Protein 6BSX (pdb70)

Foldseek 3Di:
DQEAEAEEEEAFAFPQCLVLLVCCQQVVDRDPDDDLQDWDWGWDWDAAPNHIYTYIYTSHSYDFLPDADALVVCPRHQEYEYEGEQLDPRGVVGSLSVVVRVCVNVPPDQGAYAYEHEPVVPVVRGDHDPVNRVVVCVVVVHHYDYYYSRDSVSSVVRVSVSVVSSVVSD/DQEEEAEEEEAFAFPLCLPLLVCCQQVVDRDPDDDLQDWDWGWDWDAAPNHIYGYIYTSHSYDFLPDAAALVVCPRHQEYEYEAEQLDPRRVVGSLSVVVRVCVNCPPPQGAYAYEHEPVVPVVRGDHDPVNQVVVQVVVVHHYDYYYSRDSVSSVVVVSVSVVSSVVSD/DQEEEAEEEEAFAFPQCLVLLVCCQAPVDRDDDDDLQDWDWGWDWDAAPNHIYTYIYTSDSYDFLPDAAALVVVPRHAAYEQEGEQLDPRGVVGSVSVVVRNCVNVVPHAYAYEHEPVVPVVRGDHDPVNSVVVCVVVVHHYDYYYSRDSVSSVVRVNVSVVRSVVVD/DQEEEAEEEEAFAFPQQLPLLVCCQQPVDGDDDDPLQDWDWGWDWDAAPNHIYTYIYTSHSYDFLPDAAALVVVPRHLEYEYEAEQLDPRGVVGSLSVVVRVCVNPPPDAYAYEHEPPVPVVRGDHDPVNRVVVQVVVVHHYDYYYSNDSVSSVVVVSVRVVVSVVVD

Secondary structure (DSSP, 8-state):
---EEEEEEEEESTTSSHHHHHHHHHHSS--S---TTEEEEEEEEEEETTEEEEEEEEE-----TT----GGGGTT--EEEEEEETT-HHHHHHHHHHHHHHHHHHTT----EEEEEE-TT-GGG--S-HHHHHHHHHHTT--EEE--TT-HHHHHHHHHHHHHHHHHH-/--EEEEEEEEE-STTSSHHHHHHHHHHS---S---TT--EEEEEEEEETTEEEEEEEEE-----TT----GGGGTT--EEEEEEETT-HHHHHHHHHHHHHHHHHHTT----EEEEEE-TT-GGG--S-HHHHHHHHHHTT--EEE--TT-HHHHHHHHHHHHHHHHHH-/--EEEEEEEEEESTTSSHHHHHHHHHHS---S---TT--EEEEEEEEETTEEEEEEEEE-----TT----GGGGTT--EEEEEEETT-HHHHHHHHHHHHHHHHHH----EEEEEE-TT-GGG--S-HHHHHHHHHHTT-EEEE--TT-HHHHHHHHHHHHHHHHHH-/---EEEEEEEEESTTSSHHHHHHHHHHS---S---TT--EEEEEEEEETTEEEEEEEEE-----TT----GGGTTT--EEEEEEETT-HHHHHHHHHHHHHHHHHH----EEEEEE-TT-GGG--S-HHHHHHHHHHTT-EEEE--TT-HHHHHHHHHHHHHHHHHH-

Nearest PDB structures (foldseek):
  6bsx-assembly4_D  TM=1.006E+00  e=2.226E-35  Homo sapiens
  6bsx-assembly3_C  TM=1.003E+00  e=2.116E-34  Homo sapiens
  6if3-assembly1_B  TM=9.088E-01  e=2.060E-15  Homo sapiens
  3nkv-assembly2_B  TM=9.120E-01  e=2.676E-14  Homo sapiens
  3tw8-assembly2_D  TM=8.476E-01  e=2.109E-13  Homo sapiens

Radius of gyration: 29.01 Å; Cα contacts (8 Å, |Δi|>4): 1411; chains: 4; bounding box: 65×72×75 Å

CATH classification: 3.40.50.300

Organism: Homo sapiens (NCBI:txid9606)

Sequence (676 aa):
PQSKSRKIAILGYRSVGKSSLTIQFVEGQFVDSYDPTIENTFTTKLITVNGQEYHLQQLVDTAGQDEYSIFPQTYSIDINGYILVYSVTSIKSFEVIKVIHGKLLDMVGKVQIPIMLVGNKKDLHMERVISYEEGKALAEESWNAAFLESSAKENQTAVDVFRRIILEAEKLEPQSKSRKIAILGYRSVGKSSLTIQFVEGQFVDSYDPTIENTFTTKLITVNGQEEYHLQQLVDTAGQDEYSIFPQTYSIDINGYILVYSVTSIKSFEEVIKVIHGKLLDMVGKVQIPIMLVGNKKDLHMERVISYEEGKALAEESWNAAFLESSAKENQTAVDVFRRIILEAEKLEPQSKSRKIAILGYRSSVGKSSLTIQFVEGQFVDSYDPTIENTFTTKLITVNGQEYHLQQLVDTAGQDEYSIFPQTYSIDINGYILVYSVTSIKSFEVIKVIHGKLLDMVGKIPIMLVGNKKDLHMERVISYEEGKALAESWNAAFLESSAKENQTAVDVFRRIILEAEKLEPQSKSRKIAILGYRSVGKSSLTIQFVEGQFVDSYDPTIENTFTTKLITVNGQEYHLQQLVDTAGQDEYSIFPQTYSIDINGYILVYSVTSIKSFEVIKVIHGKLLDMVGKVPIMLVGNKKDLHMERVISYEEGKALAESWNAAFLESSAKENQTAVDVFRRIILEAEKLE

InterPro domains:
  IPR001806 Small GTPase [PF00071] (8-167)
  IPR001806 Small GTPase [PS51421] (2-184)
  IPR001806 Small GTPase [SM00174] (9-170)
  IPR005225 Small GTP-binding domain [TIGR00231] (5-160)
  IPR020849 Small GTPase, Ras-type [PTHR24070] (8-169)
  IPR027417 P-loop containing nucleoside triphosphate hydrolase [G3DSA:3.40.50.300] (1-176)
  IPR027417 P-loop containing nucleoside triphosphate hydrolase [SSF52540] (1-167)

GO terms:
  GO:0043539 protein serine/threonine kinase activator activity (F, IDA)
  GO:0031669 cellular response to nutrient levels (P, IDA)
  GO:2000074 regulation of type B pancreatic cell development (P, IMP)
  GO:0005765 lysosomal membrane (C, IDA)
  GO:0012505 endomembrane system (C, IDA)
  GO:0003924 GTPase activity (F, IDA)
  GO:0030295 protein kinase activator activity (F, IDA)
  GO:1904263 positive regulation of TORC1 signaling (P, IDA)
  GO:0000139 Golgi membrane (C, EXP)
  GO:0005789 endoplasmic reticulum membrane (C, EXP)
  GO:0032008 positive regulation of TOR signaling (P, IMP)
  GO:0005525 GTP binding (F, TAS)
  GO:0003924 GTPase activity (F, TAS)
  GO:0016020 membrane (C, TAS)
  GO:0007165 signal transduction (P, TAS)
  GO:0005765 lysosomal membrane (C, TAS)
  GO:0016241 regulation of macroautophagy (P, TAS)
  GO:0051726 regulation of cell cycle (P, TAS)
  GO:0005515 protein binding (F, IPI)
  GO:0000287 magnesium ion binding (F, IMP)

B-factor: mean 22.56, std 9.48, range [7.99, 65.0]

Solvent-accessible surface area: 31279 Å² total; per-residue (Å²): 116,95,44,48,68,77,53,1,7,2,10,0,62,54,93,2,13,11,22,23,2,0,4,8,5,27,97,48,86,96,24,108,99,63,72,104,41,20,23,43,41,28,80,75,95,20,78,11,135,73,31,53,2,80,0,49,0,15,0,14,19,31,24,48,54,130,17,77,28,52,68,74,70,24,123,111,23,49,0,7,1,0,0,0,2,0,32,30,102,93,0,2,82,2,0,77,56,0,14,36,67,0,83,127,25,17,46,112,106,65,34,10,25,0,0,0,0,2,57,56,47,60,141,184,99,71,80,5,51,93,119,81,0,77,61,24,0,107,89,44,149,11,14,12,46,29,0,0,6,124,69,66,105,17,0,24,55,0,2,110,72,0,2,58,30,18,65,147,90,114,73,104,1,25,17,22,51,1,6,1,10,0,64,130,82,2,12,8,23,22,1,0,4,7,8,27,113,50,47,93,36,107,102,61,76,68,90,64,102,52,40,28,25,70,62,21,78,11,135,73,33,52,2,41,0,41,0,17,0,13,36,30,25,59,82,82,26,142,31,66,47,67,72,20,96,108,24,44,0,8,0,0,0,0,2,0,32,32,103,92,0,2,81,3,0,77,57,0,13,35,65,0,84,129,14,12,33,66,46,63,34,9,23,1,0,0,0,2,55,57,46,61,141,185,100,73,81,5,49,95,118,83,0,73,63,24,0,109,89,45,148,13,15,9,45,28,0,0,5,128,69,66,104,17,0,26,57,0,1,113,71,0,2,58,30,15,55,141,89,128,118,97,40,47,69,79,52,2,6,1,10,0,63,108,84,2,13,11,22,23,1,0,6,8,7,25,117,50,45,99,40,107,104,64,68,82,86,68,103,73,70,29,86,79,92,19,78,11,134,74,33,51,5,86,0,46,0,15,0,13,26,27,23,56,92,85,30,121,29,53,60,77,138,25,122,107,30,56,0,8,0,0,0,0,2,0,33,32,76,94,0,2,85,3,0,76,62,0,16,32,41,0,74,122,21,49,51,103,76,12,26,0,0,0,0,2,55,57,40,59,129,123,98,18,29,5,2,79,31,31,0,76,53,23,0,58,67,43,77,16,11,10,45,26,0,0,5,120,69,64,105,21,0,24,56,0,2,109,74,0,4,62,31,20,64,142,103,111,118,177,45,46,73,80,45,2,5,1,10,0,64,58,91,2,13,12,22,21,2,0,5,8,6,26,111,52,41,98,45,105,104,65,68,108,106,68,101,76,61,30,85,78,106,20,58,5,66,64,34,25,4,89,0,62,0,16,0,14,42,28,23,53,53,181,27,125,28,56,62,70,126,34,118,103,34,59,0,17,0,0,0,0,2,0,33,32,94,82,0,5,88,2,0,96,56,0,13,32,60,0,81,125,23,41,54,114,132,42,36,0,0,0,0,1,58,57,40,59,142,185,96,75,84,5,49,96,119,84,0,79,59,22,0,108,89,41,150,17,12,10,31,27,0,0,6,121,68,67,95,20,0,26,38,0,2,39,27,0,4,10,33,19,61,42,117,112

Structure (mmCIF, N/CA/C/O backbone):
data_6BSX
#
_entry.id   6BSX
#
_cell.length_a   49.370
_cell.length_b   49.720
_cell.length_c   70.970
_cell.angle_alpha   89.990
_cell.angle_beta   77.700
_cell.angle_gamma   89.870
#
_symmetry.space_group_name_H-M   'P 1'
#
loop_
_entity.id
_entity.type
_entity.pdbx_description
1 polymer 'GTP-binding protein Rheb'
2 non-polymer 'MAGNESIUM ION'
3 non-polymer 'ACETATE ION'
4 non-polymer "GUANOSINE-5'-DIPHOSPHATE"
5 non-polymer (5,6-dimethyl-1H-benzimidazol-2-yl)methanol
6 non-polymer 1,2-ETHANEDIOL
7 water water
#
loop_
_atom_site.group_PDB
_atom_site.id
_atom_site.type_symbol
_atom_site.label_atom_id
_atom_site.label_alt_id
_atom_site.label_comp_id
_atom_site.label_asym_id
_atom_site.label_entity_id
_atom_site.label_seq_id
_atom_site.pdbx_PDB_ins_code
_atom_site.Cartn_x
_atom_site.Cartn_y
_atom_site.Cartn_z
_atom_site.occupancy
_atom_site.B_iso_or_equiv
_atom_site.auth_seq_id
_atom_site.auth_comp_id
_atom_site.auth_asym_id
_atom_site.auth_atom_id
_atom_site.pdbx_PDB_model_num
ATOM 1 N N . PRO A 1 3 ? -22.131 -34.896 -53.715 1.00 29.49 2 PRO A N 1
ATOM 2 C CA . PRO A 1 3 ? -20.933 -34.930 -52.870 1.00 26.61 2 PRO A CA 1
ATOM 3 C C . PRO A 1 3 ? -21.298 -34.957 -51.394 1.00 24.96 2 PRO A C 1
ATOM 4 O O . PRO A 1 3 ? -22.427 -34.543 -51.037 1.00 26.05 2 PRO A O 1
ATOM 8 N N . GLN A 1 4 ? -20.401 -35.407 -50.522 1.00 20.92 3 GLN A N 1
ATOM 9 C CA . GLN A 1 4 ? -20.766 -35.450 -49.118 1.00 21.89 3 GLN A CA 1
ATOM 10 C C . GLN A 1 4 ? -20.873 -34.045 -48.526 1.00 21.87 3 GLN A C 1
ATOM 11 O O . GLN A 1 4 ? -21.705 -33.830 -47.658 1.00 24.72 3 GLN A O 1
ATOM 13 N N . SER A 1 5 ? -20.052 -33.101 -48.972 1.00 18.15 4 SER A N 1
ATOM 14 C CA . SER A 1 5 ? -20.196 -31.721 -48.471 1.00 19.58 4 SER A CA 1
ATOM 15 C C . SER A 1 5 ? -19.843 -30.697 -49.547 1.00 17.79 4 SER A C 1
ATOM 16 O O . SER A 1 5 ? -18.983 -30.941 -50.387 1.00 17.70 4 SER A O 1
ATOM 19 N N . LYS A 1 6 ? -20.510 -29.540 -49.538 1.00 15.18 5 LYS A N 1
ATOM 20 C CA . LYS A 1 6 ? -20.191 -28.424 -50.453 1.00 16.41 5 LYS A CA 1
ATOM 21 C C . LYS A 1 6 ? -19.819 -27.148 -49.657 1.00 15.68 5 LYS A C 1
ATOM 22 O O . LYS A 1 6 ? -20.543 -26.708 -48.763 1.00 18.07 5 LYS A O 1
ATOM 28 N N . SER A 1 7 ? -18.699 -26.519 -49.984 1.00 14.17 6 SER A N 1
ATOM 29 C CA . SER A 1 7 ? -18.373 -25.279 -49.324 1.00 15.13 6 SER A CA 1
ATOM 30 C C . SER A 1 7 ? -18.929 -24.134 -50.142 1.00 14.10 6 SER A C 1
ATOM 31 O O . SER A 1 7 ? -18.639 -24.060 -51.349 1.00 15.77 6 SER A O 1
ATOM 34 N N . ARG A 1 8 ? -19.735 -23.265 -49.519 1.00 14.52 7 ARG A N 1
ATOM 35 C CA . ARG A 1 8 ? -20.287 -22.073 -50.210 1.00 15.49 7 ARG A CA 1
ATOM 36 C C . ARG A 1 8 ? -19.997 -20.802 -49.417 1.00 14.45 7 ARG A C 1
ATOM 37 O O . ARG A 1 8 ? -20.079 -20.800 -48.204 1.00 16.16 7 ARG A O 1
ATOM 45 N N . LYS A 1 9 ? -19.639 -19.728 -50.112 1.00 13.36 8 LYS A N 1
ATOM 46 C CA . LYS A 1 9 ? -19.372 -18.463 -49.427 1.00 13.58 8 LYS A CA 1
ATOM 47 C C . LYS A 1 9 ? -20.430 -17.418 -49.805 1.00 14.09 8 LYS A C 1
ATOM 48 O O . LYS A 1 9 ? -20.688 -17.171 -51.006 1.00 16.10 8 LYS A O 1
ATOM 54 N N . ILE A 1 10 ? -21.032 -16.820 -48.785 1.00 12.94 9 ILE A N 1
ATOM 55 C CA . ILE A 1 10 ? -22.068 -15.799 -48.990 1.00 12.18 9 ILE A CA 1
ATOM 56 C C . ILE A 1 10 ? -21.600 -14.505 -48.380 1.00 12.57 9 ILE A C 1
ATOM 57 O O . ILE A 1 10 ? -21.192 -14.502 -47.219 1.00 14.70 9 ILE A O 1
ATOM 62 N N . ALA A 1 11 ? -21.706 -13.400 -49.134 1.00 12.04 10 ALA A N 1
ATOM 63 C CA . ALA A 1 11 ? -21.348 -12.084 -48.595 1.00 14.49 10 ALA A CA 1
ATOM 64 C C . ALA A 1 11 ? -22.607 -11.399 -48.063 1.00 14.39 10 ALA A C 1
ATOM 65 O O . ALA A 1 11 ? -23.623 -11.464 -48.699 1.00 14.79 10 ALA A O 1
ATOM 67 N N . ILE A 1 12 ? -22.497 -10.780 -46.895 1.00 12.65 11 ILE A N 1
ATOM 68 C CA . ILE A 1 12 ? -23.605 -10.097 -46.245 1.00 12.74 11 ILE A CA 1
ATOM 69 C C . ILE A 1 12 ? -23.310 -8.608 -46.352 1.00 12.50 11 ILE A C 1
ATOM 70 O O . ILE A 1 12 ? -22.308 -8.126 -45.814 1.00 12.71 11 ILE A O 1
ATOM 75 N N . LEU A 1 13 ? -24.192 -7.882 -47.046 1.00 11.67 12 LEU A N 1
ATOM 76 C CA . LEU A 1 13 ? -23.906 -6.484 -47.375 1.00 11.69 12 LEU A CA 1
ATOM 77 C C . LEU A 1 13 ? -24.990 -5.625 -46.762 1.00 11.58 12 LEU A C 1
ATOM 78 O O . LEU A 1 13 ? -26.042 -6.136 -46.358 1.00 13.22 12 LEU A O 1
ATOM 83 N N . GLY A 1 14 ? -24.686 -4.344 -46.592 1.00 11.58 13 GLY A N 1
ATOM 84 C CA . GLY A 1 14 ? -25.705 -3.396 -46.183 1.00 11.48 13 GLY A CA 1
ATOM 85 C C . GLY A 1 14 ? -25.058 -2.225 -45.477 1.00 14.12 13 GLY A C 1
ATOM 86 O O . GLY A 1 14 ? -23.906 -2.203 -45.109 1.00 13.06 13 GLY A O 1
ATOM 87 N N . TYR A 1 15 ? -25.887 -1.227 -45.250 1.00 11.74 14 TYR A N 1
ATOM 88 C CA . TYR A 1 15 ? -25.479 -0.030 -44.533 1.00 14.55 14 TYR A CA 1
ATOM 89 C C . TYR A 1 15 ? -25.088 -0.331 -43.081 1.00 15.84 14 TYR A C 1
ATOM 90 O O . TYR A 1 15 ? -25.502 -1.337 -42.482 1.00 13.78 14 TYR A O 1
ATOM 99 N N . ARG A 1 16 ? -24.291 0.578 -42.512 1.00 20.03 15 ARG A N 1
ATOM 100 C CA . ARG A 1 16 ? -23.926 0.499 -41.100 1.00 22.87 15 ARG A CA 1
ATOM 101 C C . ARG A 1 16 ? -25.134 0.333 -40.199 1.00 21.13 15 ARG A C 1
ATOM 102 O O . ARG A 1 16 ? -26.177 0.992 -40.376 1.00 21.84 15 ARG A O 1
ATOM 104 N N . SER A 1 17 ? -24.975 -0.569 -39.239 1.00 17.82 16 SER A N 1
ATOM 105 C CA . SER A 1 17 ? -25.875 -0.709 -38.087 1.00 15.92 16 SER A CA 1
ATOM 106 C C . SER A 1 17 ? -27.175 -1.437 -38.386 1.00 16.61 16 SER A C 1
ATOM 107 O O . SER A 1 17 ? -28.069 -1.487 -37.522 1.00 20.36 16 SER A O 1
ATOM 110 N N . VAL A 1 18 ? -27.314 -2.019 -39.575 1.00 13.02 17 VAL A N 1
ATOM 111 C CA . VAL A 1 18 ? -28.605 -2.699 -39.900 1.00 9.51 17 VAL A CA 1
ATOM 112 C C . VAL A 1 18 ? -28.741 -4.054 -39.217 1.00 13.80 17 VAL A C 1
ATOM 113 O O . VAL A 1 18 ? -29.820 -4.642 -39.161 1.00 11.77 17 VAL A O 1
ATOM 117 N N . GLY A 1 19 ? -27.620 -4.594 -38.758 1.00 13.09 18 GLY A N 1
ATOM 118 C CA . GLY A 1 19 ? -27.615 -5.818 -37.972 1.00 13.36 18 GLY A CA 1
ATOM 119 C C . GLY A 1 19 ? -26.934 -6.951 -38.697 1.00 13.06 18 GLY A C 1
ATOM 120 O O . GLY A 1 19 ? -27.195 -8.114 -38.404 1.00 12.08 18 GLY A O 1
ATOM 121 N N . LYS A 1 20 ? -26.060 -6.620 -39.652 1.00 14.01 19 LYS A N 1
ATOM 122 C CA . LYS A 1 20 ? -25.347 -7.705 -40.388 1.00 15.82 19 LYS A CA 1
ATOM 123 C C . LYS A 1 20 ? -24.558 -8.634 -39.409 1.00 13.44 19 LYS A C 1
ATOM 124 O O . LYS A 1 20 ? -24.712 -9.902 -39.461 1.00 11.22 19 LYS A O 1
ATOM 130 N N . SER A 1 21 ? -23.712 -8.057 -38.512 1.00 9.95 20 SER A N 1
ATOM 131 C CA . SER A 1 21 ? -23.013 -8.898 -37.529 1.00 16.23 20 SER A CA 1
ATOM 132 C C . SER A 1 21 ? -23.923 -9.640 -36.615 1.00 14.49 20 SER A C 1
ATOM 133 O O . SER A 1 21 ? -23.712 -10.812 -36.370 1.00 14.47 20 SER A O 1
ATOM 136 N N . SER A 1 22 ? -24.985 -8.985 -36.168 1.00 14.06 21 SER A N 1
ATOM 137 C CA . SER A 1 22 ? -25.853 -9.612 -35.176 1.00 16.35 21 SER A CA 1
ATOM 138 C C . SER A 1 22 ? -26.638 -10.769 -35.776 1.00 14.91 21 SER A C 1
ATOM 139 O O . SER A 1 22 ? -26.848 -11.790 -35.120 1.00 14.71 21 SER A O 1
ATOM 142 N N . LEU A 1 23 ? -27.029 -10.618 -37.033 1.00 14.69 22 LEU A N 1
ATOM 143 C CA . LEU A 1 23 ? -27.791 -11.662 -37.702 1.00 15.74 22 LEU A CA 1
ATOM 144 C C . LEU A 1 23 ? -26.876 -12.851 -37.906 1.00 14.73 22 LEU A C 1
ATOM 145 O O . LEU A 1 23 ? -27.244 -14.001 -37.645 1.00 16.85 22 LEU A O 1
ATOM 150 N N . THR A 1 24 ? -25.656 -12.548 -38.337 1.00 11.90 23 THR A N 1
ATOM 151 C CA . THR A 1 24 ? -24.705 -13.623 -38.664 1.00 14.40 23 THR A CA 1
ATOM 152 C C . THR A 1 24 ? -24.319 -14.390 -37.414 1.00 14.51 23 THR A C 1
ATOM 153 O O . THR A 1 24 ? -24.281 -15.616 -37.393 1.00 14.26 23 THR A O 1
ATOM 157 N N . ILE A 1 25 ? -24.010 -13.662 -36.360 1.00 13.35 24 ILE A N 1
ATOM 158 C CA . ILE A 1 25 ? -23.711 -14.275 -35.075 1.00 16.03 24 ILE A CA 1
ATOM 159 C C . ILE A 1 25 ? -24.892 -15.025 -34.454 1.00 17.66 24 ILE A C 1
ATOM 160 O O . ILE A 1 25 ? -24.709 -16.093 -33.881 1.00 18.81 24 ILE A O 1
ATOM 165 N N . GLN A 1 26 ? -26.111 -14.488 -34.564 1.00 13.49 25 GLN A N 1
ATOM 166 C CA . GLN A 1 26 ? -27.265 -15.284 -34.123 1.00 14.14 25 GLN A CA 1
ATOM 167 C C . GLN A 1 26 ? -27.248 -16.664 -34.824 1.00 14.44 25 GLN A C 1
ATOM 168 O O . GLN A 1 26 ? -27.411 -17.685 -34.197 1.00 14.86 25 GLN A O 1
ATOM 174 N N . PHE A 1 27 ? -27.070 -16.684 -36.137 1.00 15.14 26 PHE A N 1
ATOM 175 C CA . PHE A 1 27 ? -27.099 -17.938 -36.855 1.00 14.34 26 PHE A CA 1
ATOM 176 C C . PHE A 1 27 ? -25.918 -18.852 -36.464 1.00 14.31 26 PHE A C 1
ATOM 177 O O . PHE A 1 27 ? -26.071 -20.048 -36.166 1.00 16.38 26 PHE A O 1
ATOM 185 N N . VAL A 1 28 ? -24.737 -18.261 -36.414 1.00 13.35 27 VAL A N 1
ATOM 186 C CA . VAL A 1 28 ? -23.554 -19.097 -36.261 1.00 18.56 27 VAL A CA 1
ATOM 187 C C . VAL A 1 28 ? -23.361 -19.577 -34.825 1.00 20.89 27 VAL A C 1
ATOM 188 O O . VAL A 1 28 ? -23.025 -20.750 -34.615 1.00 21.82 27 VAL A O 1
ATOM 192 N N . GLU A 1 29 ? -23.580 -18.695 -33.854 1.00 20.86 28 GLU A N 1
ATOM 193 C CA . GLU A 1 29 ? -23.362 -18.998 -32.448 1.00 24.29 28 GLU A CA 1
ATOM 194 C C . GLU A 1 29 ? -24.652 -19.132 -31.632 1.00 25.09 28 GLU A C 1
ATOM 195 O O . GLU A 1 29 ? -24.623 -19.495 -30.458 1.00 25.86 28 GLU A O 1
ATOM 201 N N . GLY A 1 30 ? -25.793 -18.821 -32.233 1.00 24.07 29 GLY A N 1
ATOM 202 C CA . GLY A 1 30 ? -27.051 -18.951 -31.513 1.00 24.80 29 GLY A CA 1
ATOM 203 C C . GLY A 1 30 ? -27.218 -17.975 -30.359 1.00 24.05 29 GLY A C 1
ATOM 204 O O . GLY A 1 30 ? -27.950 -18.258 -29.420 1.00 25.33 29 GLY A O 1
ATOM 205 N N . GLN A 1 31 ? -26.552 -16.825 -30.435 1.00 22.03 30 GLN A N 1
ATOM 206 C CA . GLN A 1 31 ? -26.631 -15.804 -29.402 1.00 25.32 30 GLN A CA 1
ATOM 207 C C . GLN A 1 31 ? -26.784 -14.437 -30.059 1.00 24.23 30 GLN A C 1
ATOM 208 O O . GLN A 1 31 ? -26.336 -14.264 -31.187 1.00 21.41 30 GLN A O 1
ATOM 214 N N . PHE A 1 32 ? -27.463 -13.511 -29.378 1.00 24.83 31 PHE A N 1
ATOM 215 C CA . PHE A 1 32 ? -27.590 -12.104 -29.787 1.00 24.37 31 PHE A CA 1
ATOM 216 C C . PHE A 1 32 ? -26.500 -11.321 -29.057 1.00 25.34 31 PHE A C 1
ATOM 217 O O . PHE A 1 32 ? -26.548 -11.156 -27.837 1.00 25.42 31 PHE A O 1
ATOM 225 N N . VAL A 1 33 ? -25.493 -10.864 -29.784 1.00 24.71 32 VAL A N 1
ATOM 226 C CA . VAL A 1 33 ? -24.350 -10.276 -29.086 1.00 30.75 32 VAL A CA 1
ATOM 227 C C . VAL A 1 33 ? -24.689 -8.867 -28.632 1.00 36.38 32 VAL A C 1
ATOM 228 O O . VAL A 1 33 ? -25.354 -8.122 -29.349 1.00 37.34 32 VAL A O 1
ATOM 232 N N . ASP A 1 34 ? -24.225 -8.526 -27.429 1.00 40.87 33 ASP A N 1
ATOM 233 C CA . ASP A 1 34 ? -24.392 -7.190 -26.877 1.00 44.06 33 ASP A CA 1
ATOM 234 C C . ASP A 1 34 ? -23.910 -6.167 -27.893 1.00 45.69 33 ASP A C 1
ATOM 235 O O . ASP A 1 34 ? -24.679 -5.314 -28.347 1.00 47.96 33 ASP A O 1
ATOM 237 N N . SER A 1 35 ? -22.639 -6.298 -28.269 1.00 43.12 34 SER A N 1
ATOM 238 C CA . SER A 1 35 ? -22.002 -5.415 -29.231 1.00 41.48 34 SER A CA 1
ATOM 239 C C . SER A 1 35 ? -20.909 -6.146 -29.985 1.00 38.80 34 SER A C 1
ATOM 240 O O . SER A 1 35 ? -20.228 -7.026 -29.439 1.00 42.40 34 SER A O 1
ATOM 243 N N . TYR A 1 36 ? -20.737 -5.787 -31.246 1.00 31.66 35 TYR A N 1
ATOM 244 C CA . TYR A 1 36 ? -19.670 -6.363 -32.039 1.00 26.93 35 TYR A CA 1
ATOM 245 C C . TYR A 1 36 ? -19.077 -5.245 -32.895 1.00 22.02 35 TYR A C 1
ATOM 246 O O . TYR A 1 36 ? -19.819 -4.466 -33.502 1.00 23.14 35 TYR A O 1
ATOM 255 N N . ASP A 1 37 ? -17.746 -5.138 -32.873 1.00 20.10 36 ASP A N 1
ATOM 256 C CA . ASP A 1 37 ? -17.010 -4.057 -33.558 1.00 19.13 36 ASP A CA 1
ATOM 257 C C . ASP A 1 37 ? -17.561 -3.740 -34.953 1.00 17.03 36 ASP A C 1
ATOM 258 O O . ASP A 1 37 ? -17.469 -4.551 -35.850 1.00 16.12 36 ASP A O 1
ATOM 263 N N . PRO A 1 38 ? -18.088 -2.521 -35.164 1.00 16.48 37 PRO A N 1
ATOM 264 C CA . PRO A 1 38 ? -18.718 -2.222 -36.464 1.00 18.20 37 PRO A CA 1
ATOM 265 C C . PRO A 1 38 ? -17.755 -2.081 -37.610 1.00 14.22 37 PRO A C 1
ATOM 266 O O . PRO A 1 38 ? -18.185 -2.040 -38.767 1.00 14.60 37 PRO A O 1
ATOM 270 N N . THR A 1 39 ? -16.442 -2.023 -37.311 1.00 14.96 38 THR A N 1
ATOM 271 C CA . THR A 1 39 ? -15.452 -1.704 -38.331 1.00 17.12 38 THR A CA 1
ATOM 272 C C . THR A 1 39 ? -14.764 -2.982 -38.846 1.00 15.50 38 THR A C 1
ATOM 273 O O . THR A 1 39 ? -13.987 -2.944 -39.796 1.00 20.21 38 THR A O 1
ATOM 277 N N . ILE A 1 40 ? -15.152 -4.113 -38.270 1.00 15.17 39 ILE A N 1
ATOM 278 C CA . ILE A 1 40 ? -14.541 -5.381 -38.603 1.00 18.45 39 ILE A CA 1
ATOM 279 C C . ILE A 1 40 ? -15.333 -6.258 -39.582 1.00 16.78 39 ILE A C 1
ATOM 280 O O . ILE A 1 40 ? -16.546 -6.460 -39.456 1.00 15.67 39 ILE A O 1
ATOM 285 N N . GLU A 1 41 ? -14.579 -6.850 -40.507 1.00 15.33 40 GLU A N 1
ATOM 286 C CA . GLU A 1 41 ? -15.050 -7.830 -41.444 1.00 14.10 40 GLU A CA 1
ATOM 287 C C . GLU A 1 41 ? -14.408 -9.169 -41.076 1.00 18.32 40 GLU A C 1
ATOM 288 O O . GLU A 1 41 ? -13.190 -9.300 -41.037 1.00 20.71 40 GLU A O 1
ATOM 294 N N . ASN A 1 42 ? -15.238 -10.136 -40.727 1.00 18.76 41 ASN A N 1
ATOM 295 C CA . ASN A 1 42 ? -14.787 -11.500 -40.504 1.00 17.93 41 ASN A CA 1
ATOM 296 C C . ASN A 1 42 ? -15.604 -12.497 -41.307 1.00 18.36 41 ASN A C 1
ATOM 297 O O . ASN A 1 42 ? -16.750 -12.226 -41.655 1.00 15.05 41 ASN A O 1
ATOM 302 N N . THR A 1 43 ? -15.019 -13.668 -41.555 1.00 18.08 42 THR A N 1
ATOM 303 C CA . THR A 1 43 ? -15.731 -14.777 -42.180 1.00 21.39 42 THR A CA 1
ATOM 304 C C . THR A 1 43 ? -16.083 -15.805 -41.100 1.00 20.85 42 THR A C 1
ATOM 305 O O . THR A 1 43 ? -15.237 -16.320 -40.390 1.00 22.63 42 THR A O 1
ATOM 309 N N . PHE A 1 44 ? -17.365 -16.073 -40.955 1.00 17.63 43 PHE A N 1
ATOM 310 C CA . PHE A 1 44 ? -17.859 -17.022 -39.984 1.00 20.21 43 PHE A CA 1
ATOM 311 C C . PHE A 1 44 ? -18.173 -18.297 -40.765 1.00 21.98 43 PHE A C 1
ATOM 312 O O . PHE A 1 44 ? -18.300 -18.228 -41.979 1.00 25.17 43 PHE A O 1
ATOM 320 N N . THR A 1 45 ? -18.264 -19.447 -40.110 1.00 21.18 44 THR A N 1
ATOM 321 C CA A THR A 1 45 ? -18.623 -20.680 -40.803 0.39 22.91 44 THR A CA 1
ATOM 322 C CA B THR A 1 45 ? -18.624 -20.658 -40.814 0.61 23.06 44 THR A CA 1
ATOM 323 C C . THR A 1 45 ? -19.610 -21.489 -40.004 1.00 22.04 44 THR A C 1
ATOM 324 O O . THR A 1 45 ? -19.599 -21.477 -38.765 1.00 23.97 44 THR A O 1
ATOM 331 N N . LYS A 1 46 ? -20.472 -22.206 -40.698 1.00 20.70 45 LYS A N 1
ATOM 332 C CA . LYS A 1 46 ? -21.374 -23.081 -39.988 1.00 19.11 45 LYS A CA 1
ATOM 333 C C . LYS A 1 46 ? -21.704 -24.251 -40.889 1.00 18.82 45 LYS A C 1
ATOM 334 O O . LYS A 1 46 ? -21.874 -24.049 -42.081 1.00 19.52 45 LYS A O 1
ATOM 340 N N . LEU A 1 47 ? -21.771 -25.473 -40.345 1.00 17.54 46 LEU A N 1
ATOM 341 C CA . LEU A 1 47 ? -22.280 -26.621 -41.103 1.00 18.41 46 LEU A CA 1
ATOM 342 C C . LEU A 1 47 ? -23.802 -26.641 -41.103 1.00 18.92 46 LEU A C 1
ATOM 343 O O . LEU A 1 47 ? -24.389 -26.672 -40.035 1.00 19.23 46 LEU A O 1
ATOM 348 N N . ILE A 1 48 ? -24.435 -26.635 -42.267 1.00 15.25 47 ILE A N 1
ATOM 349 C CA . ILE A 1 48 ? -25.911 -26.709 -42.305 1.00 14.75 47 ILE A CA 1
ATOM 350 C C . ILE A 1 48 ? -26.329 -27.732 -43.366 1.00 19.50 47 ILE A C 1
ATOM 351 O O . ILE A 1 48 ? -25.606 -27.986 -44.319 1.00 18.61 47 ILE A O 1
ATOM 356 N N . THR A 1 49 ? -27.493 -28.356 -43.192 1.00 14.71 48 THR A N 1
ATOM 357 C CA . THR A 1 49 ? -27.954 -29.318 -44.194 1.00 15.53 48 THR A CA 1
ATOM 358 C C . THR A 1 49 ? -29.216 -28.794 -44.819 1.00 16.51 48 THR A C 1
ATOM 359 O O . THR A 1 49 ? -30.119 -28.445 -44.095 1.00 17.67 48 THR A O 1
ATOM 363 N N . VAL A 1 50 ? -29.223 -28.655 -46.141 1.00 15.34 49 VAL A N 1
ATOM 364 C CA . VAL A 1 50 ? -30.400 -28.209 -46.882 1.00 15.20 49 VAL A CA 1
ATOM 365 C C . VAL A 1 50 ? -30.857 -29.172 -47.980 1.00 15.81 49 VAL A C 1
ATOM 366 O O . VAL A 1 50 ? -30.128 -29.482 -48.891 1.00 17.07 49 VAL A O 1
ATOM 370 N N . ASN A 1 51 ? -32.137 -29.575 -47.922 1.00 16.98 50 ASN A N 1
ATOM 371 C CA . ASN A 1 51 ? -32.621 -30.691 -48.710 1.00 19.09 50 ASN A CA 1
ATOM 372 C C . ASN A 1 51 ? -31.660 -31.908 -48.790 1.00 17.99 50 ASN A C 1
ATOM 373 O O . ASN A 1 51 ? -31.409 -32.449 -49.863 1.00 18.87 50 ASN A O 1
ATOM 378 N N . GLY A 1 52 ? -31.168 -32.320 -47.636 1.00 17.17 51 GLY A N 1
ATOM 379 C CA . GLY A 1 52 ? -30.355 -33.502 -47.504 1.00 15.97 51 GLY A CA 1
ATOM 380 C C . GLY A 1 52 ? -28.900 -33.277 -47.869 1.00 18.42 51 GLY A C 1
ATOM 381 O O . GLY A 1 52 ? -28.075 -34.159 -47.649 1.00 21.91 51 GLY A O 1
ATOM 382 N N . GLN A 1 53 ? -28.582 -32.106 -48.422 1.00 15.29 52 GLN A N 1
ATOM 383 C CA . GLN A 1 53 ? -27.194 -31.826 -48.802 1.00 16.06 52 GLN A CA 1
ATOM 384 C C . GLN A 1 53 ? -26.462 -31.076 -47.726 1.00 16.34 52 GLN A C 1
ATOM 385 O O . GLN A 1 53 ? -26.938 -30.063 -47.265 1.00 17.74 52 GLN A O 1
ATOM 391 N N . GLU A 1 54 ? -25.257 -31.549 -47.363 1.00 18.00 53 GLU A N 1
ATOM 392 C CA . GLU A 1 54 ? -24.480 -30.850 -46.354 1.00 19.87 53 GLU A CA 1
ATOM 393 C C . GLU A 1 54 ? -23.620 -29.719 -46.962 1.00 19.87 53 GLU A C 1
ATOM 394 O O . GLU A 1 54 ? -22.978 -29.907 -48.029 1.00 17.87 53 GLU A O 1
ATOM 400 N N . TYR A 1 55 ? -23.604 -28.562 -46.274 1.00 14.97 54 TYR A N 1
ATOM 401 C CA . TYR A 1 55 ? -22.820 -27.391 -46.680 1.00 15.54 54 TYR A CA 1
ATOM 402 C C . TYR A 1 55 ? -21.936 -26.948 -45.575 1.00 16.01 54 TYR A C 1
ATOM 403 O O . TYR A 1 55 ? -22.376 -26.968 -44.416 1.00 17.15 54 TYR A O 1
ATOM 412 N N . HIS A 1 56 ? -20.680 -26.566 -45.877 1.00 14.56 55 HIS A N 1
ATOM 413 C CA . HIS A 1 56 ? -19.930 -25.702 -45.017 1.00 16.36 55 HIS A CA 1
ATOM 414 C C . HIS A 1 56 ? -20.161 -24.283 -45.509 1.00 17.83 55 HIS A C 1
ATOM 415 O O . HIS A 1 56 ? -19.619 -23.878 -46.548 1.00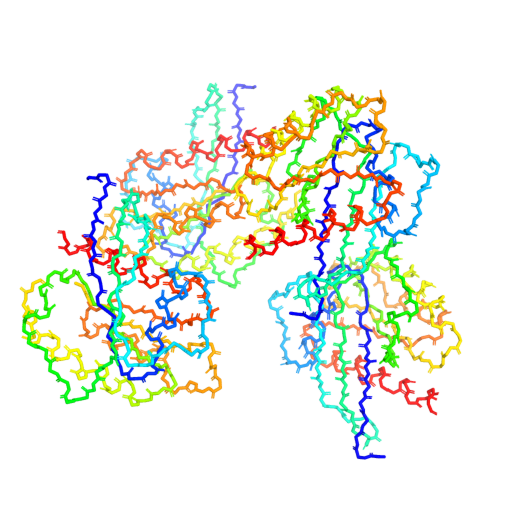 17.64 55 HIS A O 1
ATOM 422 N N . LEU A 1 57 ? -21.064 -23.588 -44.825 1.00 17.26 56 LEU A N 1
ATOM 423 C CA . LEU A 1 57 ? -21.415 -22.255 -45.257 1.00 21.53 56 LEU A CA 1
ATOM 424 C C . LEU A 1 57 ? -20.474 -21.247 -44.631 1.00 23.14 56 LEU A C 1
ATOM 425 O O . LEU A 1 57 ? -20.420 -21.137 -43.408 1.00 26.18 56 LEU A O 1
ATOM 430 N N . GLN A 1 58 ? -19.805 -20.470 -45.478 1.00 19.28 57 GLN A N 1
ATOM 431 C CA A GLN A 1 58 ? -18.925 -19.412 -45.036 0.50 18.99 57 GLN A CA 1
ATOM 432 C CA B GLN A 1 58 ? -18.917 -19.416 -45.035 0.50 19.00 57 GLN A CA 1
ATOM 433 C C . GLN A 1 58 ? -19.635 -18.077 -45.209 1.00 16.19 57 GLN A C 1
ATOM 434 O O . GLN A 1 58 ? -20.088 -17.780 -46.281 1.00 16.89 57 GLN A O 1
ATOM 445 N N . LEU A 1 59 ? -19.748 -17.313 -44.140 1.00 15.12 58 LEU A N 1
ATOM 446 C CA . LEU A 1 59 ? -20.497 -16.052 -44.199 1.00 14.96 58 LEU A CA 1
ATOM 447 C C . LEU A 1 59 ? -19.537 -14.867 -44.014 1.00 13.65 58 LEU A C 1
ATOM 448 O O . LEU A 1 59 ? -18.948 -14.707 -42.937 1.00 15.67 58 LEU A O 1
ATOM 453 N N . VAL A 1 60 ? -19.415 -14.026 -45.040 1.00 13.62 59 VAL A N 1
ATOM 454 C CA . VAL A 1 60 ? -18.530 -12.874 -44.979 1.00 15.45 59 VAL A CA 1
ATOM 455 C C . VAL A 1 60 ? -19.378 -11.665 -44.472 1.00 13.66 59 VAL A C 1
ATOM 456 O O . VAL A 1 60 ? -20.157 -11.073 -45.208 1.00 14.85 59 VAL A O 1
ATOM 460 N N . ASP A 1 61 ? -19.235 -11.416 -43.168 1.00 12.86 60 ASP A N 1
ATOM 461 C CA . ASP A 1 61 ? -19.897 -10.321 -42.453 1.00 12.93 60 ASP A CA 1
ATOM 462 C C . ASP A 1 61 ? -19.138 -9.043 -42.733 1.00 16.48 60 ASP A C 1
ATOM 463 O O . ASP A 1 61 ? -18.225 -8.680 -41.980 1.00 17.51 60 ASP A O 1
ATOM 468 N N . THR A 1 62 ? -19.509 -8.354 -43.814 1.00 16.52 61 THR A N 1
ATOM 469 C CA . THR A 1 62 ? -18.800 -7.140 -44.234 1.00 16.82 61 THR A CA 1
ATOM 470 C C . THR A 1 62 ? -19.034 -5.969 -43.282 1.00 19.27 61 THR A C 1
ATOM 471 O O . THR A 1 62 ? -20.043 -5.950 -42.549 1.00 20.74 61 THR A O 1
ATOM 475 N N . ALA A 1 63 ? -18.052 -5.045 -43.253 1.00 22.25 62 ALA A N 1
ATOM 476 C CA . ALA A 1 63 ? -18.135 -3.883 -42.343 1.00 24.55 62 ALA A CA 1
ATOM 477 C C . ALA A 1 63 ? -19.259 -2.930 -42.669 1.00 26.87 62 ALA A C 1
ATOM 478 O O . ALA A 1 63 ? -19.777 -2.295 -41.775 1.00 35.98 62 ALA A O 1
ATOM 480 N N . GLY A 1 64 ? -19.615 -2.810 -43.938 1.00 21.09 63 GLY A N 1
ATOM 481 C CA . GLY A 1 64 ? -20.714 -1.958 -44.327 1.00 21.64 63 GLY A CA 1
ATOM 482 C C . GLY A 1 64 ? -20.433 -1.159 -45.585 1.00 22.56 63 GLY A C 1
ATOM 483 O O . GLY A 1 64 ? -19.261 -0.951 -45.950 1.00 25.34 63 GLY A O 1
ATOM 484 N N . GLN A 1 65 ? -21.488 -0.719 -46.261 1.00 17.11 64 GLN A N 1
ATOM 485 C CA . GLN A 1 65 ? -21.328 0.007 -47.509 1.00 18.76 64 GLN A CA 1
ATOM 486 C C . GLN A 1 65 ? -22.258 1.204 -47.443 1.00 21.46 64 GLN A C 1
ATOM 487 O O . GLN A 1 65 ? -23.185 1.241 -46.619 1.00 23.00 64 GLN A O 1
ATOM 493 N N . ASP A 1 66 ? -22.000 2.164 -48.306 1.00 21.97 65 ASP A N 1
ATOM 494 C CA . ASP A 1 66 ? -22.939 3.248 -48.459 1.00 23.99 65 ASP A CA 1
ATOM 495 C C . ASP A 1 66 ? -22.977 3.645 -49.922 1.00 27.38 65 ASP A C 1
ATOM 496 O O . ASP A 1 66 ? -22.492 2.920 -50.775 1.00 27.38 65 ASP A O 1
ATOM 501 N N . GLU A 1 67 ? -23.571 4.786 -50.230 1.00 31.93 66 GLU A N 1
ATOM 502 C CA . GLU A 1 67 ? -23.812 5.082 -51.630 1.00 35.51 66 GLU A CA 1
ATOM 503 C C . GLU A 1 67 ? -22.505 5.457 -52.356 1.00 35.27 66 GLU A C 1
ATOM 504 O O . GLU A 1 67 ? -22.490 5.577 -53.576 1.00 38.47 66 GLU A O 1
ATOM 510 N N . TYR A 1 68 ? -21.412 5.601 -51.610 1.00 33.02 67 TYR A N 1
ATOM 511 C CA . TYR A 1 68 ? -20.098 5.855 -52.200 1.00 33.36 67 TYR A CA 1
ATOM 512 C C . TYR A 1 68 ? -19.119 4.662 -52.154 1.00 33.35 67 TYR A C 1
ATOM 513 O O . TYR A 1 68 ? -17.969 4.749 -52.599 1.00 34.10 67 TYR A O 1
ATOM 522 N N . SER A 1 69 ? -19.585 3.535 -51.635 1.00 28.78 68 SER A N 1
ATOM 523 C CA . SER A 1 69 ? -18.826 2.288 -51.698 1.00 27.71 68 SER A CA 1
ATOM 524 C C . SER A 1 69 ? -18.586 1.801 -53.126 1.00 28.43 68 SER A C 1
ATOM 525 O O . SER A 1 69 ? -19.381 2.112 -54.003 1.00 30.44 68 SER A O 1
ATOM 528 N N . ILE A 1 70 ? -17.538 0.987 -53.342 1.00 28.37 69 ILE A N 1
ATOM 529 C CA . ILE A 1 70 ? -17.239 0.483 -54.680 1.00 28.73 69 ILE A CA 1
ATOM 530 C C . ILE A 1 70 ? -17.295 -1.023 -54.718 1.00 27.41 69 ILE A C 1
ATOM 531 O O . ILE A 1 70 ? -17.173 -1.672 -53.681 1.00 26.05 69 ILE A O 1
ATOM 536 N N . PHE A 1 71 ? -17.501 -1.571 -55.911 1.00 25.76 70 PHE A N 1
ATOM 537 C CA . PHE A 1 71 ? -17.692 -3.007 -56.084 1.00 26.77 70 PHE A CA 1
ATOM 538 C C . PHE A 1 71 ? -16.913 -3.521 -57.287 1.00 28.36 70 PHE A C 1
ATOM 539 O O . PHE A 1 71 ? -17.495 -3.926 -58.294 1.00 28.05 70 PHE A O 1
ATOM 547 N N . PRO A 1 72 ? -15.579 -3.517 -57.176 1.00 31.43 71 PRO A N 1
ATOM 548 C CA . PRO A 1 72 ? -14.716 -4.108 -58.204 1.00 31.80 71 PRO A CA 1
ATOM 549 C C . PRO A 1 72 ? -14.948 -5.599 -58.337 1.00 32.02 71 PRO A C 1
ATOM 550 O O . PRO A 1 72 ? -15.190 -6.237 -57.315 1.00 29.55 71 PRO A O 1
ATOM 554 N N . GLN A 1 73 ? -14.830 -6.137 -59.552 1.00 36.43 72 GLN A N 1
ATOM 555 C CA . GLN A 1 73 ? -15.038 -7.572 -59.811 1.00 37.83 72 GLN A CA 1
ATOM 556 C C . GLN A 1 73 ? -14.143 -8.463 -58.940 1.00 39.56 72 GLN A C 1
ATOM 557 O O . GLN A 1 73 ? -14.503 -9.592 -58.608 1.00 39.27 72 GLN A O 1
ATOM 559 N N . THR A 1 74 ? -12.968 -7.939 -58.599 1.00 40.95 73 THR A N 1
ATOM 560 C CA . THR A 1 74 ? -12.060 -8.544 -57.627 1.00 41.62 73 THR A CA 1
ATOM 561 C C . THR A 1 74 ? -12.760 -8.985 -56.325 1.00 42.04 73 THR A C 1
ATOM 562 O O . THR A 1 74 ? -12.472 -10.061 -55.785 1.00 40.61 73 THR A O 1
ATOM 564 N N . TYR A 1 75 ? -13.660 -8.143 -55.816 1.00 42.88 74 TYR A N 1
ATOM 565 C CA . TYR A 1 75 ? -14.391 -8.439 -54.574 1.00 44.05 74 TYR A CA 1
ATOM 566 C C . TYR A 1 75 ? -15.296 -9.677 -54.696 1.00 44.60 74 TYR A C 1
ATOM 567 O O . TYR A 1 75 ? -15.673 -10.280 -53.693 1.00 46.56 74 TYR A O 1
ATOM 576 N N . SER A 1 76 ? -15.675 -10.033 -55.918 1.00 42.81 75 SER A N 1
ATOM 577 C CA . SER A 1 76 ? -16.618 -11.124 -56.136 1.00 39.97 75 SER A CA 1
ATOM 578 C C . SER A 1 76 ? -15.953 -12.491 -56.196 1.00 37.47 75 SER A C 1
ATOM 579 O O . SER A 1 76 ? -16.622 -13.492 -56.426 1.00 36.06 75 SER A O 1
ATOM 581 N N . ILE A 1 77 ? -14.637 -12.547 -56.023 1.00 36.40 76 ILE A N 1
ATOM 582 C CA . ILE A 1 77 ? -13.945 -13.821 -56.220 1.00 35.06 76 ILE A CA 1
ATOM 583 C C . ILE A 1 77 ? -14.270 -14.810 -55.113 1.00 32.10 76 ILE A C 1
ATOM 584 O O . ILE A 1 77 ? -14.129 -14.509 -53.926 1.00 33.12 76 ILE A O 1
ATOM 589 N N . ASP A 1 78 ? -14.731 -15.980 -55.543 1.00 28.79 77 ASP A N 1
ATOM 590 C CA . ASP A 1 78 ? -15.139 -17.087 -54.686 1.00 29.16 77 ASP A CA 1
ATOM 591 C C . ASP A 1 78 ? -16.438 -16.825 -53.924 1.00 26.54 77 ASP A C 1
ATOM 592 O O . ASP A 1 78 ? -16.747 -17.571 -53.013 1.00 27.09 77 ASP A O 1
ATOM 597 N N . ILE A 1 79 ? -17.192 -15.789 -54.282 1.00 25.71 78 ILE A N 1
ATOM 598 C CA . ILE A 1 79 ? -18.498 -15.567 -53.646 1.00 22.36 78 ILE A CA 1
ATOM 599 C C . ILE A 1 79 ? -19.621 -16.258 -54.403 1.00 23.21 78 ILE A C 1
ATOM 600 O O . ILE A 1 79 ? -19.795 -16.053 -55.611 1.00 26.53 78 ILE A O 1
ATOM 605 N N . ASN A 1 80 ? -20.389 -17.068 -53.685 1.00 19.27 79 ASN A N 1
ATOM 606 C CA . ASN A 1 80 ? -21.457 -17.846 -54.286 1.00 20.27 79 ASN A CA 1
ATOM 607 C C . ASN A 1 80 ? -22.859 -17.271 -54.122 1.00 20.33 79 ASN A C 1
ATOM 608 O O . ASN A 1 80 ? -23.826 -17.918 -54.525 1.00 21.39 79 ASN A O 1
ATOM 613 N N . GLY A 1 81 ? -23.004 -16.097 -53.484 1.00 17.70 80 GLY A N 1
ATOM 614 C CA . GLY A 1 81 ? -24.325 -15.539 -53.231 1.00 16.22 80 GLY A CA 1
ATOM 615 C C . GLY A 1 81 ? -24.181 -14.340 -52.317 1.00 16.15 80 GLY A C 1
ATOM 616 O O . GLY A 1 81 ? -23.143 -14.172 -51.653 1.00 16.77 80 GLY A O 1
ATOM 617 N N . TYR A 1 82 ? -25.194 -13.478 -52.359 1.00 12.87 81 TYR A N 1
ATOM 618 C CA . TYR A 1 82 ? -25.243 -12.212 -51.639 1.00 13.85 81 TYR A CA 1
ATOM 619 C C . TYR A 1 82 ? -26.529 -12.049 -50.827 1.00 13.29 81 TYR A C 1
ATOM 620 O O . TYR A 1 82 ? -27.622 -12.347 -51.311 1.00 14.11 81 TYR A O 1
ATOM 629 N N . ILE A 1 83 ? -26.391 -11.627 -49.580 1.00 11.67 82 ILE A N 1
ATOM 630 C CA . ILE A 1 83 ? -27.543 -11.280 -48.770 1.00 13.11 82 ILE A CA 1
ATOM 631 C C . ILE A 1 83 ? -27.442 -9.784 -48.510 1.00 14.49 82 ILE A C 1
ATOM 632 O O . ILE A 1 83 ? -26.414 -9.333 -47.980 1.00 12.91 82 ILE A O 1
ATOM 637 N N . LEU A 1 84 ? -28.457 -9.052 -48.960 1.00 9.56 83 LEU A N 1
ATOM 638 C CA . LEU A 1 84 ? -28.488 -7.590 -48.847 1.00 14.05 83 LEU A CA 1
ATOM 639 C C . LEU A 1 84 ? -29.440 -7.243 -47.730 1.00 13.51 83 LEU A C 1
ATOM 640 O O . LEU A 1 84 ? -30.659 -7.545 -47.816 1.00 12.72 83 LEU A O 1
ATOM 645 N N . VAL A 1 85 ? -28.912 -6.609 -46.683 1.00 12.89 84 VAL A N 1
ATOM 646 C CA . VAL A 1 85 ? -29.646 -6.389 -45.469 1.00 10.93 84 VAL A CA 1
ATOM 647 C C . VAL A 1 85 ? -29.932 -4.880 -45.297 1.00 10.13 84 VAL A C 1
ATOM 648 O O . VAL A 1 85 ? -29.015 -4.042 -45.390 1.00 11.95 84 VAL A O 1
ATOM 652 N N . TYR A 1 86 ? -31.160 -4.571 -44.990 1.00 10.54 85 TYR A N 1
ATOM 653 C CA . TYR A 1 86 ? -31.493 -3.235 -44.461 1.00 14.03 85 TYR A CA 1
ATOM 654 C C . TYR A 1 86 ? -32.215 -3.364 -43.105 1.00 14.27 85 TYR A C 1
ATOM 655 O O . TYR A 1 86 ? -32.590 -4.480 -42.709 1.00 14.46 85 TYR A O 1
ATOM 664 N N . SER A 1 87 ? -32.446 -2.234 -42.421 1.00 12.49 86 SER A N 1
ATOM 665 C CA . SER A 1 87 ? -33.198 -2.293 -41.199 1.00 13.69 86 SER A CA 1
ATOM 666 C C . SER A 1 87 ? -34.580 -1.726 -41.477 1.00 12.47 86 SER A C 1
ATOM 667 O O . SER A 1 87 ? -34.665 -0.622 -42.057 1.00 12.14 86 SER A O 1
ATOM 670 N N . VAL A 1 88 ? -35.663 -2.413 -41.074 1.00 11.28 87 VAL A N 1
ATOM 671 C CA . VAL A 1 88 ? -36.982 -1.813 -41.242 1.00 11.60 87 VAL A CA 1
ATOM 672 C C . VAL A 1 88 ? -37.209 -0.523 -40.434 1.00 11.62 87 VAL A C 1
ATOM 673 O O . VAL A 1 88 ? -38.287 0.124 -40.591 1.00 12.43 87 VAL A O 1
ATOM 677 N N . THR A 1 89 ? -36.274 -0.179 -39.558 1.00 11.51 88 THR A N 1
ATOM 678 C CA . THR A 1 89 ? -36.346 1.059 -38.796 1.00 13.25 88 THR A CA 1
ATOM 679 C C . THR A 1 89 ? -35.564 2.209 -39.435 1.00 15.28 88 THR A C 1
ATOM 680 O O . THR A 1 89 ? -35.580 3.326 -38.898 1.00 17.64 88 THR A O 1
ATOM 684 N N . SER A 1 90 ? -34.852 1.947 -40.537 1.00 17.04 89 SER A N 1
ATOM 685 C CA . SER A 1 90 ? -34.017 2.969 -41.152 1.00 13.42 89 SER A CA 1
ATOM 686 C C . SER A 1 90 ? -34.317 3.205 -42.633 1.00 11.96 89 SER A C 1
ATOM 687 O O . SER A 1 90 ? -33.973 2.426 -43.496 1.00 15.08 89 SER A O 1
ATOM 690 N N . ILE A 1 91 ? -34.969 4.315 -42.938 1.00 14.48 90 ILE A N 1
ATOM 691 C CA . ILE A 1 91 ? -35.156 4.653 -44.336 1.00 15.27 90 ILE A CA 1
ATOM 692 C C . ILE A 1 91 ? -33.848 4.782 -45.084 1.00 16.05 90 ILE A C 1
ATOM 693 O O . ILE A 1 91 ? -33.754 4.353 -46.240 1.00 14.00 90 ILE A O 1
ATOM 698 N N . LYS A 1 92 ? -32.875 5.401 -44.427 1.00 15.95 91 LYS A N 1
ATOM 699 C CA . LYS A 1 92 ? -31.563 5.596 -45.011 1.00 18.49 91 LYS A CA 1
ATOM 700 C C . LYS A 1 92 ? -31.057 4.251 -45.455 1.00 14.23 91 LYS A C 1
ATOM 701 O O . LYS A 1 92 ? -30.569 4.125 -46.565 1.00 14.76 91 LYS A O 1
ATOM 707 N N . SER A 1 93 ? -31.232 3.252 -44.609 1.00 13.14 92 SER A N 1
ATOM 708 C CA . SER A 1 93 ? -30.595 1.926 -44.895 1.00 13.03 92 SER A CA 1
ATOM 709 C C . SER A 1 93 ? -31.254 1.270 -46.115 1.00 14.13 92 SER A C 1
ATOM 710 O O . SER A 1 93 ? -30.630 0.494 -46.862 1.00 14.20 92 SER A O 1
ATOM 713 N N . PHE A 1 94 ? -32.557 1.563 -46.288 1.00 11.12 93 PHE A N 1
ATOM 714 C CA . PHE A 1 94 ? -33.271 1.014 -47.408 1.00 12.71 93 PHE A CA 1
ATOM 715 C C . PHE A 1 94 ? -32.904 1.722 -48.688 1.00 13.78 93 PHE A C 1
ATOM 716 O O . PHE A 1 94 ? -32.773 1.118 -49.744 1.00 14.51 93 PHE A O 1
ATOM 724 N N . GLU A 1 95 ? -32.785 3.052 -48.640 1.00 14.79 94 GLU A N 1
ATOM 725 C CA . GLU A 1 95 ? -32.314 3.741 -49.822 1.00 15.00 94 GLU A CA 1
ATOM 726 C C . GLU A 1 95 ? -30.904 3.269 -50.190 1.00 15.76 94 GLU A C 1
ATOM 727 O O . GLU A 1 95 ? -30.615 3.127 -51.351 1.00 16.18 94 GLU A O 1
ATOM 733 N N . VAL A 1 96 ? -30.089 2.983 -49.196 1.00 17.34 95 VAL A N 1
ATOM 734 C CA . VAL A 1 96 ? -28.705 2.583 -49.460 1.00 14.54 95 VAL A CA 1
ATOM 735 C C . VAL A 1 96 ? -28.686 1.184 -50.119 1.00 16.33 95 VAL A C 1
ATOM 736 O O . VAL A 1 96 ? -27.897 0.943 -51.017 1.00 18.16 95 VAL A O 1
ATOM 740 N N . ILE A 1 97 ? -29.616 0.310 -49.753 1.00 13.69 96 ILE A N 1
ATOM 741 C CA . ILE A 1 97 ? -29.516 -1.085 -50.226 1.00 11.84 96 ILE A CA 1
ATOM 742 C C . ILE A 1 97 ? -29.892 -1.066 -51.697 1.00 13.28 96 ILE A C 1
ATOM 743 O O . ILE A 1 97 ? -29.463 -1.891 -52.467 1.00 14.20 96 ILE A O 1
ATOM 748 N N . LYS A 1 98 ? -30.727 -0.110 -52.098 1.00 13.06 97 LYS A N 1
ATOM 749 C CA . LYS A 1 98 ? -31.064 0.016 -53.509 1.00 14.79 97 LYS A CA 1
ATOM 750 C C . LYS A 1 98 ? -29.814 0.372 -54.314 1.00 17.37 97 LYS A C 1
ATOM 751 O O . LYS A 1 98 ? -29.601 -0.171 -55.388 1.00 17.61 97 LYS A O 1
ATOM 757 N N . VAL A 1 99 ? -29.010 1.309 -53.804 1.00 16.83 98 VAL A N 1
ATOM 758 C CA . VAL A 1 99 ? -27.785 1.745 -54.478 1.00 17.84 98 VAL A CA 1
ATOM 759 C C . VAL A 1 99 ? -26.803 0.585 -54.533 1.00 18.54 98 VAL A C 1
ATOM 760 O O . VAL A 1 99 ? -26.238 0.302 -55.585 1.00 19.48 98 VAL A O 1
ATOM 764 N N . ILE A 1 100 ? -26.654 -0.105 -53.408 1.00 14.88 99 ILE A N 1
ATOM 765 C CA . ILE A 1 100 ? -25.726 -1.275 -53.318 1.00 14.14 99 ILE A CA 1
ATOM 766 C C . ILE A 1 100 ? -26.128 -2.329 -54.359 1.00 16.07 99 ILE A C 1
ATOM 767 O O . ILE A 1 100 ? -25.302 -2.858 -55.080 1.00 17.63 99 ILE A O 1
ATOM 772 N N . HIS A 1 101 ? -27.427 -2.635 -54.460 1.00 15.70 100 HIS A N 1
ATOM 773 C CA . HIS A 1 101 ? -27.828 -3.622 -55.444 1.00 14.67 100 HIS A CA 1
ATOM 774 C C . HIS A 1 101 ? -27.469 -3.271 -56.879 1.00 15.87 100 HIS A C 1
ATOM 775 O O . HIS A 1 101 ? -27.022 -4.121 -57.663 1.00 15.92 100 HIS A O 1
ATOM 782 N N . GLY A 1 102 ? -27.641 -2.006 -57.249 1.00 14.40 101 GLY A N 1
ATOM 783 C CA . GLY A 1 102 ? -27.326 -1.639 -58.608 1.00 16.05 101 GLY A CA 1
ATOM 784 C C . GLY A 1 102 ? -25.837 -1.782 -58.865 1.00 18.29 101 GLY A C 1
ATOM 785 O O . GLY A 1 102 ? -25.436 -2.215 -59.934 1.00 20.40 101 GLY A O 1
ATOM 786 N N . LYS A 1 103 ? -25.029 -1.428 -57.882 1.00 18.18 102 LYS A N 1
ATOM 787 C CA . LYS A 1 103 ? -23.584 -1.535 -58.051 1.00 18.46 102 LYS A CA 1
ATOM 788 C C . LYS A 1 103 ? -23.166 -2.977 -58.075 1.00 18.79 102 LYS A C 1
ATOM 789 O O . LYS A 1 103 ? -22.222 -3.351 -58.765 1.00 20.71 102 LYS A O 1
ATOM 795 N N . LEU A 1 104 ? -23.840 -3.762 -57.260 1.00 14.53 103 LEU A N 1
ATOM 796 C CA . LEU A 1 104 ? -23.595 -5.216 -57.219 1.00 15.22 103 LEU A CA 1
ATOM 797 C C . LEU A 1 104 ? -23.843 -5.862 -58.582 1.00 17.28 103 LEU A C 1
ATOM 798 O O . LEU A 1 104 ? -23.028 -6.660 -59.056 1.00 19.99 103 LEU A O 1
ATOM 803 N N . LEU A 1 105 ? -24.970 -5.545 -59.197 1.00 19.69 104 LEU A N 1
ATOM 804 C CA . LEU A 1 105 ? -25.316 -6.074 -60.521 1.00 23.54 104 LEU A CA 1
ATOM 805 C C . LEU A 1 105 ? -24.261 -5.723 -61.551 1.00 24.74 104 LEU A C 1
ATOM 806 O O . LEU A 1 105 ? -23.908 -6.551 -62.408 1.00 26.36 104 LEU A O 1
ATOM 811 N N . ASP A 1 106 ? -23.742 -4.497 -61.462 1.00 21.35 105 ASP A N 1
ATOM 812 C CA . ASP A 1 106 ? -22.694 -4.092 -62.378 1.00 24.24 105 ASP A CA 1
ATOM 813 C C . ASP A 1 106 ? -21.468 -4.954 -62.185 1.00 24.20 105 ASP A C 1
ATOM 814 O O . ASP A 1 106 ? -20.777 -5.277 -63.155 1.00 28.59 105 ASP A O 1
ATOM 819 N N . MET A 1 107 ? -21.210 -5.363 -60.947 1.00 21.23 106 MET A N 1
ATOM 820 C CA . MET A 1 107 ? -20.051 -6.172 -60.666 1.00 23.09 106 MET A CA 1
ATOM 821 C C . MET A 1 107 ? -20.247 -7.591 -61.184 1.00 25.50 106 MET A C 1
ATOM 822 O O . MET A 1 107 ? -19.378 -8.113 -61.884 1.00 27.16 106 MET A O 1
ATOM 827 N N . VAL A 1 108 ? -21.372 -8.218 -60.862 1.00 24.05 107 VAL A N 1
ATOM 828 C CA . VAL A 1 108 ? -21.488 -9.651 -61.147 1.00 28.42 107 VAL A CA 1
ATOM 829 C C . VAL A 1 108 ? -21.991 -9.932 -62.544 1.00 31.08 107 VAL A C 1
ATOM 830 O O . VAL A 1 108 ? -21.937 -11.090 -62.990 1.00 30.10 107 VAL A O 1
ATOM 834 N N . GLY A 1 109 ? -22.464 -8.893 -63.240 1.00 29.91 108 GLY A N 1
ATOM 835 C CA . GLY A 1 109 ? -22.962 -9.071 -64.592 1.00 31.07 108 GLY A CA 1
ATOM 836 C C . GLY A 1 109 ? -24.083 -10.096 -64.629 1.00 33.37 108 GLY A C 1
ATOM 837 O O . GLY A 1 109 ? -24.974 -10.061 -63.794 1.00 35.60 108 GLY A O 1
ATOM 838 N N . LYS A 1 110 ? -24.034 -11.027 -65.575 1.00 32.66 109 LYS A N 1
ATOM 839 C CA . LYS A 1 110 ? -25.129 -11.973 -65.731 1.00 32.22 109 LYS A CA 1
ATOM 840 C C . LYS A 1 110 ? -24.760 -13.393 -65.268 1.00 30.63 109 LYS A C 1
ATOM 841 O O . LYS A 1 110 ? -25.330 -14.374 -65.739 1.00 30.73 109 LYS A O 1
ATOM 843 N N . VAL A 1 111 ? -23.829 -13.490 -64.321 1.00 28.31 110 VAL A N 1
ATOM 844 C CA . VAL A 1 111 ? -23.494 -14.773 -63.702 1.00 28.39 110 VAL A CA 1
ATOM 845 C C . VAL A 1 111 ? -24.680 -15.269 -62.825 1.00 31.38 110 VAL A C 1
ATOM 846 O O . VAL A 1 111 ? -25.416 -14.470 -62.215 1.00 30.31 110 VAL A O 1
ATOM 850 N N . GLN A 1 112 ? -24.894 -16.583 -62.800 1.00 33.75 111 GLN A N 1
ATOM 851 C CA . GLN A 1 112 ? -26.049 -17.136 -62.085 1.00 34.05 111 GLN A CA 1
ATOM 852 C C . GLN A 1 112 ? -25.695 -17.325 -60.622 1.00 31.58 111 GLN A C 1
ATOM 853 O O . GLN A 1 112 ? -25.341 -18.423 -60.187 1.00 33.04 111 GLN A O 1
ATOM 855 N N . ILE A 1 113 ? -25.761 -16.229 -59.875 1.00 29.93 112 ILE A N 1
ATOM 856 C CA . ILE A 1 113 ? -25.568 -16.280 -58.429 1.00 29.52 112 ILE A CA 1
ATOM 857 C C . ILE A 1 113 ? -26.725 -15.577 -57.709 1.00 24.82 112 ILE A C 1
ATOM 858 O O . ILE A 1 113 ? -27.237 -14.550 -58.180 1.00 25.01 112 ILE A O 1
ATOM 863 N N . PRO A 1 114 ? -27.166 -16.150 -56.582 1.00 20.99 113 PRO A N 1
ATOM 864 C CA . PRO A 1 114 ? -28.359 -15.596 -55.937 1.00 19.75 113 PRO A CA 1
ATOM 865 C C . PRO A 1 114 ? 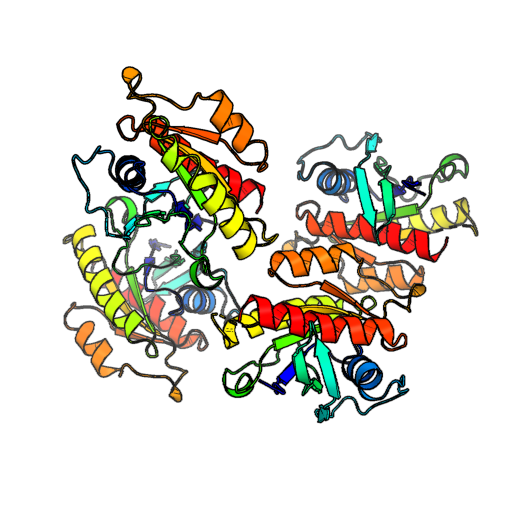-28.090 -14.362 -55.114 1.00 16.85 113 PRO A C 1
ATOM 866 O O . PRO A 1 114 ? -27.066 -14.191 -54.461 1.00 17.17 113 PRO A O 1
ATOM 870 N N . ILE A 1 115 ? -29.083 -13.489 -55.150 1.00 18.26 114 ILE A N 1
ATOM 871 C CA . ILE A 1 115 ? -29.046 -12.240 -54.431 1.00 20.87 114 ILE A CA 1
ATOM 872 C C . ILE A 1 115 ? -30.352 -12.193 -53.681 1.00 18.74 114 ILE A C 1
ATOM 873 O O . ILE A 1 115 ? -31.420 -12.228 -54.322 1.00 21.99 114 ILE A O 1
ATOM 878 N N . MET A 1 116 ? -30.322 -12.182 -52.351 1.00 16.23 115 MET A N 1
ATOM 879 C CA . MET A 1 116 ? -31.607 -12.027 -51.634 1.00 15.90 115 MET A CA 1
ATOM 880 C C . MET A 1 116 ? -31.622 -10.750 -50.770 1.00 16.39 115 MET A C 1
ATOM 881 O O . MET A 1 116 ? -30.579 -10.182 -50.464 1.00 14.84 115 MET A O 1
ATOM 886 N N . LEU A 1 117 ? -32.825 -10.280 -50.460 1.00 15.32 116 LEU A N 1
ATOM 887 C CA . LEU A 1 117 ? -33.047 -9.055 -49.678 1.00 14.59 116 LEU A CA 1
ATOM 888 C C . LEU A 1 117 ? -33.616 -9.404 -48.298 1.00 12.65 116 LEU A C 1
ATOM 889 O O . LEU A 1 117 ? -34.545 -10.180 -48.183 1.00 12.96 116 LEU A O 1
ATOM 894 N N . VAL A 1 118 ? -33.081 -8.807 -47.265 1.00 12.34 117 VAL A N 1
ATOM 895 C CA . VAL A 1 118 ? -33.488 -9.090 -45.917 1.00 12.33 117 VAL A CA 1
ATOM 896 C C . VAL A 1 118 ? -33.753 -7.781 -45.168 1.00 16.41 117 VAL A C 1
ATOM 897 O O . VAL A 1 118 ? -32.893 -6.908 -45.093 1.00 11.86 117 VAL A O 1
ATOM 901 N N . GLY A 1 119 ? -34.982 -7.651 -44.632 1.00 14.05 118 GLY A N 1
ATOM 902 C CA . GLY A 1 119 ? -35.303 -6.509 -43.807 1.00 15.17 118 GLY A CA 1
ATOM 903 C C . GLY A 1 119 ? -35.208 -6.894 -42.347 1.00 14.18 118 GLY A C 1
ATOM 904 O O . GLY A 1 119 ? -35.999 -7.685 -41.847 1.00 14.03 118 GLY A O 1
ATOM 905 N N . ASN A 1 120 ? -34.178 -6.389 -41.682 1.00 13.70 119 ASN A N 1
ATOM 906 C CA . ASN A 1 120 ? -33.897 -6.800 -40.314 1.00 11.63 119 ASN A CA 1
ATOM 907 C C . ASN A 1 120 ? -34.443 -5.863 -39.228 1.00 11.57 119 ASN A C 1
ATOM 908 O O . ASN A 1 120 ? -34.972 -4.789 -39.562 1.00 13.74 119 ASN A O 1
ATOM 913 N N . LYS A 1 121 ? -34.383 -6.304 -37.955 1.00 10.29 120 LYS A N 1
ATOM 914 C CA . LYS A 1 121 ? -34.881 -5.607 -36.777 1.00 12.19 120 LYS A CA 1
ATOM 915 C C . LYS A 1 121 ? -36.415 -5.585 -36.748 1.00 15.10 120 LYS A C 1
ATOM 916 O O . LYS A 1 121 ? -36.982 -4.642 -36.225 1.00 14.51 120 LYS A O 1
ATOM 922 N N . LYS A 1 122 ? -37.044 -6.644 -37.247 1.00 14.42 121 LYS A N 1
ATOM 923 C CA . LYS A 1 122 ? -38.527 -6.656 -37.308 1.00 13.87 121 LYS A CA 1
ATOM 924 C C . LYS A 1 122 ? -39.156 -6.673 -35.908 1.00 14.02 121 LYS A C 1
ATOM 925 O O . LYS A 1 122 ? -40.384 -6.406 -35.770 1.00 13.79 121 LYS A O 1
ATOM 931 N N . ASP A 1 123 ? -38.350 -6.921 -34.874 1.00 16.54 122 ASP A N 1
ATOM 932 C CA . ASP A 1 123 ? -38.818 -6.947 -33.481 1.00 18.88 122 ASP A CA 1
ATOM 933 C C . ASP A 1 123 ? -39.088 -5.536 -32.937 1.00 18.86 122 ASP A C 1
ATOM 934 O O . ASP A 1 123 ? -39.784 -5.409 -31.940 1.00 19.40 122 ASP A O 1
ATOM 939 N N . LEU A 1 124 ? -38.557 -4.500 -33.598 1.00 14.57 123 LEU A N 1
ATOM 940 C CA . LEU A 1 124 ? -38.691 -3.143 -33.111 1.00 17.72 123 LEU A CA 1
ATOM 941 C C . LEU A 1 124 ? -39.985 -2.503 -33.672 1.00 17.69 123 LEU A C 1
ATOM 942 O O . LEU A 1 124 ? -39.913 -1.599 -34.509 1.00 16.74 123 LEU A O 1
ATOM 947 N N . HIS A 1 125 ? -41.163 -2.978 -33.238 1.00 17.59 124 HIS A N 1
ATOM 948 C CA . HIS A 1 125 ? -42.409 -2.578 -33.878 1.00 18.28 124 HIS A CA 1
ATOM 949 C C . HIS A 1 125 ? -42.660 -1.086 -33.800 1.00 19.20 124 HIS A C 1
ATOM 950 O O . HIS A 1 125 ? -43.175 -0.480 -34.755 1.00 21.18 124 HIS A O 1
ATOM 957 N N . MET A 1 126 ? -42.280 -0.485 -32.683 1.00 17.67 125 MET A N 1
ATOM 958 C CA . MET A 1 126 ? -42.562 0.944 -32.527 1.00 20.70 125 MET A CA 1
ATOM 959 C C . MET A 1 126 ? -41.637 1.787 -33.382 1.00 19.77 125 MET A C 1
ATOM 960 O O . MET A 1 126 ? -41.910 2.953 -33.616 1.00 20.07 125 MET A O 1
ATOM 965 N N . GLU A 1 127 ? -40.507 1.218 -33.822 1.00 18.96 126 GLU A N 1
ATOM 966 C CA . GLU A 1 127 ? -39.562 1.998 -34.623 1.00 18.72 126 GLU A CA 1
ATOM 967 C C . GLU A 1 127 ? -39.653 1.716 -36.140 1.00 18.79 126 GLU A C 1
ATOM 968 O O . GLU A 1 127 ? -38.949 2.333 -36.935 1.00 19.50 126 GLU A O 1
ATOM 974 N N . ARG A 1 128 ? -40.485 0.760 -36.538 1.00 15.46 127 ARG A N 1
ATOM 975 C CA . ARG A 1 128 ? -40.567 0.391 -37.945 1.00 15.27 127 ARG A CA 1
ATOM 976 C C . ARG A 1 128 ? -41.044 1.523 -38.848 1.00 17.07 127 ARG A C 1
ATOM 977 O O . ARG A 1 128 ? -42.057 2.147 -38.555 1.00 18.94 127 ARG A O 1
ATOM 985 N N . VAL A 1 129 ? -40.353 1.748 -39.963 1.00 16.57 128 VAL A N 1
ATOM 986 C CA . VAL A 1 129 ? -40.749 2.801 -40.906 1.00 17.83 128 VAL A CA 1
ATOM 987 C C . VAL A 1 129 ? -40.888 2.251 -42.325 1.00 16.29 128 VAL A C 1
ATOM 988 O O . VAL A 1 129 ? -41.473 2.887 -43.212 1.00 16.16 128 VAL A O 1
ATOM 992 N N . ILE A 1 130 ? -40.416 1.024 -42.517 1.00 12.18 129 ILE A N 1
ATOM 993 C CA . ILE A 1 130 ? -40.589 0.322 -43.797 1.00 12.44 129 ILE A CA 1
ATOM 994 C C . ILE A 1 130 ? -41.545 -0.884 -43.580 1.00 12.98 129 ILE A C 1
ATOM 995 O O . ILE A 1 130 ? -41.267 -1.732 -42.719 1.00 15.14 129 ILE A O 1
ATOM 1000 N N . SER A 1 131 ? -42.670 -0.924 -44.304 1.00 12.02 130 SER A N 1
ATOM 1001 C CA . SER A 1 131 ? -43.559 -2.074 -44.280 1.00 13.97 130 SER A CA 1
ATOM 1002 C C . SER A 1 131 ? -42.947 -3.307 -44.939 1.00 12.83 130 SER A C 1
ATOM 1003 O O . SER A 1 131 ? -41.998 -3.234 -45.731 1.00 12.60 130 SER A O 1
ATOM 1006 N N . TYR A 1 132 ? -43.483 -4.453 -44.562 1.00 15.04 131 TYR A N 1
ATOM 1007 C CA . TYR A 1 132 ? -43.170 -5.701 -45.215 1.00 13.95 131 TYR A CA 1
ATOM 1008 C C . TYR A 1 132 ? -43.329 -5.575 -46.742 1.00 13.69 131 TYR A C 1
ATOM 1009 O O . TYR A 1 132 ? -42.494 -5.941 -47.527 1.00 15.24 131 TYR A O 1
ATOM 1018 N N . GLU A 1 133 ? -44.478 -5.034 -47.162 1.00 11.83 132 GLU A N 1
ATOM 1019 C CA . GLU A 1 133 ? -44.815 -4.963 -48.570 1.00 11.96 132 GLU A CA 1
ATOM 1020 C C . GLU A 1 133 ? -43.858 -4.097 -49.414 1.00 14.92 132 GLU A C 1
ATOM 1021 O O . GLU A 1 133 ? -43.693 -4.326 -50.621 1.00 15.86 132 GLU A O 1
ATOM 1027 N N . GLU A 1 134 ? -43.304 -3.065 -48.809 1.00 12.98 133 GLU A N 1
ATOM 1028 C CA . GLU A 1 134 ? -42.338 -2.212 -49.547 1.00 14.69 133 GLU A CA 1
ATOM 1029 C C . GLU A 1 134 ? -41.027 -2.966 -49.822 1.00 14.91 133 GLU A C 1
ATOM 1030 O O . GLU A 1 134 ? -40.488 -2.899 -50.931 1.00 14.88 133 GLU A O 1
ATOM 1036 N N . GLY A 1 135 ? -40.597 -3.766 -48.847 1.00 14.44 134 GLY A N 1
ATOM 1037 C CA . GLY A 1 135 ? -39.402 -4.592 -49.025 1.00 11.91 134 GLY A CA 1
ATOM 1038 C C . GLY A 1 135 ? -39.691 -5.726 -50.003 1.00 14.98 134 GLY A C 1
ATOM 1039 O O . GLY A 1 135 ? -38.898 -6.034 -50.915 1.00 15.74 134 GLY A O 1
ATOM 1040 N N . LYS A 1 136 ? -40.872 -6.334 -49.866 1.00 15.81 135 LYS A N 1
ATOM 1041 C CA . LYS A 1 136 ? -41.214 -7.431 -50.776 1.00 15.89 135 LYS A CA 1
ATOM 1042 C C . LYS A 1 136 ? -41.274 -6.884 -52.221 1.00 18.30 135 LYS A C 1
ATOM 1043 O O . LYS A 1 136 ? -40.836 -7.525 -53.149 1.00 16.63 135 LYS A O 1
ATOM 1049 N N . ALA A 1 137 ? -41.826 -5.685 -52.428 1.00 16.15 136 ALA A N 1
ATOM 1050 C CA . ALA A 1 137 ? -41.972 -5.207 -53.813 1.00 18.96 136 ALA A CA 1
ATOM 1051 C C . ALA A 1 137 ? -40.621 -4.908 -54.444 1.00 19.02 136 ALA A C 1
ATOM 1052 O O . ALA A 1 137 ? -40.406 -5.104 -55.656 1.00 20.45 136 ALA A O 1
ATOM 1054 N N . LEU A 1 138 ? -39.716 -4.404 -53.621 1.00 16.77 137 LEU A N 1
ATOM 1055 C CA . LEU A 1 138 ? -38.356 -4.159 -54.084 1.00 15.86 137 LEU A CA 1
ATOM 1056 C C . LEU A 1 138 ? -37.708 -5.477 -54.524 1.00 15.75 137 LEU A C 1
ATOM 1057 O O . LEU A 1 138 ? -37.207 -5.628 -55.644 1.00 14.95 137 LEU A O 1
ATOM 1062 N N . ALA A 1 139 ? -37.762 -6.448 -53.636 1.00 16.45 138 ALA A N 1
ATOM 1063 C CA . ALA A 1 139 ? -37.222 -7.754 -53.956 1.00 15.40 138 ALA A CA 1
ATOM 1064 C C . ALA A 1 139 ? -37.836 -8.338 -55.252 1.00 17.68 138 ALA A C 1
ATOM 1065 O O . ALA A 1 139 ? -37.132 -8.898 -56.078 1.00 16.78 138 ALA A O 1
ATOM 1067 N N . GLU A 1 140 ? -39.140 -8.201 -55.449 1.00 18.75 139 GLU A N 1
ATOM 1068 C CA A GLU A 1 140 ? -39.776 -8.724 -56.658 0.47 21.14 139 GLU A CA 1
ATOM 1069 C CA B GLU A 1 140 ? -39.779 -8.726 -56.654 0.53 21.13 139 GLU A CA 1
ATOM 1070 C C . GLU A 1 140 ? -39.227 -8.041 -57.900 1.00 22.15 139 GLU A C 1
ATOM 1071 O O . GLU A 1 140 ? -39.037 -8.683 -58.944 1.00 23.84 139 GLU A O 1
ATOM 1082 N N . SER A 1 141 ? -38.954 -6.743 -57.786 1.00 20.22 140 SER A N 1
ATOM 1083 C CA . SER A 1 141 ? -38.447 -5.989 -58.917 1.00 21.10 140 SER A CA 1
ATOM 1084 C C . SER A 1 141 ? -37.037 -6.470 -59.269 1.00 21.92 140 SER A C 1
ATOM 1085 O O . SER A 1 141 ? -36.574 -6.286 -60.392 1.00 25.80 140 SER A O 1
ATOM 1088 N N . TRP A 1 142 ? -36.372 -7.105 -58.310 1.00 19.34 141 TRP A N 1
ATOM 1089 C CA . TRP A 1 142 ? -35.031 -7.645 -58.510 1.00 20.20 141 TRP A CA 1
ATOM 1090 C C . TRP A 1 142 ? -35.044 -9.113 -58.894 1.00 21.20 141 TRP A C 1
ATOM 1091 O O . TRP A 1 142 ? -33.965 -9.692 -59.060 1.00 23.34 141 TRP A O 1
ATOM 1102 N N . ASN A 1 143 ? -36.226 -9.721 -58.939 1.00 19.74 142 ASN A N 1
ATOM 1103 C CA . ASN A 1 143 ? -36.348 -11.179 -59.040 1.00 23.72 142 ASN A CA 1
ATOM 1104 C C . ASN A 1 143 ? -35.597 -11.885 -57.894 1.00 23.58 142 ASN A C 1
ATOM 1105 O O . ASN A 1 143 ? -34.952 -12.925 -58.089 1.00 24.89 142 ASN A O 1
ATOM 1110 N N . ALA A 1 144 ? -35.705 -11.314 -56.688 1.00 21.64 143 ALA A N 1
ATOM 1111 C CA . ALA A 1 144 ? -34.950 -11.755 -55.517 1.00 19.45 143 ALA A CA 1
ATOM 1112 C C . ALA A 1 144 ? -35.863 -12.312 -54.451 1.00 19.90 143 ALA A C 1
ATOM 1113 O O . ALA A 1 144 ? -37.000 -11.855 -54.339 1.00 18.31 143 ALA A O 1
ATOM 1115 N N . ALA A 1 145 ? -35.384 -13.319 -53.700 1.00 17.00 144 ALA A N 1
ATOM 1116 C CA . ALA A 1 145 ? -36.081 -13.754 -52.491 1.00 16.26 144 ALA A CA 1
ATOM 1117 C C . ALA A 1 145 ? -36.107 -12.622 -51.434 1.00 15.21 144 ALA A C 1
ATOM 1118 O O . ALA A 1 145 ? -35.183 -11.823 -51.373 1.00 15.11 144 ALA A O 1
ATOM 1120 N N . PHE A 1 146 ? -37.166 -12.599 -50.620 1.00 15.74 145 PHE A N 1
ATOM 1121 C CA . PHE A 1 146 ? -37.332 -11.639 -49.538 1.00 14.58 145 PHE A CA 1
ATOM 1122 C C . PHE A 1 146 ? -37.736 -12.294 -48.223 1.00 13.74 145 PHE A C 1
ATOM 1123 O O . PHE A 1 146 ? -38.696 -13.088 -48.182 1.00 13.53 145 PHE A O 1
ATOM 1131 N N . LEU A 1 147 ? -37.105 -11.885 -47.139 1.00 13.19 146 LEU A N 1
ATOM 1132 C CA . LEU A 1 147 ? -37.483 -12.296 -45.777 1.00 12.66 146 LEU A CA 1
ATOM 1133 C C . LEU A 1 147 ? -37.223 -11.150 -44.848 1.00 15.50 146 LEU A C 1
ATOM 1134 O O . LEU A 1 147 ? -36.267 -10.387 -45.055 1.00 14.42 146 LEU A O 1
ATOM 1139 N N . GLU A 1 148 ? -38.083 -10.991 -43.844 1.00 14.48 147 GLU A N 1
ATOM 1140 C CA . GLU A 1 148 ? -37.748 -10.138 -42.716 1.00 14.30 147 GLU A CA 1
ATOM 1141 C C . GLU A 1 148 ? -37.119 -10.980 -41.593 1.00 14.20 147 GLU A C 1
ATOM 1142 O O . GLU A 1 148 ? -37.338 -12.203 -41.523 1.00 16.87 147 GLU A O 1
ATOM 1148 N N . SER A 1 149 ? -36.298 -10.358 -40.752 1.00 11.78 148 SER A N 1
ATOM 1149 C CA . SER A 1 149 ? -35.657 -11.056 -39.652 1.00 13.48 148 SER A CA 1
ATOM 1150 C C . SER A 1 149 ? -35.562 -10.198 -38.416 1.00 12.84 148 SER A C 1
ATOM 1151 O O . SER A 1 149 ? -35.709 -8.991 -38.476 1.00 10.78 148 SER A O 1
ATOM 1154 N N . SER A 1 150 ? -35.250 -10.847 -37.303 1.00 15.71 149 SER A N 1
ATOM 1155 C CA . SER A 1 150 ? -34.763 -10.198 -36.084 1.00 15.66 149 SER A CA 1
ATOM 1156 C C . SER A 1 150 ? -33.522 -10.948 -35.637 1.00 15.30 149 SER A C 1
ATOM 1157 O O . SER A 1 150 ? -33.616 -12.158 -35.427 1.00 15.63 149 SER A O 1
ATOM 1160 N N . ALA A 1 151 ? -32.384 -10.269 -35.453 1.00 12.95 150 ALA A N 1
ATOM 1161 C CA . ALA A 1 151 ? -31.213 -10.942 -34.908 1.00 13.64 150 ALA A CA 1
ATOM 1162 C C . ALA A 1 151 ? -31.418 -11.439 -33.459 1.00 17.90 150 ALA A C 1
ATOM 1163 O O . ALA A 1 151 ? -30.588 -12.202 -32.943 1.00 17.69 150 ALA A O 1
ATOM 1165 N N . LYS A 1 152 ? -32.538 -11.044 -32.833 1.00 16.98 151 LYS A N 1
ATOM 1166 C CA . LYS A 1 152 ? -32.878 -11.568 -31.505 1.00 19.25 151 LYS A CA 1
ATOM 1167 C C . LYS A 1 152 ? -33.644 -12.886 -31.591 1.00 20.10 151 LYS A C 1
ATOM 1168 O O . LYS A 1 152 ? -33.905 -13.495 -30.565 1.00 24.98 151 LYS A O 1
ATOM 1174 N N . GLU A 1 153 ? -34.033 -13.301 -32.794 1.00 19.68 152 GLU A N 1
ATOM 1175 C CA . GLU A 1 153 ? -34.867 -14.496 -32.980 1.00 21.65 152 GLU A CA 1
ATOM 1176 C C . GLU A 1 153 ? -34.138 -15.530 -33.815 1.00 20.82 152 GLU A C 1
ATOM 1177 O O . GLU A 1 153 ? -34.050 -15.402 -35.039 1.00 21.61 152 GLU A O 1
ATOM 1183 N N . ASN A 1 154 ? -33.648 -16.566 -33.170 1.00 17.47 153 ASN A N 1
ATOM 1184 C CA . ASN A 1 154 ? -32.804 -17.512 -33.873 1.00 17.67 153 ASN A CA 1
ATOM 1185 C C . ASN A 1 154 ? -33.464 -18.111 -35.113 1.00 16.56 153 ASN A C 1
ATOM 1186 O O . ASN A 1 154 ? -32.853 -18.161 -36.166 1.00 16.74 153 ASN A O 1
ATOM 1191 N N . GLN A 1 155 ? -34.750 -18.464 -35.042 1.00 17.61 154 GLN A N 1
ATOM 1192 C CA . GLN A 1 155 ? -35.335 -19.100 -36.217 1.00 18.20 154 GLN A CA 1
ATOM 1193 C C . GLN A 1 155 ? -35.340 -18.203 -37.443 1.00 16.16 154 GLN A C 1
ATOM 1194 O O . GLN A 1 155 ? -35.275 -18.703 -38.568 1.00 18.79 154 GLN A O 1
ATOM 1200 N N . THR A 1 156 ? -35.419 -16.885 -37.247 1.00 14.76 155 THR A N 1
ATOM 1201 C CA . THR A 1 156 ? -35.458 -15.987 -38.403 1.00 14.23 155 THR A CA 1
ATOM 1202 C C . THR A 1 156 ? -34.090 -15.849 -39.019 1.00 13.10 155 THR A C 1
ATOM 1203 O O . THR A 1 156 ? -33.997 -15.659 -40.238 1.00 14.23 155 THR A O 1
ATOM 1207 N N . ALA A 1 157 ? -33.055 -15.976 -38.201 1.00 15.42 156 ALA A N 1
ATOM 1208 C CA . ALA A 1 157 ? -31.657 -16.019 -38.721 1.00 17.63 156 ALA A CA 1
ATOM 1209 C C . ALA A 1 157 ? -31.398 -17.271 -39.530 1.00 16.87 156 ALA A C 1
ATOM 1210 O O . ALA A 1 157 ? -30.901 -17.205 -40.661 1.00 14.95 156 ALA A O 1
ATOM 1212 N N . VAL A 1 158 ? -31.819 -18.410 -38.971 1.00 19.35 157 VAL A N 1
ATOM 1213 C CA . VAL A 1 158 ? -31.740 -19.705 -39.649 1.00 18.92 157 VAL A CA 1
ATOM 1214 C C . VAL A 1 158 ? -32.503 -19.696 -40.963 1.00 16.39 157 VAL A C 1
ATOM 1215 O O . VAL A 1 158 ? -31.992 -20.144 -41.991 1.00 17.71 157 VAL A O 1
ATOM 1219 N N . ASP A 1 159 ? -33.684 -19.068 -40.971 1.00 13.71 158 ASP A N 1
ATOM 1220 C CA . ASP A 1 159 ? -34.468 -19.080 -42.201 1.00 14.98 158 ASP A CA 1
ATOM 1221 C C . ASP A 1 159 ? -33.767 -18.356 -43.328 1.00 14.16 158 ASP A C 1
ATOM 1222 O O . ASP A 1 159 ? -33.926 -18.736 -44.509 1.00 15.33 158 ASP A O 1
ATOM 1227 N N . VAL A 1 160 ? -33.091 -17.249 -42.977 1.00 12.27 159 VAL A N 1
ATOM 1228 C CA . VAL A 1 160 ? -32.348 -16.432 -43.934 1.00 12.51 159 VAL A CA 1
ATOM 1229 C C . VAL A 1 160 ? -31.219 -17.227 -44.625 1.00 12.71 159 VAL A C 1
ATOM 1230 O O . VAL A 1 160 ? -31.130 -17.289 -45.874 1.00 12.89 159 VAL A O 1
ATOM 1234 N N . PHE A 1 161 ? -30.461 -17.945 -43.837 1.00 17.25 160 PHE A N 1
ATOM 1235 C CA . PHE A 1 161 ? -29.315 -18.634 -44.443 1.00 17.51 160 PHE A CA 1
ATOM 1236 C C . PHE A 1 161 ? -29.718 -19.955 -45.122 1.00 20.15 160 PHE A C 1
ATOM 1237 O O . PHE A 1 161 ? -29.103 -20.333 -46.139 1.00 21.60 160 PHE A O 1
ATOM 1245 N N . ARG A 1 162 ? -30.788 -20.605 -44.634 1.00 19.29 161 ARG A N 1
ATOM 1246 C CA . ARG A 1 162 ? -31.342 -21.745 -45.337 1.00 20.07 161 ARG A CA 1
ATOM 1247 C C . ARG A 1 162 ? -31.832 -21.274 -46.693 1.00 18.31 161 ARG A C 1
ATOM 1248 O O . ARG A 1 162 ? -31.628 -21.952 -47.710 1.00 15.92 161 ARG A O 1
ATOM 1256 N N . ARG A 1 163 ? -32.420 -20.074 -46.738 1.00 15.39 162 ARG A N 1
ATOM 1257 C CA . ARG A 1 163 ? -33.059 -19.700 -47.983 1.00 16.09 162 ARG A CA 1
ATOM 1258 C C . ARG A 1 163 ? -32.028 -19.335 -49.052 1.00 15.76 162 ARG A C 1
ATOM 1259 O O . ARG A 1 163 ? -32.230 -19.657 -50.228 1.00 16.44 162 ARG A O 1
ATOM 1267 N N . ILE A 1 164 ? -30.895 -18.751 -48.652 1.00 14.45 163 ILE A N 1
ATOM 1268 C CA . ILE A 1 164 ? -29.933 -18.313 -49.667 1.00 13.21 163 ILE A CA 1
ATOM 1269 C C . ILE A 1 164 ? -29.302 -19.574 -50.287 1.00 11.95 163 ILE A C 1
ATOM 1270 O O . ILE A 1 164 ? -29.080 -19.602 -51.498 1.00 14.91 163 ILE A O 1
ATOM 1275 N N . ILE A 1 165 ? -29.165 -20.632 -49.492 1.00 12.80 164 ILE A N 1
ATOM 1276 C CA . ILE A 1 165 ? -28.688 -21.905 -50.036 1.00 17.59 164 ILE A CA 1
ATOM 1277 C C . ILE A 1 165 ? -29.738 -22.537 -50.944 1.00 16.49 164 ILE A C 1
ATOM 1278 O O . ILE A 1 165 ? -29.393 -23.029 -52.005 1.00 16.30 164 ILE A O 1
ATOM 1283 N N . LEU A 1 166 ? -31.014 -22.443 -50.602 1.00 16.08 165 LEU A N 1
ATOM 1284 C CA . LEU A 1 166 ? -32.015 -22.980 -51.541 1.00 14.47 165 LEU A CA 1
ATOM 1285 C C . LEU A 1 166 ? -31.968 -22.232 -52.840 1.00 14.21 165 LEU A C 1
ATOM 1286 O O . LEU A 1 166 ? -32.041 -22.829 -53.907 1.00 16.29 165 LEU A O 1
ATOM 1291 N N . GLU A 1 167 ? -31.868 -20.893 -52.774 1.00 11.69 166 GLU A N 1
ATOM 1292 C CA . GLU A 1 167 ? -31.763 -20.156 -54.018 1.00 14.81 166 GLU A CA 1
ATOM 1293 C C . GLU A 1 167 ? -30.518 -20.463 -54.845 1.00 17.75 166 GLU A C 1
ATOM 1294 O O . GLU A 1 167 ? -30.580 -20.512 -56.078 1.00 19.41 166 GLU A O 1
ATOM 1300 N N . ALA A 1 168 ? -29.393 -20.672 -54.179 1.00 17.08 167 ALA A N 1
ATOM 1301 C CA . ALA A 1 168 ? -28.123 -20.995 -54.873 1.00 18.82 167 ALA A CA 1
ATOM 1302 C C . ALA A 1 168 ? -28.268 -22.317 -55.641 1.00 20.28 167 ALA A C 1
ATOM 1303 O O . ALA A 1 168 ? -27.844 -22.428 -56.816 1.00 21.72 167 ALA A O 1
ATOM 1305 N N . GLU A 1 169 ? -28.859 -23.310 -54.983 1.00 19.61 168 GLU A N 1
ATOM 1306 C CA . GLU A 1 169 ? -29.140 -24.576 -55.652 1.00 23.69 168 GLU A CA 1
ATOM 1307 C C . GLU A 1 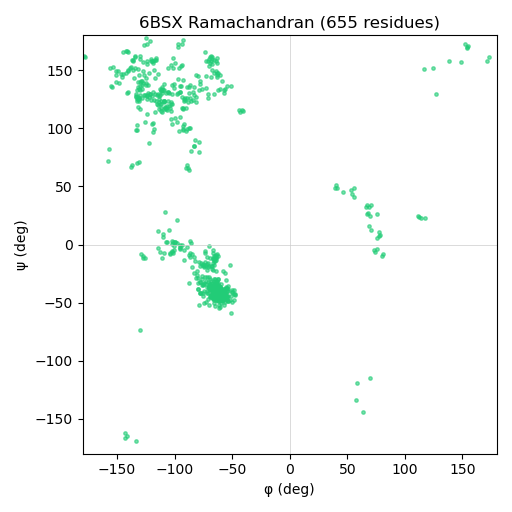169 ? -30.070 -24.460 -56.861 1.00 25.00 168 GLU A C 1
ATOM 1308 O O . GLU A 1 169 ? -29.824 -25.100 -57.868 1.00 28.18 168 GLU A O 1
ATOM 1314 N N . LYS A 1 170 ? -31.146 -23.684 -56.783 1.00 20.96 169 LYS A N 1
ATOM 1315 C CA . LYS A 1 170 ? -31.968 -23.510 -57.976 1.00 23.97 169 LYS A CA 1
ATOM 1316 C C . LYS A 1 170 ? -31.183 -22.992 -59.205 1.00 28.78 169 LYS A C 1
ATOM 1317 O O . LYS A 1 170 ? -31.415 -23.418 -60.340 1.00 29.21 169 LYS A O 1
ATOM 1323 N N . LEU A 1 171 ? -30.232 -22.101 -58.971 1.00 29.83 170 LEU A N 1
ATOM 1324 C CA . LEU A 1 171 ? -29.453 -21.547 -60.071 1.00 34.13 170 LEU A CA 1
ATOM 1325 C C . LEU A 1 171 ? -28.301 -22.462 -60.508 1.00 39.32 170 LEU A C 1
ATOM 1326 O O . LEU A 1 171 ? -27.706 -22.254 -61.571 1.00 41.14 170 LEU A O 1
ATOM 1331 N N . GLU A 1 172 ? -27.964 -23.460 -59.697 1.00 42.29 171 GLU A N 1
ATOM 1332 C CA . GLU A 1 172 ? -26.882 -24.375 -60.076 1.00 45.96 171 GLU A CA 1
ATOM 1333 C C . GLU A 1 172 ? -27.437 -25.680 -60.627 1.00 49.30 171 GLU A C 1
ATOM 1334 O O . GLU A 1 172 ? -27.103 -26.078 -61.742 1.00 51.91 171 GLU A O 1
ATOM 1336 N N . PRO B 1 3 ? -8.561 -9.920 -37.647 1.00 28.36 2 PRO B N 1
ATOM 1337 C CA . PRO B 1 3 ? -9.771 -9.948 -38.473 1.00 28.07 2 PRO B CA 1
ATOM 1338 C C . PRO B 1 3 ? -9.464 -9.988 -39.963 1.00 28.75 2 PRO B C 1
ATOM 1339 O O . PRO B 1 3 ? -8.401 -9.512 -40.388 1.00 26.91 2 PRO B O 1
ATOM 1343 N N . GLN B 1 4 ? -10.404 -10.483 -40.763 1.00 27.30 3 GLN B N 1
ATOM 1344 C CA . GLN B 1 4 ? -10.214 -10.563 -42.209 1.00 27.23 3 GLN B CA 1
ATOM 1345 C C . GLN B 1 4 ? -9.986 -9.199 -42.861 1.00 22.64 3 GLN B C 1
ATOM 1346 O O . GLN B 1 4 ? -9.099 -9.040 -43.721 1.00 21.70 3 GLN B O 1
ATOM 1352 N N . SER B 1 5 ? -10.773 -8.209 -42.447 1.00 20.67 4 SER B N 1
ATOM 1353 C CA . SER B 1 5 ? -10.586 -6.836 -42.955 1.00 19.28 4 SER B CA 1
ATOM 1354 C C . SER B 1 5 ? -10.993 -5.810 -41.892 1.00 18.05 4 SER B C 1
ATOM 1355 O O . SER B 1 5 ? -11.854 -6.069 -41.068 1.00 17.67 4 SER B O 1
ATOM 1358 N N . LYS B 1 6 ? -10.339 -4.660 -41.904 1.00 14.77 5 LYS B N 1
ATOM 1359 C CA . LYS B 1 6 ? -10.626 -3.563 -40.958 1.00 17.41 5 LYS B CA 1
ATOM 1360 C C . LYS B 1 6 ? -10.957 -2.327 -41.782 1.00 15.74 5 LYS B C 1
ATOM 1361 O O . LYS B 1 6 ? -10.208 -1.976 -42.702 1.00 17.33 5 LYS B O 1
ATOM 1367 N N . SER B 1 7 ? -12.070 -1.662 -41.462 1.00 14.70 6 SER B N 1
ATOM 1368 C CA . SER B 1 7 ? -12.430 -0.398 -42.077 1.00 15.72 6 SER B CA 1
ATOM 1369 C C . SER B 1 7 ? -11.896 0.744 -41.256 1.00 15.53 6 SER B C 1
ATOM 1370 O O . SER B 1 7 ? -12.170 0.783 -40.053 1.00 15.90 6 SER B O 1
ATOM 1373 N N . ARG B 1 8 ? -11.083 1.623 -41.885 1.00 15.40 7 ARG B N 1
ATOM 1374 C CA . ARG B 1 8 ? -10.488 2.752 -41.174 1.00 14.13 7 ARG B CA 1
ATOM 1375 C C . ARG B 1 8 ? -10.743 4.031 -41.973 1.00 15.00 7 ARG B C 1
ATOM 1376 O O . ARG B 1 8 ? -10.646 4.033 -43.185 1.00 16.94 7 ARG B O 1
ATOM 1384 N N . LYS B 1 9 ? -11.047 5.119 -41.293 1.00 14.64 8 LYS B N 1
ATOM 1385 C CA . LYS B 1 9 ? -11.354 6.353 -42.017 1.00 13.73 8 LYS B CA 1
ATOM 1386 C C . LYS B 1 9 ? -10.307 7.376 -41.657 1.00 13.90 8 LYS B C 1
ATOM 1387 O O . LYS B 1 9 ? -10.015 7.597 -40.465 1.00 16.98 8 LYS B O 1
ATOM 1393 N N . ILE B 1 10 ? -9.730 7.988 -42.676 1.00 12.78 9 ILE B N 1
ATOM 1394 C CA . ILE B 1 10 ? -8.696 9.007 -42.482 1.00 12.10 9 ILE B CA 1
ATOM 1395 C C . ILE B 1 10 ? -9.150 10.353 -43.078 1.00 11.76 9 ILE B C 1
ATOM 1396 O O . ILE B 1 10 ? -9.472 10.417 -44.252 1.00 13.06 9 ILE B O 1
ATOM 1401 N N . ALA B 1 11 ? -9.088 11.418 -42.287 1.00 12.38 10 ALA B N 1
ATOM 1402 C CA . ALA B 1 11 ? -9.390 12.761 -42.812 1.00 14.98 10 ALA B CA 1
ATOM 1403 C C . ALA B 1 11 ? -8.126 13.402 -43.368 1.00 15.46 10 ALA B C 1
ATOM 1404 O O . ALA B 1 11 ? -7.102 13.389 -42.713 1.00 16.70 10 ALA B O 1
ATOM 1406 N N . ILE B 1 12 ? -8.240 14.020 -44.538 1.00 13.27 11 ILE B N 1
ATOM 1407 C CA . ILE B 1 12 ? -7.131 14.761 -45.145 1.00 10.61 11 ILE B CA 1
ATOM 1408 C C . ILE B 1 12 ? -7.435 16.261 -45.056 1.00 12.90 11 ILE B C 1
ATOM 1409 O O . ILE B 1 12 ? -8.419 16.731 -45.621 1.00 12.76 11 ILE B O 1
ATOM 1414 N N . LEU B 1 13 ? -6.559 16.963 -44.341 1.00 10.37 12 LEU B N 1
ATOM 1415 C CA . LEU B 1 13 ? -6.802 18.376 -43.982 1.00 10.39 12 LEU B CA 1
ATOM 1416 C C . LEU B 1 13 ? -5.735 19.236 -44.625 1.00 12.76 12 LEU B C 1
ATOM 1417 O O . LEU B 1 13 ? -4.661 18.738 -44.970 1.00 15.78 12 LEU B O 1
ATOM 1422 N N . GLY B 1 14 ? -6.014 20.539 -44.791 1.00 11.12 13 GLY B N 1
ATOM 1423 C CA . GLY B 1 14 ? -4.957 21.457 -45.170 1.00 13.76 13 GLY B CA 1
ATOM 1424 C C . GLY B 1 14 ? -5.570 22.644 -45.898 1.00 14.74 13 GLY B C 1
ATOM 1425 O O . GLY B 1 14 ? -6.732 22.640 -46.277 1.00 14.30 13 GLY B O 1
ATOM 1426 N N . TYR B 1 15 ? -4.755 23.660 -46.120 1.00 13.89 14 TYR B N 1
ATOM 1427 C CA . TYR B 1 15 ? -5.189 24.878 -46.832 1.00 12.50 14 TYR B CA 1
ATOM 1428 C C . TYR B 1 15 ? -5.596 24.578 -48.282 1.00 13.95 14 TYR B C 1
ATOM 1429 O O . TYR B 1 15 ? -5.233 23.533 -48.848 1.00 14.49 14 TYR B O 1
ATOM 1438 N N . ARG B 1 16 ? -6.368 25.469 -48.920 1.00 18.94 15 ARG B N 1
ATOM 1439 C CA . ARG B 1 16 ? -6.798 25.118 -50.258 1.00 22.77 15 ARG B CA 1
ATOM 1440 C C . ARG B 1 16 ? -5.601 25.105 -51.199 1.00 21.03 15 ARG B C 1
ATOM 1441 O O . ARG B 1 16 ? -4.560 25.796 -50.980 1.00 21.14 15 ARG B O 1
ATOM 1449 N N . SER B 1 17 ? -5.737 24.246 -52.203 1.00 17.71 16 SER B N 1
ATOM 1450 C CA . SER B 1 17 ? -4.822 24.163 -53.330 1.00 17.80 16 SER B CA 1
ATOM 1451 C C . SER B 1 17 ? -3.515 23.446 -53.017 1.00 16.33 16 SER B C 1
ATOM 1452 O O . SER B 1 17 ? -2.621 23.400 -53.872 1.00 18.72 16 SER B O 1
ATOM 1455 N N . VAL B 1 18 ? -3.401 22.847 -51.825 1.00 12.11 17 VAL B N 1
ATOM 1456 C CA . VAL B 1 18 ? -2.108 22.154 -51.478 1.00 10.91 17 VAL B CA 1
ATOM 1457 C C . VAL B 1 18 ? -1.987 20.792 -52.135 1.00 13.73 17 VAL B C 1
ATOM 1458 O O . VAL B 1 18 ? -0.900 20.227 -52.169 1.00 12.78 17 VAL B O 1
ATOM 1462 N N . GLY B 1 19 ? -3.100 20.272 -52.633 1.00 14.84 18 GLY B N 1
ATOM 1463 C CA . GLY B 1 19 ? -3.124 19.039 -53.411 1.00 15.24 18 GLY B CA 1
ATOM 1464 C C . GLY B 1 19 ? -3.798 17.892 -52.681 1.00 15.49 18 GLY B C 1
ATOM 1465 O O . GLY B 1 19 ? -3.515 16.696 -52.948 1.00 13.06 18 GLY B O 1
ATOM 1466 N N . LYS B 1 20 ? -4.680 18.222 -51.741 1.00 15.67 19 LYS B N 1
ATOM 1467 C CA . LYS B 1 20 ? -5.356 17.123 -51.011 1.00 17.33 19 LYS B CA 1
ATOM 1468 C C . LYS B 1 20 ? -6.129 16.204 -51.998 1.00 15.29 19 LYS B C 1
ATOM 1469 O O . LYS B 1 20 ? -6.021 14.948 -51.931 1.00 12.64 19 LYS B O 1
ATOM 1475 N N . SER B 1 21 ? -6.932 16.785 -52.908 1.00 12.85 20 SER B N 1
ATOM 1476 C CA . SER B 1 21 ? -7.642 15.960 -53.865 1.00 14.34 20 SER B CA 1
ATOM 1477 C C . SER B 1 21 ? -6.731 15.189 -54.778 1.00 14.35 20 SER B C 1
ATOM 1478 O O . SER B 1 21 ? -6.953 14.008 -55.035 1.00 14.58 20 SER B O 1
ATOM 1481 N N . SER B 1 22 ? -5.720 15.872 -55.278 1.00 15.56 21 SER B N 1
ATOM 1482 C CA . SER B 1 22 ? -4.826 15.284 -56.266 1.00 16.19 21 SER B CA 1
ATOM 1483 C C . SER B 1 22 ? -4.039 14.122 -55.651 1.00 15.10 21 SER B C 1
ATOM 1484 O O . SER B 1 22 ? -3.857 13.083 -56.265 1.00 16.71 21 SER B O 1
ATOM 1487 N N . LEU B 1 23 ? -3.610 14.296 -54.415 1.00 16.49 22 LEU B N 1
ATOM 1488 C CA . LEU B 1 23 ? -2.890 13.220 -53.750 1.00 17.62 22 LEU B CA 1
ATOM 1489 C C . LEU B 1 23 ? -3.825 12.026 -53.488 1.00 16.36 22 LEU B C 1
ATOM 1490 O O . LEU B 1 23 ? -3.441 10.865 -53.684 1.00 18.26 22 LEU B O 1
ATOM 1495 N N . THR B 1 24 ? -5.075 12.309 -53.120 1.00 14.27 23 THR B N 1
ATOM 1496 C CA . THR B 1 24 ? -5.995 11.249 -52.739 1.00 16.65 23 THR B CA 1
ATOM 1497 C C . THR B 1 24 ? -6.385 10.469 -53.991 1.00 16.02 23 THR B C 1
ATOM 1498 O O . THR B 1 24 ? -6.419 9.231 -53.994 1.00 15.25 23 THR B O 1
ATOM 1502 N N . ILE B 1 25 ? -6.637 11.196 -55.073 1.00 16.10 24 ILE B N 1
ATOM 1503 C CA . ILE B 1 25 ? -7.017 10.580 -56.336 1.00 17.71 24 ILE B CA 1
ATOM 1504 C C . ILE B 1 25 ? -5.850 9.821 -56.971 1.00 18.22 24 ILE B C 1
ATOM 1505 O O . ILE B 1 25 ? -6.047 8.754 -57.541 1.00 17.80 24 ILE B O 1
ATOM 1510 N N . GLN B 1 26 ? -4.637 10.345 -56.840 1.00 14.31 25 GLN B N 1
ATOM 1511 C CA . GLN B 1 26 ? -3.472 9.557 -57.289 1.00 14.84 25 GLN B CA 1
ATOM 1512 C C . GLN B 1 26 ? -3.394 8.182 -56.588 1.00 15.80 25 GLN B C 1
ATOM 1513 O O . GLN B 1 26 ? -3.222 7.143 -57.233 1.00 14.77 25 GLN B O 1
ATOM 1519 N N . PHE B 1 27 ? -3.548 8.171 -55.269 1.00 15.35 26 PHE B N 1
ATOM 1520 C CA . PHE B 1 27 ? -3.580 6.910 -54.545 1.00 16.01 26 PHE B CA 1
ATOM 1521 C C . PHE B 1 27 ? -4.753 5.985 -54.960 1.00 16.60 26 PHE B C 1
ATOM 1522 O O . PHE B 1 27 ? -4.597 4.781 -55.253 1.00 17.27 26 PHE B O 1
ATOM 1530 N N . VAL B 1 28 ? -5.935 6.562 -55.009 1.00 16.23 27 VAL B N 1
ATOM 1531 C CA . VAL B 1 28 ? -7.129 5.723 -55.142 1.00 20.47 27 VAL B CA 1
ATOM 1532 C C . VAL B 1 28 ? -7.336 5.241 -56.566 1.00 23.28 27 VAL B C 1
ATOM 1533 O O . VAL B 1 28 ? -7.636 4.053 -56.772 1.00 26.27 27 VAL B O 1
ATOM 1537 N N . GLU B 1 29 ? -7.121 6.124 -57.539 1.00 23.56 28 GLU B N 1
ATOM 1538 C CA . GLU B 1 29 ? -7.381 5.816 -58.939 1.00 26.17 28 GLU B CA 1
ATOM 1539 C C . GLU B 1 29 ? -6.123 5.745 -59.809 1.00 26.66 28 GLU B C 1
ATOM 1540 O O . GLU B 1 29 ? -6.204 5.429 -60.994 1.00 26.77 28 GLU B O 1
ATOM 1546 N N . GLY B 1 30 ? -4.965 6.085 -59.247 1.00 24.33 29 GLY B N 1
ATOM 1547 C CA . GLY B 1 30 ? -3.717 5.980 -59.990 1.00 26.13 29 GLY B CA 1
ATOM 1548 C C . GLY B 1 30 ? -3.543 6.985 -61.118 1.00 25.71 29 GLY B C 1
ATOM 1549 O O . GLY B 1 30 ? -2.773 6.742 -62.044 1.00 28.86 29 GLY B O 1
ATOM 1550 N N . GLN B 1 31 ? -4.217 8.124 -61.025 1.00 23.83 30 GLN B N 1
ATOM 1551 C CA . GLN B 1 31 ? -4.139 9.162 -62.050 1.00 24.73 30 GLN B CA 1
ATOM 1552 C C . GLN B 1 31 ? -3.903 10.507 -61.385 1.00 25.75 30 GLN B C 1
ATOM 1553 O O . GLN B 1 31 ? -4.309 10.688 -60.247 1.00 24.36 30 GLN B O 1
ATOM 1555 N N . PHE B 1 32 ? -3.233 11.419 -62.089 1.00 25.58 31 PHE B N 1
ATOM 1556 C CA . PHE B 1 32 ? -3.060 12.804 -61.652 1.00 25.39 31 PHE B CA 1
ATOM 1557 C C . PHE B 1 32 ? -4.126 13.620 -62.371 1.00 27.57 31 PHE B C 1
ATOM 1558 O O . PHE B 1 32 ? -4.049 13.835 -63.579 1.00 27.11 31 PHE B O 1
ATOM 1566 N N . VAL B 1 33 ? -5.164 14.033 -61.658 1.00 29.27 32 VAL B N 1
ATOM 1567 C CA . VAL B 1 33 ?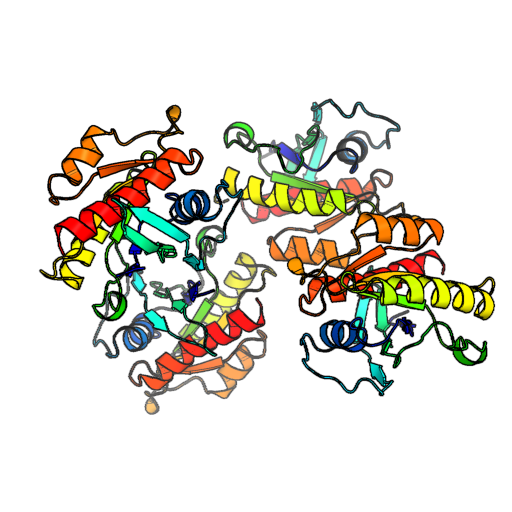 -6.232 14.764 -62.348 1.00 34.79 32 VAL B CA 1
ATOM 1568 C C . VAL B 1 33 ? -5.794 16.204 -62.585 1.00 39.99 32 VAL B C 1
ATOM 1569 O O . VAL B 1 33 ? -5.176 16.825 -61.724 1.00 39.96 32 VAL B O 1
ATOM 1573 N N . ASP B 1 34 ? -6.098 16.721 -63.773 1.00 47.84 33 ASP B N 1
ATOM 1574 C CA . ASP B 1 34 ? -5.743 18.093 -64.126 1.00 53.03 33 ASP B CA 1
ATOM 1575 C C . ASP B 1 34 ? -6.403 19.052 -63.153 1.00 52.02 33 ASP B C 1
ATOM 1576 O O . ASP B 1 34 ? -5.759 19.960 -62.618 1.00 53.02 33 ASP B O 1
ATOM 1578 N N . SER B 1 35 ? -7.695 18.834 -62.917 1.00 48.33 34 SER B N 1
ATOM 1579 C CA . SER B 1 35 ? -8.415 19.616 -61.932 1.00 44.33 34 SER B CA 1
ATOM 1580 C C . SER B 1 35 ? -9.559 18.822 -61.329 1.00 39.43 34 SER B C 1
ATOM 1581 O O . SER B 1 35 ? -10.153 17.945 -61.966 1.00 42.04 34 SER B O 1
ATOM 1584 N N . TYR B 1 36 ? -9.842 19.136 -60.077 1.00 29.76 35 TYR B N 1
ATOM 1585 C CA . TYR B 1 36 ? -10.906 18.514 -59.320 1.00 24.36 35 TYR B CA 1
ATOM 1586 C C . TYR B 1 36 ? -11.566 19.594 -58.474 1.00 21.10 35 TYR B C 1
ATOM 1587 O O . TYR B 1 36 ? -10.869 20.324 -57.795 1.00 19.32 35 TYR B O 1
ATOM 1596 N N . ASP B 1 37 ? -12.902 19.689 -58.514 1.00 19.19 36 ASP B N 1
ATOM 1597 C CA . ASP B 1 37 ? -13.636 20.781 -57.852 1.00 20.98 36 ASP B CA 1
ATOM 1598 C C . ASP B 1 37 ? -13.110 21.098 -56.440 1.00 18.38 36 ASP B C 1
ATOM 1599 O O . ASP B 1 37 ? -13.231 20.276 -55.539 1.00 13.80 36 ASP B O 1
ATOM 1604 N N . PRO B 1 38 ? -12.532 22.309 -56.247 1.00 17.12 37 PRO B N 1
ATOM 1605 C CA . PRO B 1 38 ? -11.965 22.698 -54.946 1.00 17.27 37 PRO B CA 1
ATOM 1606 C C . PRO B 1 38 ? -12.936 22.810 -53.775 1.00 16.48 37 PRO B C 1
ATOM 1607 O O . PRO B 1 38 ? -12.501 22.939 -52.619 1.00 14.23 37 PRO B O 1
ATOM 1611 N N . THR B 1 39 ? -14.256 22.780 -54.042 1.00 17.23 38 THR B N 1
ATOM 1612 C CA . THR B 1 39 ? -15.241 23.149 -53.019 1.00 19.44 38 THR B CA 1
ATOM 1613 C C . THR B 1 39 ? -15.964 21.908 -52.494 1.00 18.60 38 THR B C 1
ATOM 1614 O O . THR B 1 39 ? -16.845 21.952 -51.625 1.00 19.95 38 THR B O 1
ATOM 1618 N N . ILE B 1 40 ? -15.512 20.791 -53.038 1.00 15.51 39 ILE B N 1
ATOM 1619 C CA . ILE B 1 40 ? -16.092 19.499 -52.844 1.00 18.49 39 ILE B CA 1
ATOM 1620 C C . ILE B 1 40 ? -15.318 18.614 -51.845 1.00 17.41 39 ILE B C 1
ATOM 1621 O O . ILE B 1 40 ? -14.088 18.428 -51.945 1.00 16.65 39 ILE B O 1
ATOM 1626 N N . GLU B 1 41 ? -16.076 18.064 -50.894 1.00 16.74 40 GLU B N 1
ATOM 1627 C CA . GLU B 1 41 ? -15.594 17.073 -49.959 1.00 16.93 40 GLU B CA 1
ATOM 1628 C C . GLU B 1 41 ? -16.218 15.715 -50.294 1.00 19.43 40 GLU B C 1
ATOM 1629 O O . GLU B 1 41 ? -17.418 15.561 -50.349 1.00 21.83 40 GLU B O 1
ATOM 1635 N N . ASN B 1 42 ? -15.384 14.708 -50.533 1.00 16.86 41 ASN B N 1
ATOM 1636 C CA . ASN B 1 42 ? -15.905 13.385 -50.815 1.00 15.94 41 ASN B CA 1
ATOM 1637 C C . ASN B 1 42 ? -15.098 12.363 -50.059 1.00 16.57 41 ASN B C 1
ATOM 1638 O O . ASN B 1 42 ? -13.960 12.652 -49.725 1.00 13.36 41 ASN B O 1
ATOM 1643 N N . THR B 1 43 ? -15.680 11.187 -49.846 1.00 17.90 42 THR B N 1
ATOM 1644 C CA . THR B 1 43 ? -14.961 10.056 -49.257 1.00 20.00 42 THR B CA 1
ATOM 1645 C C . THR B 1 43 ? -14.606 9.054 -50.356 1.00 20.87 42 THR B C 1
ATOM 1646 O O . THR B 1 43 ? -15.470 8.571 -51.081 1.00 19.99 42 THR B O 1
ATOM 1650 N N . PHE B 1 44 ? -13.306 8.780 -50.487 1.00 18.71 43 PHE B N 1
ATOM 1651 C CA . PHE B 1 44 ? -12.796 7.843 -51.450 1.00 19.86 43 PHE B CA 1
ATOM 1652 C C . PHE B 1 44 ? -12.452 6.570 -50.674 1.00 20.27 43 PHE B C 1
ATOM 1653 O O . PHE B 1 44 ? -12.225 6.631 -49.468 1.00 23.37 43 PHE B O 1
ATOM 1661 N N . THR B 1 45 ? -12.466 5.427 -51.331 1.00 18.91 44 THR B N 1
ATOM 1662 C CA A THR B 1 45 ? -12.195 4.161 -50.656 0.37 20.54 44 THR B CA 1
ATOM 1663 C CA B THR B 1 45 ? -12.141 4.208 -50.623 0.63 20.66 44 THR B CA 1
ATOM 1664 C C . THR B 1 45 ? -11.206 3.326 -51.439 1.00 19.99 44 THR B C 1
ATOM 1665 O O . THR B 1 45 ? -11.239 3.292 -52.675 1.00 21.11 44 THR B O 1
ATOM 1672 N N . LYS B 1 46 ? -10.332 2.654 -50.731 1.00 18.91 45 LYS B N 1
ATOM 1673 C CA . LYS B 1 46 ? -9.375 1.807 -51.411 1.00 17.96 45 LYS B CA 1
ATOM 1674 C C . LYS B 1 46 ? -9.041 0.618 -50.539 1.00 15.94 45 LYS B C 1
ATOM 1675 O O . LYS B 1 46 ? -8.898 0.767 -49.335 1.00 18.08 45 LYS B O 1
ATOM 1681 N N . LEU B 1 47 ? -8.925 -0.575 -51.131 1.00 15.07 46 LEU B N 1
ATOM 1682 C CA . LEU B 1 47 ? -8.483 -1.760 -50.394 1.00 16.70 46 LEU B CA 1
ATOM 1683 C C . LEU B 1 47 ? -6.958 -1.774 -50.363 1.00 18.15 46 LEU B C 1
ATOM 1684 O O . LEU B 1 47 ? -6.344 -1.665 -51.415 1.00 20.75 46 LEU B O 1
ATOM 1689 N N . ILE B 1 48 ? -6.367 -1.842 -49.182 1.00 14.48 47 ILE B N 1
ATOM 1690 C CA . ILE B 1 48 ? -4.893 -1.926 -49.078 1.00 15.29 47 ILE B CA 1
ATOM 1691 C C . ILE B 1 48 ? -4.485 -2.924 -47.994 1.00 15.97 47 ILE B C 1
ATOM 1692 O O . ILE B 1 48 ? -5.204 -3.141 -47.016 1.00 16.01 47 ILE B O 1
ATOM 1697 N N . THR B 1 49 ? -3.301 -3.535 -48.145 1.00 14.55 48 THR B N 1
ATOM 1698 C CA . THR B 1 49 ? -2.875 -4.502 -47.153 1.00 16.18 48 THR B CA 1
ATOM 1699 C C . THR B 1 49 ? -1.607 -3.967 -46.531 1.00 14.06 48 THR B C 1
ATOM 1700 O O . THR B 1 49 ? -0.696 -3.603 -47.259 1.00 17.63 48 THR B O 1
ATOM 1704 N N . VAL B 1 50 ? -1.582 -3.823 -45.217 1.00 12.34 49 VAL B N 1
ATOM 1705 C CA . VAL B 1 50 ? -0.375 -3.339 -44.536 1.00 14.21 49 VAL B CA 1
ATOM 1706 C C . VAL B 1 50 ? 0.099 -4.319 -43.442 1.00 16.61 49 VAL B C 1
ATOM 1707 O O . VAL B 1 50 ? -0.632 -4.658 -42.521 1.00 16.78 49 VAL B O 1
ATOM 1711 N N . ASN B 1 51 ? 1.383 -4.690 -43.489 1.00 16.48 50 ASN B N 1
ATOM 1712 C CA . ASN B 1 51 ? 1.826 -5.840 -42.720 1.00 16.15 50 ASN B CA 1
ATOM 1713 C C . ASN B 1 51 ? 0.868 -7.050 -42.670 1.00 16.86 50 ASN B C 1
ATOM 1714 O O . ASN B 1 51 ? 0.599 -7.609 -41.594 1.00 18.65 50 ASN B O 1
ATOM 1719 N N . GLY B 1 52 ? 0.383 -7.449 -43.834 1.00 15.19 51 GLY B N 1
ATOM 1720 C CA . GLY B 1 52 ? -0.473 -8.605 -43.949 1.00 15.36 51 GLY B CA 1
ATOM 1721 C C . GLY B 1 52 ? -1.882 -8.402 -43.499 1.00 18.58 51 GLY B C 1
ATOM 1722 O O . GLY B 1 52 ? -2.689 -9.306 -43.647 1.00 19.41 51 GLY B O 1
ATOM 1723 N N . GLN B 1 53 ? -2.183 -7.208 -42.972 1.00 16.31 52 GLN B N 1
ATOM 1724 C CA . GLN B 1 53 ? -3.593 -6.930 -42.626 1.00 16.14 52 GLN B CA 1
ATOM 1725 C C . GLN B 1 53 ? -4.328 -6.201 -43.717 1.00 13.95 52 GLN B C 1
ATOM 1726 O O . GLN B 1 53 ? -3.854 -5.195 -44.200 1.00 14.77 52 GLN B O 1
ATOM 1732 N N . GLU B 1 54 ? -5.530 -6.691 -44.073 1.00 17.94 53 GLU B N 1
ATOM 1733 C CA A GLU B 1 54 ? -6.366 -5.998 -45.066 0.51 17.20 53 GLU B CA 1
ATOM 1734 C CA B GLU B 1 54 ? -6.369 -6.008 -45.057 0.49 17.22 53 GLU B CA 1
ATOM 1735 C C . GLU B 1 54 ? -7.162 -4.841 -44.441 1.00 15.27 53 GLU B C 1
ATOM 1736 O O . GLU B 1 54 ? -7.725 -4.973 -43.317 1.00 14.99 53 GLU B O 1
ATOM 1747 N N . TYR B 1 55 ? -7.180 -3.713 -45.166 1.00 13.14 54 TYR B N 1
ATOM 1748 C CA . TYR B 1 55 ? -7.974 -2.534 -44.793 1.00 16.11 54 TYR B CA 1
ATOM 1749 C C . TYR B 1 55 ? -8.814 -2.069 -45.919 1.00 15.88 54 TYR B C 1
ATOM 1750 O O . TYR B 1 55 ? -8.348 -2.053 -47.053 1.00 15.71 54 TYR B O 1
ATOM 1759 N N . HIS B 1 56 ? -10.089 -1.712 -45.627 1.00 11.88 55 HIS B N 1
ATOM 1760 C CA . HIS B 1 56 ? -10.890 -0.834 -46.437 1.00 16.22 55 HIS B CA 1
ATOM 1761 C C . HIS B 1 56 ? -10.615 0.582 -45.921 1.00 16.50 55 HIS B C 1
ATOM 1762 O O . HIS B 1 56 ? -11.012 0.938 -44.819 1.00 15.40 55 HIS B O 1
ATOM 1769 N N . LEU B 1 57 ? -9.741 1.287 -46.633 1.00 19.11 56 LEU B N 1
ATOM 1770 C CA . LEU B 1 57 ? -9.312 2.592 -46.183 1.00 21.33 56 LEU B CA 1
ATOM 1771 C C . LEU B 1 57 ? -10.213 3.648 -46.818 1.00 23.40 56 LEU B C 1
ATOM 1772 O O . LEU B 1 57 ? -10.221 3.793 -48.050 1.00 24.19 56 LEU B O 1
ATOM 1777 N N . GLN B 1 58 ? -10.933 4.378 -45.966 1.00 21.64 57 GLN B N 1
ATOM 1778 C CA A GLN B 1 58 ? -11.785 5.471 -46.402 0.58 21.41 57 GLN B CA 1
ATOM 1779 C CA B GLN B 1 58 ? -11.803 5.471 -46.373 0.42 21.53 57 GLN B CA 1
ATOM 1780 C C . GLN B 1 58 ? -11.067 6.783 -46.168 1.00 19.26 57 GLN B C 1
ATOM 1781 O O . GLN B 1 58 ? -10.584 7.036 -45.059 1.00 17.54 57 GLN B O 1
ATOM 1792 N N . LEU B 1 59 ? -10.990 7.602 -47.218 1.00 16.02 58 LEU B N 1
ATOM 1793 C CA . LEU B 1 59 ? -10.225 8.835 -47.173 1.00 12.88 58 LEU B CA 1
ATOM 1794 C C . LEU B 1 59 ? -11.216 9.996 -47.363 1.00 10.83 58 LEU B C 1
ATOM 1795 O O . LEU B 1 59 ? -11.749 10.152 -48.446 1.00 13.30 58 LEU B O 1
ATOM 1800 N N . VAL B 1 60 ? -11.373 10.803 -46.335 1.00 11.55 59 VAL B N 1
ATOM 1801 C CA . VAL B 1 60 ? -12.206 12.007 -46.415 1.00 14.44 59 VAL B CA 1
ATOM 1802 C C . VAL B 1 60 ? -11.370 13.193 -46.931 1.00 13.33 59 VAL B C 1
ATOM 1803 O O . VAL B 1 60 ? -10.570 13.776 -46.201 1.00 14.63 59 VAL B O 1
ATOM 1807 N N . ASP B 1 61 ? -11.534 13.473 -48.220 1.00 11.69 60 ASP B N 1
ATOM 1808 C CA . ASP B 1 61 ? -10.829 14.539 -48.928 1.00 11.03 60 ASP B CA 1
ATOM 1809 C C . ASP B 1 61 ? -11.548 15.861 -48.671 1.00 13.34 60 ASP B C 1
ATOM 1810 O O . ASP B 1 61 ? -12.494 16.183 -49.401 1.00 15.40 60 ASP B O 1
ATOM 1815 N N . THR B 1 62 ? -11.140 16.568 -47.612 1.00 12.89 61 THR B N 1
ATOM 1816 C CA . THR B 1 62 ? -11.879 17.772 -47.179 1.00 15.89 61 THR B CA 1
ATOM 1817 C C . THR B 1 62 ? -11.636 18.890 -48.142 1.00 17.49 61 THR B C 1
ATOM 1818 O O . THR B 1 62 ? -10.648 18.854 -48.897 1.00 19.47 61 THR B O 1
ATOM 1822 N N . ALA B 1 63 ? -12.569 19.871 -48.160 1.00 19.74 62 ALA B N 1
ATOM 1823 C CA . ALA B 1 63 ? -12.399 20.965 -49.114 1.00 21.58 62 ALA B CA 1
ATOM 1824 C C . ALA B 1 63 ? -11.165 21.790 -48.765 1.00 23.82 62 ALA B C 1
ATOM 1825 O O . ALA B 1 63 ? -10.294 22.100 -49.632 1.00 27.64 62 ALA B O 1
ATOM 1827 N N . GLY B 1 64 ? -11.041 22.083 -47.481 1.00 20.18 63 GLY B N 1
ATOM 1828 C CA . GLY B 1 64 ? -9.923 22.863 -47.026 1.00 21.80 63 GLY B CA 1
ATOM 1829 C C . GLY B 1 64 ? -10.271 23.703 -45.825 1.00 19.30 63 GLY B C 1
ATOM 1830 O O . GLY B 1 64 ? -11.446 24.011 -45.562 1.00 20.24 63 GLY B O 1
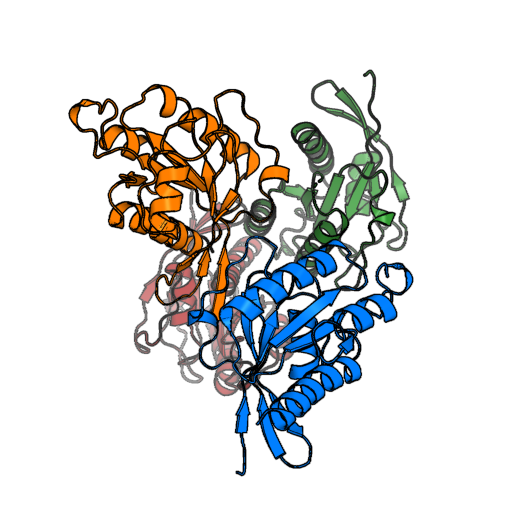ATOM 1831 N N . GLN B 1 65 ? -9.245 24.058 -45.083 1.00 17.24 64 GLN B N 1
ATOM 1832 C CA . GLN B 1 65 ? -9.404 24.838 -43.880 1.00 18.53 64 GLN B CA 1
ATOM 1833 C C . GLN B 1 65 ? -8.438 25.996 -43.961 1.00 20.68 64 GLN B C 1
ATOM 1834 O O . GLN B 1 65 ? -7.473 25.974 -44.757 1.00 21.30 64 GLN B O 1
ATOM 1840 N N . ASP B 1 66 ? -8.698 27.001 -43.140 1.00 21.70 65 ASP B N 1
ATOM 1841 C CA . ASP B 1 66 ? -7.738 28.073 -42.968 1.00 24.31 65 ASP B CA 1
ATOM 1842 C C . ASP B 1 66 ? -7.706 28.488 -41.514 1.00 26.43 65 ASP B C 1
ATOM 1843 O O . ASP B 1 66 ? -8.207 27.791 -40.646 1.00 25.08 65 ASP B O 1
ATOM 1848 N N . GLU B 1 67 ? -7.128 29.644 -41.229 1.00 30.62 66 GLU B N 1
ATOM 1849 C CA . GLU B 1 67 ? -6.871 29.970 -39.843 1.00 33.24 66 GLU B CA 1
ATOM 1850 C C . GLU B 1 67 ? -8.157 30.349 -39.092 1.00 33.15 66 GLU B C 1
ATOM 1851 O O . GLU B 1 67 ? -8.117 30.508 -37.873 1.00 36.11 66 GLU B O 1
ATOM 1857 N N . TYR B 1 68 ? -9.288 30.449 -39.801 1.00 30.20 67 TYR B N 1
ATOM 1858 C CA . TYR B 1 68 ? -10.587 30.694 -39.178 1.00 30.93 67 TYR B CA 1
ATOM 1859 C C . TYR B 1 68 ? -11.557 29.503 -39.223 1.00 29.65 67 TYR B C 1
ATOM 1860 O O . TYR B 1 68 ? -12.718 29.622 -38.850 1.00 33.09 67 TYR B O 1
ATOM 1862 N N . SER B 1 69 ? -11.068 28.360 -39.699 1.00 25.59 68 SER B N 1
ATOM 1863 C CA . SER B 1 69 ? -11.842 27.124 -39.652 1.00 25.33 68 SER B CA 1
ATOM 1864 C C . SER B 1 69 ? -12.066 26.621 -38.239 1.00 26.36 68 SER B C 1
ATOM 1865 O O . SER B 1 69 ? -11.283 26.936 -37.360 1.00 28.23 68 SER B O 1
ATOM 1868 N N . ILE B 1 70 ? -13.076 25.766 -38.053 1.00 24.52 69 ILE B N 1
ATOM 1869 C CA . ILE B 1 70 ? -13.447 25.284 -36.720 1.00 25.77 69 ILE B CA 1
ATOM 1870 C C . ILE B 1 70 ? -13.413 23.773 -36.680 1.00 25.04 69 ILE B C 1
ATOM 1871 O O . ILE B 1 70 ? -13.515 23.102 -37.715 1.00 24.53 69 ILE B O 1
ATOM 1876 N N . PHE B 1 71 ? -13.229 23.242 -35.478 1.00 22.24 70 PHE B N 1
ATOM 1877 C CA . PHE B 1 71 ? -13.025 21.813 -35.300 1.00 21.45 70 PHE B CA 1
ATOM 1878 C C . PHE B 1 71 ? -13.813 21.343 -34.110 1.00 24.74 70 PHE B C 1
ATOM 1879 O O . PHE B 1 71 ? -13.259 20.967 -33.078 1.00 25.25 70 PHE B O 1
ATOM 1887 N N . PRO B 1 72 ? -15.143 21.394 -34.244 1.00 27.38 71 PRO B N 1
ATOM 1888 C CA . PRO B 1 72 ? -15.979 20.814 -33.196 1.00 28.87 71 PRO B CA 1
ATOM 1889 C C . PRO B 1 72 ? -15.798 19.314 -33.134 1.00 27.61 71 PRO B C 1
ATOM 1890 O O . PRO B 1 72 ? -15.588 18.664 -34.169 1.00 23.84 71 PRO B O 1
ATOM 1894 N N . GLN B 1 73 ? -15.913 18.780 -31.920 1.00 31.26 72 GLN B N 1
ATOM 1895 C CA . GLN B 1 73 ? -15.757 17.348 -31.667 1.00 33.73 72 GLN B CA 1
ATOM 1896 C C . GLN B 1 73 ? -16.665 16.492 -32.560 1.00 36.36 72 GLN B C 1
ATOM 1897 O O . GLN B 1 73 ? -16.280 15.409 -32.985 1.00 35.38 72 GLN B O 1
ATOM 1899 N N . THR B 1 74 ? -17.870 16.987 -32.840 1.00 38.87 73 THR B N 1
ATOM 1900 C CA . THR B 1 74 ? -18.786 16.330 -33.768 1.00 40.72 73 THR B CA 1
ATOM 1901 C C . THR B 1 74 ? -18.121 15.985 -35.103 1.00 42.94 73 THR B C 1
ATOM 1902 O O . THR B 1 74 ? -18.347 14.909 -35.660 1.00 42.28 73 THR B O 1
ATOM 1904 N N . TYR B 1 75 ? -17.274 16.891 -35.597 1.00 44.33 74 TYR B N 1
ATOM 1905 C CA . TYR B 1 75 ? -16.687 16.756 -36.931 1.00 45.74 74 TYR B CA 1
ATOM 1906 C C . TYR B 1 75 ? -15.729 15.566 -37.026 1.00 45.57 74 TYR B C 1
ATOM 1907 O O . TYR B 1 75 ? -15.325 15.164 -38.119 1.00 46.98 74 TYR B O 1
ATOM 1909 N N . SER B 1 76 ? -15.379 15.004 -35.874 1.00 44.01 75 SER B N 1
ATOM 1910 C CA . SER B 1 76 ? -14.390 13.945 -35.789 1.00 41.73 75 SER B CA 1
ATOM 1911 C C . SER B 1 76 ? -14.960 12.562 -35.551 1.00 38.78 75 SER B C 1
ATOM 1912 O O . SER B 1 76 ? -14.221 11.654 -35.204 1.00 35.84 75 SER B O 1
ATOM 1914 N N . ILE B 1 77 ? -16.272 12.397 -35.687 1.00 37.31 76 ILE B N 1
ATOM 1915 C CA . ILE B 1 77 ? -16.851 11.108 -35.346 1.00 36.16 76 ILE B CA 1
ATOM 1916 C C . ILE B 1 77 ? -16.485 10.089 -36.409 1.00 33.19 76 ILE B C 1
ATOM 1917 O O . ILE B 1 77 ? -16.537 10.391 -37.599 1.00 33.05 76 ILE B O 1
ATOM 1922 N N . ASP B 1 78 ? -16.073 8.908 -35.947 1.00 30.94 77 ASP B N 1
ATOM 1923 C CA . ASP B 1 78 ? -15.643 7.786 -36.782 1.00 29.38 77 ASP B CA 1
ATOM 1924 C C . ASP B 1 78 ? -14.322 8.028 -37.526 1.00 24.82 77 ASP B C 1
ATOM 1925 O O . ASP B 1 78 ? -14.020 7.279 -38.439 1.00 24.55 77 ASP B O 1
ATOM 1930 N N . ILE B 1 79 ? -13.542 9.035 -37.133 1.00 22.51 78 ILE B N 1
ATOM 1931 C CA . ILE B 1 79 ? -12.235 9.264 -37.766 1.00 21.60 78 ILE B CA 1
ATOM 1932 C C . ILE B 1 79 ? -11.118 8.572 -37.009 1.00 23.04 78 ILE B C 1
ATOM 1933 O O . ILE B 1 79 ? -10.971 8.769 -35.793 1.00 25.26 78 ILE B O 1
ATOM 1938 N N . ASN B 1 80 ? -10.323 7.771 -37.718 1.00 19.45 79 ASN B N 1
ATOM 1939 C CA . ASN B 1 80 ? -9.254 7.003 -37.120 1.00 20.57 79 ASN B CA 1
ATOM 1940 C C . ASN B 1 80 ? -7.859 7.569 -37.294 1.00 18.81 79 ASN B C 1
ATOM 1941 O O . ASN B 1 80 ? -6.897 6.958 -36.873 1.00 19.03 79 ASN B O 1
ATOM 1946 N N . GLY B 1 81 ? -7.725 8.728 -37.935 1.00 17.50 80 GLY B N 1
ATOM 1947 C CA . GLY B 1 81 ? -6.404 9.289 -38.200 1.00 13.92 80 GLY B CA 1
ATOM 1948 C C . GLY B 1 81 ? -6.551 10.514 -39.093 1.00 14.95 80 GLY B C 1
ATOM 1949 O O . GLY B 1 81 ? -7.570 10.696 -39.756 1.00 16.34 80 GLY B O 1
ATOM 1950 N N . TYR B 1 82 ? -5.511 11.334 -39.096 1.00 12.11 81 TYR B N 1
ATOM 1951 C CA . TYR B 1 82 ? -5.497 12.634 -39.776 1.00 13.59 81 TYR B CA 1
ATOM 1952 C C . TYR B 1 82 ? -4.219 12.804 -40.569 1.00 12.41 81 TYR B C 1
ATOM 1953 O O . TYR B 1 82 ? -3.110 12.564 -40.048 1.00 13.77 81 TYR B O 1
ATOM 1962 N N . ILE B 1 83 ? -4.345 13.181 -41.840 1.00 9.80 82 ILE B N 1
ATOM 1963 C CA . ILE B 1 83 ? -3.177 13.571 -42.613 1.00 11.23 82 ILE B CA 1
ATOM 1964 C C . ILE B 1 83 ? -3.247 15.078 -42.836 1.00 13.32 82 ILE B C 1
ATOM 1965 O O . ILE B 1 83 ? -4.236 15.564 -43.338 1.00 11.98 82 ILE B O 1
ATOM 1970 N N . LEU B 1 84 ? -2.218 15.799 -42.400 1.00 10.08 83 LEU B N 1
ATOM 1971 C CA . LEU B 1 84 ? -2.214 17.261 -42.537 1.00 12.43 83 LEU B CA 1
ATOM 1972 C C . LEU B 1 84 ? -1.245 17.594 -43.637 1.00 12.42 83 LEU B C 1
ATOM 1973 O O . LEU B 1 84 ? -0.026 17.287 -43.538 1.00 10.71 83 LEU B O 1
ATOM 1978 N N . VAL B 1 85 ? -1.755 18.221 -44.681 1.00 12.75 84 VAL B N 1
ATOM 1979 C CA . VAL B 1 85 ? -1.007 18.477 -45.893 1.00 9.72 84 VAL B CA 1
ATOM 1980 C C . VAL B 1 85 ? -0.696 19.966 -46.084 1.00 10.67 84 VAL B C 1
ATOM 1981 O O . VAL B 1 85 ? -1.624 20.796 -46.014 1.00 10.41 84 VAL B O 1
ATOM 1985 N N . TYR B 1 86 ? 0.554 20.323 -46.366 1.00 9.88 85 TYR B N 1
ATOM 1986 C CA . TYR B 1 86 ? 0.819 21.678 -46.906 1.00 13.38 85 TYR B CA 1
ATOM 1987 C C . TYR B 1 86 ? 1.515 21.530 -48.260 1.00 13.62 85 TYR B C 1
ATOM 1988 O O . TYR B 1 86 ? 1.862 20.411 -48.658 1.00 14.74 85 TYR B O 1
ATOM 1997 N N . SER B 1 87 ? 1.744 22.649 -48.938 1.00 13.39 86 SER B N 1
ATOM 1998 C CA . SER B 1 87 ? 2.505 22.618 -50.149 1.00 14.07 86 SER B CA 1
ATOM 1999 C C . SER B 1 87 ? 3.912 23.174 -49.875 1.00 14.59 86 SER B C 1
ATOM 2000 O O . SER B 1 87 ? 4.056 24.261 -49.299 1.00 13.00 86 SER B O 1
ATOM 2003 N N . VAL B 1 88 ? 4.946 22.469 -50.296 1.00 11.48 87 VAL B N 1
ATOM 2004 C CA . VAL B 1 88 ? 6.288 23.039 -50.109 1.00 10.27 87 VAL B CA 1
ATOM 2005 C C . VAL B 1 88 ? 6.549 24.301 -50.953 1.00 10.91 87 VAL B C 1
ATOM 2006 O O . VAL B 1 88 ? 7.622 24.951 -50.817 1.00 13.18 87 VAL B O 1
ATOM 2010 N N . THR B 1 89 ? 5.588 24.667 -51.806 1.00 11.62 88 THR B N 1
ATOM 2011 C CA . THR B 1 89 ? 5.662 25.900 -52.596 1.00 14.80 88 THR B CA 1
ATOM 2012 C C . THR B 1 89 ? 4.854 27.036 -51.993 1.00 14.20 88 THR B C 1
ATOM 2013 O O . THR B 1 89 ? 4.850 28.132 -52.554 1.00 17.41 88 THR B O 1
ATOM 2017 N N . SER B 1 90 ? 4.238 26.814 -50.835 1.00 13.74 89 SER B N 1
ATOM 2018 C CA . SER B 1 90 ? 3.377 27.845 -50.242 1.00 13.16 89 SER B CA 1
ATOM 2019 C C . SER B 1 90 ? 3.647 28.078 -48.750 1.00 12.06 89 SER B C 1
ATOM 2020 O O . SER B 1 90 ? 3.204 27.323 -47.899 1.00 13.36 89 SER B O 1
ATOM 2023 N N . ILE B 1 91 ? 4.418 29.118 -48.425 1.00 14.09 90 ILE B N 1
ATOM 2024 C CA . ILE B 1 91 ? 4.563 29.503 -47.015 1.00 14.30 90 ILE B CA 1
ATOM 2025 C C . ILE B 1 91 ? 3.217 29.642 -46.273 1.00 16.54 90 ILE B C 1
ATOM 2026 O O . ILE B 1 91 ? 3.113 29.231 -45.113 1.00 14.49 90 ILE B O 1
ATOM 2031 N N . LYS B 1 92 ? 2.211 30.227 -46.944 1.00 15.56 91 LYS B N 1
ATOM 2032 C CA . LYS B 1 92 ? 0.914 30.439 -46.349 1.00 17.94 91 LYS B CA 1
ATOM 2033 C C . LYS B 1 92 ? 0.370 29.095 -45.915 1.00 16.71 91 LYS B C 1
ATOM 2034 O O . LYS B 1 92 ? -0.149 28.964 -44.803 1.00 14.43 91 LYS B O 1
ATOM 2040 N N . SER B 1 93 ? 0.529 28.096 -46.775 1.00 13.11 92 SER B N 1
ATOM 2041 C CA . SER B 1 93 ? -0.088 26.780 -46.522 1.00 13.58 92 SER B CA 1
ATOM 2042 C C . SER B 1 93 ? 0.587 26.130 -45.311 1.00 13.97 92 SER B C 1
ATOM 2043 O O . SER B 1 93 ? -0.020 25.411 -44.535 1.00 11.94 92 SER B O 1
ATOM 2046 N N . PHE B 1 94 ? 1.882 26.409 -45.147 1.00 11.59 93 PHE B N 1
ATOM 2047 C CA . PHE B 1 94 ? 2.630 25.887 -44.015 1.00 12.85 93 PHE B CA 1
ATOM 2048 C C . PHE B 1 94 ? 2.268 26.620 -42.737 1.00 14.55 93 PHE B C 1
ATOM 2049 O O . PHE B 1 94 ? 2.140 26.028 -41.678 1.00 15.26 93 PHE B O 1
ATOM 2057 N N . GLU B 1 95 ? 2.085 27.939 -42.796 1.00 14.84 94 GLU B N 1
ATOM 2058 C CA A GLU B 1 95 ? 1.656 28.578 -41.570 0.52 16.36 94 GLU B CA 1
ATOM 2059 C CA B GLU B 1 95 ? 1.556 28.730 -41.673 0.48 16.41 94 GLU B CA 1
ATOM 2060 C C . GLU B 1 95 ? 0.222 28.167 -41.212 1.00 15.72 94 GLU B C 1
ATOM 2061 O O . GLU B 1 95 ? -0.056 28.047 -40.047 1.00 16.03 94 GLU B O 1
ATOM 2072 N N . VAL B 1 96 ? -0.614 27.870 -42.197 1.00 14.85 95 VAL B N 1
ATOM 2073 C CA . VAL B 1 96 ? -1.976 27.458 -41.913 1.00 12.98 95 VAL B CA 1
ATOM 2074 C C . VAL B 1 96 ? -2.004 26.069 -41.259 1.00 14.69 95 VAL B C 1
ATOM 2075 O O . VAL B 1 96 ? -2.798 25.821 -40.373 1.00 15.27 95 VAL B O 1
ATOM 2079 N N . ILE B 1 97 ? -1.104 25.182 -41.652 1.00 12.31 96 ILE B N 1
ATOM 2080 C CA . ILE B 1 97 ? -1.183 23.813 -41.155 1.00 11.66 96 ILE B CA 1
ATOM 2081 C C . ILE B 1 97 ? -0.769 23.820 -39.676 1.00 12.89 96 ILE B C 1
ATOM 2082 O O . ILE B 1 97 ? -1.160 22.941 -38.899 1.00 14.44 96 ILE B O 1
ATOM 2087 N N . LYS B 1 98 ? 0.076 24.774 -39.280 1.00 14.04 97 LYS B N 1
ATOM 2088 C CA . LYS B 1 98 ? 0.397 24.920 -37.868 1.00 15.99 97 LYS B CA 1
ATOM 2089 C C . LYS B 1 98 ? -0.853 25.256 -37.043 1.00 17.81 97 LYS B C 1
ATOM 2090 O O . LYS B 1 98 ? -1.062 24.669 -35.987 1.00 17.75 97 LYS B O 1
ATOM 2096 N N . VAL B 1 99 ? -1.664 26.206 -37.519 1.00 17.41 98 VAL B N 1
ATOM 2097 C CA . VAL B 1 99 ? -2.930 26.570 -36.886 1.00 18.40 98 VAL B CA 1
ATOM 2098 C C . VAL B 1 99 ? -3.925 25.433 -36.854 1.00 17.18 98 VAL B C 1
ATOM 2099 O O . VAL B 1 99 ? -4.531 25.170 -35.808 1.00 17.04 98 VAL B O 1
ATOM 2103 N N . ILE B 1 100 ? -4.056 24.736 -37.982 1.00 15.49 99 ILE B N 1
ATOM 2104 C CA . ILE B 1 100 ? -4.995 23.611 -38.095 1.00 13.29 99 ILE B CA 1
ATOM 2105 C C . ILE B 1 100 ? -4.596 22.576 -37.035 1.00 14.32 99 ILE B C 1
ATOM 2106 O O . ILE B 1 100 ? -5.415 22.113 -36.260 1.00 12.40 99 ILE B O 1
ATOM 2111 N N . HIS B 1 101 ? -3.292 22.245 -36.944 1.00 14.41 100 HIS B N 1
ATOM 2112 C CA . HIS B 1 101 ? -2.894 21.248 -35.962 1.00 14.97 100 HIS B CA 1
ATOM 2113 C C . HIS B 1 101 ? -3.227 21.586 -34.514 1.00 15.01 100 HIS B C 1
ATOM 2114 O O . HIS B 1 101 ? -3.704 20.726 -33.747 1.00 14.77 100 HIS B O 1
ATOM 2121 N N . GLY B 1 102 ? -3.086 22.858 -34.144 1.00 14.14 101 GLY B N 1
ATOM 2122 C CA . GLY B 1 102 ? -3.381 23.219 -32.774 1.00 15.10 101 GLY B CA 1
ATOM 2123 C C . GLY B 1 102 ? -4.874 23.061 -32.498 1.00 15.71 101 GLY B C 1
ATOM 2124 O O . GLY B 1 102 ? -5.285 22.601 -31.445 1.00 18.10 101 GLY B O 1
ATOM 2125 N N . LYS B 1 103 ? -5.674 23.460 -33.466 1.00 17.04 102 LYS B N 1
ATOM 2126 C CA . LYS B 1 103 ? -7.116 23.294 -33.329 1.00 16.01 102 LYS B CA 1
ATOM 2127 C C . LYS B 1 103 ? -7.506 21.840 -33.313 1.00 17.42 102 LYS B C 1
ATOM 2128 O O . LYS B 1 103 ? -8.442 21.435 -32.620 1.00 16.32 102 LYS B O 1
ATOM 2134 N N . LEU B 1 104 ? -6.776 21.049 -34.081 1.00 16.53 103 LEU B N 1
ATOM 2135 C CA . LEU B 1 104 ? -7.082 19.628 -34.156 1.00 16.83 103 LEU B CA 1
ATOM 2136 C C . LEU B 1 104 ? -6.808 18.984 -32.813 1.00 16.60 103 LEU B C 1
ATOM 2137 O O . LEU B 1 104 ? -7.596 18.152 -32.356 1.00 18.05 103 LEU B O 1
ATOM 2142 N N . LEU B 1 105 ? -5.708 19.367 -32.167 1.00 18.06 104 LEU B N 1
ATOM 2143 C CA . LEU B 1 105 ? -5.355 18.796 -30.861 1.00 22.75 104 LEU B CA 1
ATOM 2144 C C . LEU B 1 105 ? -6.398 19.138 -29.810 1.00 23.71 104 LEU B C 1
ATOM 2145 O O . LEU B 1 105 ? -6.756 18.305 -28.964 1.00 23.00 104 LEU B O 1
ATOM 2150 N N . ASP B 1 106 ? -6.920 20.359 -29.877 1.00 21.65 105 ASP B N 1
ATOM 2151 C CA . ASP B 1 106 ? -7.995 20.716 -28.956 1.00 22.92 105 ASP B CA 1
ATOM 2152 C C . ASP B 1 106 ? -9.218 19.849 -29.175 1.00 21.82 105 ASP B C 1
ATOM 2153 O O . ASP B 1 106 ? -9.935 19.528 -28.213 1.00 25.16 105 ASP B O 1
ATOM 2158 N N . MET B 1 107 ? -9.460 19.446 -30.424 1.00 18.06 106 MET B N 1
ATOM 2159 C CA . MET B 1 107 ? -10.645 18.674 -30.733 1.00 21.20 106 MET B CA 1
ATOM 2160 C C . MET B 1 107 ? -10.461 17.235 -30.232 1.00 22.71 106 MET B C 1
ATOM 2161 O O . MET B 1 107 ? -11.320 16.702 -29.525 1.00 25.33 106 MET B O 1
ATOM 2166 N N . VAL B 1 108 ? -9.339 16.621 -30.574 1.00 21.23 107 VAL B N 1
ATOM 2167 C CA . VAL B 1 108 ? -9.124 15.186 -30.256 1.00 24.95 107 VAL B CA 1
ATOM 2168 C C . VAL B 1 108 ? -8.578 14.868 -28.865 1.00 26.94 107 VAL B C 1
ATOM 2169 O O . VAL B 1 108 ? -8.725 13.731 -28.416 1.00 26.63 107 VAL B O 1
ATOM 2173 N N . GLY B 1 109 ? -7.975 15.840 -28.178 1.00 25.92 108 GLY B N 1
ATOM 2174 C CA . GLY B 1 109 ? -7.510 15.602 -26.818 1.00 26.79 108 GLY B CA 1
ATOM 2175 C C . GLY B 1 109 ? -6.426 14.540 -26.788 1.00 28.29 108 GLY B C 1
ATOM 2176 O O . GLY B 1 109 ? -5.643 14.455 -27.717 1.00 29.67 108 GLY B O 1
ATOM 2177 N N . LYS B 1 110 ? -6.391 13.711 -25.749 1.00 27.80 109 LYS B N 1
ATOM 2178 C CA . LYS B 1 110 ? -5.344 12.703 -25.657 1.00 27.94 109 LYS B CA 1
ATOM 2179 C C . LYS B 1 110 ? -5.788 11.321 -26.152 1.00 26.52 109 LYS B C 1
ATOM 2180 O O . LYS B 1 110 ? -5.167 10.308 -25.809 1.00 26.79 109 LYS B O 1
ATOM 2182 N N . VAL B 1 111 ? -6.838 11.271 -26.975 1.00 23.69 110 VAL B N 1
ATOM 2183 C CA . VAL B 1 111 ? -7.202 10.029 -27.649 1.00 24.30 110 VAL B CA 1
ATOM 2184 C C . VAL B 1 111 ? -6.038 9.561 -28.560 1.00 27.07 110 VAL B C 1
ATOM 2185 O O . VAL B 1 111 ? -5.444 10.359 -29.284 1.00 27.86 110 VAL B O 1
ATOM 2189 N N . GLN B 1 112 ? -5.705 8.273 -28.497 1.00 28.06 111 GLN B N 1
ATOM 2190 C CA . GLN B 1 112 ? -4.590 7.724 -29.287 1.00 28.28 111 GLN B CA 1
ATOM 2191 C C . GLN B 1 112 ? -4.987 7.487 -30.742 1.00 26.54 111 GLN B C 1
ATOM 2192 O O . GLN B 1 112 ? -5.272 6.354 -31.143 1.00 28.60 111 GLN B O 1
ATOM 2194 N N . ILE B 1 113 ? -4.992 8.569 -31.523 1.00 25.25 112 ILE B N 1
ATOM 2195 C CA . ILE B 1 113 ? -5.190 8.521 -32.978 1.00 25.64 112 ILE B CA 1
ATOM 2196 C C . ILE B 1 113 ? -4.013 9.223 -33.676 1.00 22.96 112 ILE B C 1
ATOM 2197 O O . ILE B 1 113 ? -3.511 10.234 -33.171 1.00 24.27 112 ILE B O 1
ATOM 2202 N N . PRO B 1 114 ? -3.569 8.706 -34.836 1.00 19.74 113 PRO B N 1
ATOM 2203 C CA . PRO B 1 114 ? -2.370 9.285 -35.455 1.00 17.61 113 PRO B CA 1
ATOM 2204 C C . PRO B 1 114 ? -2.637 10.533 -36.251 1.00 17.25 113 PRO B C 1
ATOM 2205 O O . PRO B 1 114 ? -3.674 10.655 -36.898 1.00 18.67 113 PRO B O 1
ATOM 2209 N N . ILE B 1 115 ? -1.664 11.419 -36.219 1.00 17.87 114 ILE B N 1
ATOM 2210 C CA . ILE B 1 115 ? -1.725 12.638 -36.979 1.00 17.60 114 ILE B CA 1
ATOM 2211 C C . ILE B 1 115 ? -0.393 12.733 -37.686 1.00 16.83 114 ILE B C 1
ATOM 2212 O O . ILE B 1 115 ? 0.642 12.759 -37.014 1.00 21.58 114 ILE B O 1
ATOM 2217 N N . MET B 1 116 ? -0.387 12.739 -39.018 1.00 14.02 115 MET B N 1
ATOM 2218 C CA . MET B 1 116 ? 0.890 12.856 -39.757 1.00 13.70 115 MET B CA 1
ATOM 2219 C C . MET B 1 116 ? 0.925 14.110 -40.626 1.00 12.92 115 MET B C 1
ATOM 2220 O O . MET B 1 116 ? -0.122 14.676 -40.957 1.00 13.75 115 MET B O 1
ATOM 2225 N N . LEU B 1 117 ? 2.127 14.570 -40.933 1.00 12.09 116 LEU B N 1
ATOM 2226 C CA . LEU B 1 117 ? 2.329 15.784 -41.718 1.00 12.88 116 LEU B CA 1
ATOM 2227 C C . LEU B 1 117 ? 2.910 15.449 -43.094 1.00 14.39 116 LEU B C 1
ATOM 2228 O O . LEU B 1 117 ? 3.886 14.660 -43.209 1.00 13.34 116 LEU B O 1
ATOM 2233 N N . VAL B 1 118 ? 2.371 16.075 -44.119 1.00 11.19 117 VAL B N 1
ATOM 2234 C CA . VAL B 1 118 ? 2.790 15.815 -45.484 1.00 12.85 117 VAL B CA 1
ATOM 2235 C C . VAL B 1 118 ? 3.063 17.103 -46.243 1.00 12.54 117 VAL B C 1
ATOM 2236 O O . VAL B 1 118 ? 2.246 18.011 -46.286 1.00 11.17 117 VAL B O 1
ATOM 2240 N N . GLY B 1 119 ? 4.265 17.184 -46.830 1.00 10.62 118 GLY B N 1
ATOM 2241 C CA . GLY B 1 119 ? 4.676 18.319 -47.634 1.00 12.84 118 GLY B CA 1
ATOM 2242 C C . GLY B 1 119 ? 4.568 17.936 -49.092 1.00 14.15 118 GLY B C 1
ATOM 2243 O O . GLY B 1 119 ? 5.367 17.130 -49.596 1.00 14.88 118 GLY B O 1
ATOM 2244 N N . ASN B 1 120 ? 3.511 18.430 -49.751 1.00 14.55 119 ASN B N 1
ATOM 2245 C CA . ASN B 1 120 ? 3.217 18.023 -51.106 1.00 12.89 119 ASN B CA 1
ATOM 2246 C C . ASN B 1 120 ? 3.823 18.955 -52.153 1.00 12.76 119 ASN B C 1
ATOM 2247 O O . ASN B 1 120 ? 4.304 20.033 -51.791 1.00 12.11 119 ASN B O 1
ATOM 2252 N N . LYS B 1 121 ? 3.732 18.557 -53.436 1.00 12.26 120 LYS B N 1
ATOM 2253 C CA . LYS B 1 121 ? 4.248 19.286 -54.601 1.00 12.06 120 LYS B CA 1
ATOM 2254 C C . LYS B 1 121 ? 5.775 19.297 -54.627 1.00 14.17 120 LYS B C 1
ATOM 2255 O O . LYS B 1 121 ? 6.371 20.228 -55.150 1.00 13.59 120 LYS B O 1
ATOM 2261 N N . LYS B 1 122 ? 6.375 18.229 -54.121 1.00 13.56 121 LYS B N 1
ATOM 2262 C CA . LYS B 1 122 ? 7.874 18.207 -54.091 1.00 13.65 121 LYS B CA 1
ATOM 2263 C C . LYS B 1 122 ? 8.463 18.171 -55.506 1.00 13.29 121 LYS B C 1
ATOM 2264 O O . LYS B 1 122 ? 9.683 18.429 -55.690 1.00 14.76 121 LYS B O 1
ATOM 2270 N N . ASP B 1 123 ? 7.652 17.871 -56.513 1.00 14.14 122 ASP B N 1
ATOM 2271 C CA . ASP B 1 123 ? 8.149 17.913 -57.892 1.00 18.17 122 ASP B CA 1
ATOM 2272 C C . ASP B 1 123 ? 8.420 19.350 -58.410 1.00 18.32 122 ASP B C 1
ATOM 2273 O O . ASP B 1 123 ? 9.129 19.512 -59.411 1.00 19.90 122 ASP B O 1
ATOM 2278 N N . LEU B 1 124 ? 7.897 20.378 -57.734 1.00 15.71 123 LEU B N 1
ATOM 2279 C CA . LEU B 1 124 ? 7.989 21.725 -58.253 1.00 15.74 123 LEU B CA 1
ATOM 2280 C C . LEU B 1 124 ? 9.288 22.357 -57.724 1.00 16.47 123 LEU B C 1
ATOM 2281 O O . LEU B 1 124 ? 9.265 23.278 -56.891 1.00 16.53 123 LEU B O 1
ATOM 2286 N N . HIS B 1 125 ? 10.423 21.808 -58.150 1.00 16.94 124 HIS B N 1
ATOM 2287 C CA . HIS B 1 125 ? 11.696 22.246 -57.561 1.00 20.44 124 HIS B CA 1
ATOM 2288 C C . HIS B 1 125 ? 11.948 23.750 -57.642 1.00 20.05 124 HIS B C 1
ATOM 2289 O O . HIS B 1 125 ? 12.491 24.334 -56.694 1.00 21.61 124 HIS B O 1
ATOM 2296 N N . MET B 1 126 ? 11.544 24.390 -58.737 1.00 17.89 125 MET B N 1
ATOM 2297 C CA . MET B 1 126 ? 11.841 25.810 -58.904 1.00 21.37 125 MET B CA 1
ATOM 2298 C C . MET B 1 126 ? 10.950 26.683 -58.027 1.00 20.64 125 MET B C 1
ATOM 2299 O O . MET B 1 126 ? 11.233 27.869 -57.800 1.00 22.11 125 MET B O 1
ATOM 2304 N N . GLU B 1 127 ? 9.851 26.107 -57.538 1.00 19.44 126 GLU B N 1
ATOM 2305 C CA . GLU B 1 127 ? 8.901 26.885 -56.752 1.00 18.90 126 GLU B CA 1
ATOM 2306 C C . GLU B 1 127 ? 9.006 26.581 -55.240 1.00 18.93 126 GLU B C 1
ATOM 2307 O O . GLU B 1 127 ? 8.328 27.184 -54.438 1.00 20.94 126 GLU B O 1
ATOM 2313 N N . ARG B 1 128 ? 9.797 25.579 -54.865 1.00 15.35 127 ARG B N 1
ATOM 2314 C CA . ARG B 1 128 ? 9.917 25.221 -53.459 1.00 14.12 127 ARG B CA 1
ATOM 2315 C C . ARG B 1 128 ? 10.357 26.408 -52.580 1.00 16.01 127 ARG B C 1
ATOM 2316 O O . ARG B 1 128 ? 11.332 27.113 -52.905 1.00 17.75 127 ARG B O 1
ATOM 2324 N N . VAL B 1 129 ? 9.683 26.603 -51.440 1.00 16.87 128 VAL B N 1
ATOM 2325 C CA . VAL B 1 129 ? 10.086 27.629 -50.465 1.00 16.75 128 VAL B CA 1
ATOM 2326 C C . VAL B 1 129 ? 10.199 27.078 -49.041 1.00 15.60 128 VAL B C 1
ATOM 2327 O O . VAL B 1 129 ? 10.706 27.744 -48.119 1.00 15.99 128 VAL B O 1
ATOM 2331 N N . ILE B 1 130 ? 9.764 25.833 -48.857 1.00 13.06 129 ILE B N 1
ATOM 2332 C CA . ILE B 1 130 ? 9.898 25.187 -47.560 1.00 11.82 129 ILE B CA 1
ATOM 2333 C C . ILE B 1 130 ? 10.866 24.009 -47.776 1.00 13.60 129 ILE B C 1
ATOM 2334 O O . ILE B 1 130 ? 10.595 23.203 -48.660 1.00 16.29 129 ILE B O 1
ATOM 2339 N N . SER B 1 131 ? 11.993 23.982 -47.060 1.00 13.62 130 SER B N 1
ATOM 2340 C CA . SER B 1 131 ? 12.856 22.807 -47.094 1.00 15.43 130 SER B CA 1
ATOM 2341 C C . SER B 1 131 ? 12.249 21.575 -46.436 1.00 14.05 130 SER B C 1
ATOM 2342 O O . SER B 1 131 ? 11.287 21.643 -45.644 1.00 14.12 130 SER B O 1
ATOM 2345 N N . TYR B 1 132 ? 12.834 20.419 -46.776 1.00 14.32 131 TYR B N 1
ATOM 2346 C CA . TYR B 1 132 ? 12.486 19.172 -46.147 1.00 15.10 131 TYR B CA 1
ATOM 2347 C C . TYR B 1 132 ? 12.629 19.318 -44.650 1.00 14.44 131 TYR B C 1
ATOM 2348 O O . TYR B 1 132 ? 11.768 18.912 -43.863 1.00 15.36 131 TYR B O 1
ATOM 2357 N N . GLU B 1 133 ? 13.748 19.929 -44.261 1.00 13.69 132 GLU B N 1
ATOM 2358 C CA . GLU B 1 133 ? 14.123 19.975 -42.863 1.00 15.97 132 GLU B CA 1
ATOM 2359 C C . GLU B 1 133 ? 13.164 20.762 -42.000 1.00 14.10 132 GLU B C 1
ATOM 2360 O O . GLU B 1 133 ? 12.984 20.463 -40.815 1.00 14.91 132 GLU B O 1
ATOM 2366 N N . GLU B 1 134 ? 12.627 21.832 -42.566 1.00 14.65 133 GLU B N 1
ATOM 2367 C CA . GLU B 1 134 ? 11.723 22.695 -41.812 1.00 15.43 133 GLU B CA 1
ATOM 2368 C C . GLU B 1 134 ? 10.410 21.940 -41.538 1.00 14.38 133 GLU B C 1
ATOM 2369 O O . GLU B 1 134 ? 9.872 22.018 -40.431 1.00 15.35 133 GLU B O 1
ATOM 2375 N N . GLY B 1 135 ? 9.987 21.144 -42.517 1.00 13.32 134 GLY B N 1
ATOM 2376 C CA . GLY B 1 135 ? 8.800 20.295 -42.354 1.00 12.05 134 GLY B CA 1
ATOM 2377 C C . GLY B 1 135 ? 9.066 19.190 -41.330 1.00 13.93 134 GLY B C 1
ATOM 2378 O O . GLY B 1 135 ? 8.267 18.913 -40.416 1.00 14.21 134 GLY B O 1
ATOM 2379 N N . LYS B 1 136 ? 10.254 18.569 -41.439 1.00 14.72 135 LYS B N 1
ATOM 2380 C CA . LYS B 1 136 ? 10.575 17.453 -40.563 1.00 15.15 135 LYS B CA 1
ATOM 2381 C C . LYS B 1 136 ? 10.639 17.988 -39.137 1.00 15.84 135 LYS B C 1
ATOM 2382 O O . LYS B 1 136 ? 10.173 17.356 -38.209 1.00 16.48 135 LYS B O 1
ATOM 2388 N N . ALA B 1 137 ? 11.192 19.180 -38.943 1.00 15.79 136 ALA B N 1
ATOM 2389 C CA . ALA B 1 137 ? 11.315 19.672 -37.580 1.00 17.73 136 ALA B CA 1
ATOM 2390 C C . ALA B 1 137 ? 9.921 20.022 -36.988 1.00 17.52 136 ALA B C 1
ATOM 2391 O O . ALA B 1 137 ? 9.673 19.829 -35.787 1.00 18.65 136 ALA B O 1
ATOM 2393 N N . LEU B 1 138 ? 9.018 20.521 -37.828 1.00 14.41 137 LEU B N 1
ATOM 2394 C CA . LEU B 1 138 ? 7.644 20.766 -37.358 1.00 16.65 137 LEU B CA 1
ATOM 2395 C C . LEU B 1 138 ? 7.019 19.440 -36.907 1.00 15.49 137 LEU B C 1
ATOM 2396 O O . LEU B 1 138 ? 6.590 19.309 -35.754 1.00 14.32 137 LEU B O 1
ATOM 2401 N N . ALA B 1 139 ? 7.025 18.443 -37.794 1.00 13.72 138 ALA B N 1
ATOM 2402 C CA . ALA B 1 139 ? 6.546 17.120 -37.408 1.00 13.64 138 ALA B CA 1
ATOM 2403 C C . ALA B 1 139 ? 7.170 16.582 -36.120 1.00 16.45 138 ALA B C 1
ATOM 2404 O O . ALA B 1 139 ? 6.472 16.041 -35.273 1.00 16.50 138 ALA B O 1
ATOM 2406 N N . GLU B 1 140 ? 8.486 16.705 -35.946 1.00 18.18 139 GLU B N 1
ATOM 2407 C CA A GLU B 1 140 ? 9.115 16.163 -34.754 0.49 20.02 139 GLU B CA 1
ATOM 2408 C CA B GLU B 1 140 ? 9.111 16.146 -34.759 0.51 20.01 139 GLU B CA 1
ATOM 2409 C C . GLU B 1 140 ? 8.562 16.845 -33.508 1.00 20.78 139 GLU B C 1
ATOM 2410 O O . GLU B 1 140 ? 8.411 16.217 -32.447 1.00 22.08 139 GLU B O 1
ATOM 2421 N N . SER B 1 141 ? 8.225 18.123 -33.645 1.00 17.73 140 SER B N 1
ATOM 2422 C CA . SER B 1 141 ? 7.748 18.891 -32.517 1.00 20.30 140 SER B CA 1
ATOM 2423 C C . SER B 1 141 ? 6.336 18.436 -32.125 1.00 22.05 140 SER B C 1
ATOM 2424 O O . SER B 1 141 ? 5.887 18.661 -30.993 1.00 25.10 140 SER B O 1
ATOM 2427 N N . TRP B 1 142 ? 5.652 17.814 -33.077 1.00 18.95 141 TRP B N 1
ATOM 2428 C CA . TRP B 1 142 ? 4.331 17.214 -32.856 1.00 19.53 141 TRP B CA 1
ATOM 2429 C C . TRP B 1 142 ? 4.394 15.755 -32.449 1.00 20.39 141 TRP B C 1
ATOM 2430 O O . TRP B 1 142 ? 3.348 15.165 -32.224 1.00 21.85 141 TRP B O 1
ATOM 2441 N N . ASN B 1 143 ? 5.593 15.169 -32.425 1.00 20.11 142 ASN B N 1
ATOM 2442 C CA . ASN B 1 143 ? 5.741 13.720 -32.337 1.00 21.93 142 ASN B CA 1
ATOM 2443 C C . ASN B 1 143 ? 4.984 13.014 -33.463 1.00 20.82 142 ASN B C 1
ATOM 2444 O O . ASN B 1 143 ? 4.246 12.070 -33.228 1.00 26.41 142 ASN B O 1
ATOM 2449 N N . ALA B 1 144 ? 5.176 13.483 -34.692 1.00 17.56 143 ALA B N 1
ATOM 2450 C CA . ALA B 1 144 ? 4.393 13.042 -35.828 1.00 16.72 143 ALA B CA 1
ATOM 2451 C C . ALA B 1 144 ? 5.284 12.567 -36.937 1.00 19.19 143 ALA B C 1
ATOM 2452 O O . ALA B 1 144 ? 6.400 13.091 -37.085 1.00 19.92 143 ALA B O 1
ATOM 2454 N N . ALA B 1 145 ? 4.812 11.547 -37.672 1.00 16.38 144 ALA B N 1
ATOM 2455 C CA . ALA B 1 145 ? 5.424 11.091 -38.910 1.00 15.88 144 ALA B CA 1
ATOM 2456 C C . ALA B 1 145 ? 5.428 12.225 -39.944 1.00 15.82 144 ALA B C 1
ATOM 2457 O O . ALA B 1 145 ? 4.547 13.065 -39.930 1.00 14.41 144 ALA B O 1
ATOM 2459 N N . PHE B 1 146 ? 6.467 12.262 -40.769 1.00 15.26 145 PHE B N 1
ATOM 2460 C CA . PHE B 1 146 ? 6.632 13.254 -41.816 1.00 11.57 145 PHE B CA 1
ATOM 2461 C C . PHE B 1 146 ? 7.012 12.612 -43.139 1.00 13.37 145 PHE B C 1
ATOM 2462 O O . PHE B 1 146 ? 7.988 11.794 -43.197 1.00 13.19 145 PHE B O 1
ATOM 2470 N N . LEU B 1 147 ? 6.344 12.999 -44.211 1.00 13.61 146 LEU B N 1
ATOM 2471 C CA . LEU B 1 147 ? 6.748 12.611 -45.576 1.00 14.54 146 LEU B CA 1
ATOM 2472 C C . LEU B 1 147 ? 6.532 13.760 -46.525 1.00 15.77 146 LEU B C 1
ATOM 2473 O O . LEU B 1 147 ? 5.593 14.529 -46.353 1.00 14.89 146 LEU B O 1
ATOM 2478 N N . GLU B 1 148 ? 7.383 13.864 -47.541 1.00 13.24 147 GLU B N 1
ATOM 2479 C CA . GLU B 1 148 ? 7.059 14.724 -48.678 1.00 13.96 147 GLU B CA 1
ATOM 2480 C C . GLU B 1 148 ? 6.446 13.885 -49.792 1.00 12.73 147 GLU B C 1
ATOM 2481 O O . GLU B 1 148 ? 6.688 12.668 -49.876 1.00 12.75 147 GLU B O 1
ATOM 2487 N N . SER B 1 149 ? 5.596 14.503 -50.605 1.00 11.48 148 SER B N 1
ATOM 2488 C CA . SER B 1 149 ? 4.957 13.798 -51.681 1.00 11.53 148 SER B CA 1
ATOM 2489 C C . SER B 1 149 ? 4.871 14.633 -52.919 1.00 12.19 148 SER B C 1
ATOM 2490 O O . SER B 1 149 ? 4.997 15.883 -52.883 1.00 13.66 148 SER B O 1
ATOM 2493 N N . SER B 1 150 ? 4.565 13.956 -54.017 1.00 14.22 149 SER B N 1
ATOM 2494 C CA . SER B 1 150 ? 4.082 14.620 -55.238 1.00 16.76 149 SER B CA 1
ATOM 2495 C C . SER B 1 150 ? 2.870 13.867 -55.734 1.00 16.75 149 SER B C 1
ATOM 2496 O O . SER B 1 150 ? 2.970 12.670 -55.941 1.00 14.88 149 SER B O 1
ATOM 2499 N N . ALA B 1 151 ? 1.744 14.558 -55.934 1.00 15.13 150 ALA B N 1
ATOM 2500 C CA . ALA B 1 151 ? 0.578 13.932 -56.496 1.00 15.23 150 ALA B CA 1
ATOM 2501 C C . ALA B 1 151 ? 0.797 13.461 -57.923 1.00 16.98 150 ALA B C 1
ATOM 2502 O O . ALA B 1 151 ? -0.014 12.690 -58.437 1.00 16.58 150 ALA B O 1
ATOM 2504 N N . LYS B 1 152 ? 1.915 13.867 -58.540 1.00 16.90 151 LYS B N 1
ATOM 2505 C CA . LYS B 1 152 ? 2.224 13.344 -59.871 1.00 19.84 151 LYS B CA 1
ATOM 2506 C C . LYS B 1 152 ? 2.952 11.999 -59.825 1.00 20.19 151 LYS B C 1
ATOM 2507 O O . LYS B 1 152 ? 3.150 11.398 -60.870 1.00 24.48 151 LYS B O 1
ATOM 2513 N N . GLU B 1 153 ? 3.357 11.568 -58.626 1.00 20.20 152 GLU B N 1
ATOM 2514 C CA . GLU B 1 153 ? 4.214 10.386 -58.417 1.00 20.92 152 GLU B CA 1
ATOM 2515 C C . GLU B 1 153 ? 3.482 9.354 -57.576 1.00 20.18 152 GLU B C 1
ATOM 2516 O O . GLU B 1 153 ? 3.465 9.473 -56.349 1.00 19.09 152 GLU B O 1
ATOM 2522 N N . ASN B 1 154 ? 2.870 8.366 -58.226 1.00 18.85 153 ASN B N 1
ATOM 2523 C CA . ASN B 1 154 ? 2.017 7.410 -57.522 1.00 18.17 153 ASN B CA 1
ATOM 2524 C C . ASN B 1 154 ? 2.686 6.810 -56.297 1.00 18.79 153 ASN B C 1
ATOM 2525 O O . ASN B 1 154 ? 2.056 6.678 -55.258 1.00 17.62 153 ASN B O 1
ATOM 2530 N N . GLN B 1 155 ? 3.987 6.477 -56.380 1.00 17.46 154 GLN B N 1
ATOM 2531 C CA . GLN B 1 155 ? 4.601 5.822 -55.227 1.00 19.01 154 GLN B CA 1
ATOM 2532 C C . GLN B 1 155 ? 4.606 6.680 -53.969 1.00 17.55 154 GLN B C 1
ATOM 2533 O O . GLN B 1 155 ? 4.554 6.178 -52.838 1.00 17.72 154 GLN B O 1
ATOM 2539 N N . THR B 1 156 ? 4.650 7.995 -54.146 1.00 15.86 155 THR B N 1
ATOM 2540 C CA . THR B 1 156 ? 4.764 8.846 -52.985 1.00 16.54 155 THR B CA 1
ATOM 2541 C C . THR B 1 156 ? 3.402 8.951 -52.337 1.00 13.24 155 THR B C 1
ATOM 2542 O O . THR B 1 156 ? 3.314 9.096 -51.122 1.00 14.42 155 THR B O 1
ATOM 2546 N N . ALA B 1 157 ? 2.362 8.894 -53.151 1.00 13.38 156 ALA B N 1
ATOM 2547 C CA . ALA B 1 157 ? 0.977 8.865 -52.611 1.00 17.61 156 ALA B CA 1
ATOM 2548 C C . ALA B 1 157 ? 0.705 7.582 -51.821 1.00 18.82 156 ALA B C 1
ATOM 2549 O O . ALA B 1 157 ? 0.220 7.625 -50.691 1.00 17.39 156 ALA B O 1
ATOM 2551 N N . VAL B 1 158 ? 1.068 6.445 -52.408 1.00 21.06 157 VAL B N 1
ATOM 2552 C CA . VAL B 1 158 ? 0.990 5.167 -51.707 1.00 19.67 157 VAL B CA 1
ATOM 2553 C C . VAL B 1 158 ? 1.752 5.190 -50.390 1.00 18.03 157 VAL B C 1
ATOM 2554 O O . VAL B 1 158 ? 1.246 4.759 -49.360 1.00 18.55 157 VAL B O 1
ATOM 2558 N N . ASP B 1 159 ? 2.955 5.741 -50.404 1.00 16.52 158 ASP B N 1
ATOM 2559 C CA . ASP B 1 159 ? 3.746 5.792 -49.178 1.00 16.34 158 ASP B CA 1
ATOM 2560 C C . ASP B 1 159 ? 3.023 6.532 -48.056 1.00 14.49 158 ASP B C 1
ATOM 2561 O O . ASP B 1 159 ? 3.123 6.156 -46.862 1.00 15.61 158 ASP B O 1
ATOM 2566 N N . VAL B 1 160 ? 2.344 7.615 -48.435 1.00 13.27 159 VAL B N 1
ATOM 2567 C CA . VAL B 1 160 ? 1.632 8.419 -47.453 1.00 13.04 159 VAL B CA 1
ATOM 2568 C C . VAL B 1 160 ? 0.541 7.619 -46.757 1.00 14.11 159 VAL B C 1
ATOM 2569 O O . VAL B 1 160 ? 0.484 7.577 -45.516 1.00 13.42 159 VAL B O 1
ATOM 2573 N N . PHE B 1 161 ? -0.258 6.916 -47.542 1.00 16.09 160 PHE B N 1
ATOM 2574 C CA . PHE B 1 161 ? -1.398 6.228 -46.933 1.00 18.04 160 PHE B CA 1
ATOM 2575 C C . PHE B 1 161 ? -0.969 4.908 -46.260 1.00 19.09 160 PHE B C 1
ATOM 2576 O O . PHE B 1 161 ? -1.543 4.545 -45.226 1.00 20.91 160 PHE B O 1
ATOM 2584 N N . ARG B 1 162 ? 0.091 4.246 -46.745 1.00 17.05 161 ARG B N 1
ATOM 2585 C CA . ARG B 1 162 ? 0.558 3.087 -46.017 1.00 18.02 161 ARG B CA 1
ATOM 2586 C C . ARG B 1 162 ? 1.012 3.545 -44.652 1.00 17.10 161 ARG B C 1
ATOM 2587 O O . ARG B 1 162 ? 0.748 2.883 -43.649 1.00 14.76 161 ARG B O 1
ATOM 2595 N N . ARG B 1 163 ? 1.657 4.717 -44.605 1.00 16.83 162 ARG B N 1
ATOM 2596 C CA . ARG B 1 163 ? 2.305 5.121 -43.373 1.00 16.28 162 ARG B CA 1
ATOM 2597 C C . ARG B 1 163 ? 1.283 5.503 -42.310 1.00 16.04 162 ARG B C 1
ATOM 2598 O O . ARG B 1 163 ? 1.497 5.202 -41.128 1.00 15.36 162 ARG B O 1
ATOM 2606 N N . ILE B 1 164 ? 0.180 6.136 -42.725 1.00 16.23 163 ILE B N 1
ATOM 2607 C CA . ILE B 1 164 ? -0.822 6.567 -41.747 1.00 14.92 163 ILE B CA 1
ATOM 2608 C C . ILE B 1 164 ? -1.419 5.326 -41.126 1.00 12.62 163 ILE B C 1
ATOM 2609 O O . ILE B 1 164 ? -1.653 5.311 -39.922 1.00 13.91 163 ILE B O 1
ATOM 2614 N N . ILE B 1 165 ? -1.581 4.264 -41.914 1.00 13.87 164 ILE B N 1
ATOM 2615 C CA . ILE B 1 165 ? -2.050 2.994 -41.360 1.00 18.18 164 ILE B CA 1
ATOM 2616 C C . ILE B 1 165 ? -0.998 2.357 -40.460 1.00 14.08 164 ILE B C 1
ATOM 2617 O O . ILE B 1 165 ? -1.330 1.915 -39.391 1.00 14.21 164 ILE B O 1
ATOM 2622 N N . LEU B 1 166 ? 0.276 2.442 -40.807 1.00 15.06 165 LEU B N 1
ATOM 2623 C CA . LEU B 1 166 ? 1.264 1.896 -39.866 1.00 14.62 165 LEU B CA 1
ATOM 2624 C C . LEU B 1 166 ? 1.192 2.658 -38.570 1.00 15.25 165 LEU B C 1
ATOM 2625 O O . LEU B 1 166 ? 1.294 2.084 -37.501 1.00 16.22 165 LEU B O 1
ATOM 2630 N N . GLU B 1 167 ? 1.028 3.987 -38.652 1.00 12.29 166 GLU B N 1
ATOM 2631 C CA . GLU B 1 167 ? 0.963 4.724 -37.407 1.00 15.36 166 GLU B CA 1
ATOM 2632 C C . GLU B 1 167 ? -0.297 4.398 -36.582 1.00 15.80 166 GLU B C 1
ATOM 2633 O O . GLU B 1 167 ? -0.236 4.354 -35.339 1.00 16.45 166 GLU B O 1
ATOM 2639 N N . ALA B 1 168 ? -1.423 4.194 -37.254 1.00 17.34 167 ALA B N 1
ATOM 2640 C CA . ALA B 1 168 ? -2.671 3.853 -36.548 1.00 17.02 167 ALA B CA 1
ATOM 2641 C C . ALA B 1 168 ? -2.510 2.529 -35.794 1.00 18.97 167 ALA B C 1
ATOM 2642 O O . ALA B 1 168 ? -2.927 2.410 -34.623 1.00 19.83 167 ALA B O 1
ATOM 2644 N N . GLU B 1 169 ? -1.886 1.549 -36.436 1.00 21.08 168 GLU B N 1
ATOM 2645 C CA . GLU B 1 169 ? -1.688 0.274 -35.756 1.00 22.95 168 GLU B CA 1
ATOM 2646 C C . GLU B 1 169 ? -0.783 0.388 -34.534 1.00 22.91 168 GLU B C 1
ATOM 2647 O O . GLU B 1 169 ? -1.070 -0.246 -33.523 1.00 25.11 168 GLU B O 1
ATOM 2653 N N . LYS B 1 170 ? 0.305 1.168 -34.616 1.00 20.20 169 LYS B N 1
ATOM 2654 C CA . LYS B 1 170 ? 1.187 1.378 -33.471 1.00 20.94 169 LYS B CA 1
ATOM 2655 C C . LYS B 1 170 ? 0.480 1.867 -32.225 1.00 25.83 169 LYS B C 1
ATOM 2656 O O . LYS B 1 170 ? 0.828 1.492 -31.110 1.00 26.22 169 LYS B O 1
ATOM 2662 N N . LEU B 1 171 ? -0.496 2.744 -32.428 1.00 27.22 170 LEU B N 1
ATOM 2663 C CA . LEU B 1 171 ? -1.255 3.297 -31.325 1.00 31.34 170 LEU B CA 1
ATOM 2664 C C . LEU B 1 171 ? -2.390 2.374 -30.882 1.00 36.12 170 LEU B C 1
ATOM 2665 O O . LEU B 1 171 ? -2.827 2.450 -29.735 1.00 39.01 170 LEU B O 1
ATOM 2670 N N . GLU B 1 172 ? -2.878 1.514 -31.771 1.00 38.67 171 GLU B N 1
ATOM 2671 C CA . GLU B 1 172 ? -3.966 0.603 -31.403 1.00 42.85 171 GLU B CA 1
ATOM 2672 C C . GLU B 1 172 ? -3.404 -0.589 -30.641 1.00 44.52 171 GLU B C 1
ATOM 2673 O O . GLU B 1 172 ? -2.183 -0.735 -30.527 1.00 45.92 171 GLU B O 1
ATOM 2679 N N . PRO C 1 3 ? -25.681 35.923 -19.053 1.00 26.60 2 PRO C N 1
ATOM 2680 C CA . PRO C 1 3 ? -26.866 35.956 -18.182 1.00 26.49 2 PRO C CA 1
ATOM 2681 C C . PRO C 1 3 ? -26.504 35.972 -16.699 1.00 26.42 2 PRO C C 1
ATOM 2682 O O . PRO C 1 3 ? -25.400 35.484 -16.335 1.00 26.57 2 PRO C O 1
ATOM 2686 N N . GLN C 1 4 ? -27.405 36.445 -15.843 1.00 24.28 3 GLN C N 1
ATOM 2687 C CA . GLN C 1 4 ? -27.126 36.485 -14.405 1.00 24.24 3 GLN C CA 1
ATOM 2688 C C . GLN C 1 4 ? -26.908 35.088 -13.874 1.00 24.23 3 GLN C C 1
ATOM 2689 O O . GLN C 1 4 ? -26.025 34.873 -13.040 1.00 25.54 3 GLN C O 1
ATOM 2691 N N . SER C 1 5 ? -27.690 34.134 -14.351 1.00 22.09 4 SER C N 1
ATOM 2692 C CA . SER C 1 5 ? -27.457 32.751 -13.899 1.00 22.63 4 SER C CA 1
ATOM 2693 C C . SER C 1 5 ? -27.931 31.710 -14.922 1.00 19.03 4 SER C C 1
ATOM 2694 O O . SER C 1 5 ? -28.856 31.942 -15.698 1.00 21.32 4 SER C O 1
ATOM 2697 N N . LYS C 1 6 ? -27.301 30.541 -14.896 1.00 16.94 5 LYS C N 1
ATOM 2698 C CA . LYS C 1 6 ? -27.619 29.428 -15.796 1.00 18.46 5 LYS C CA 1
ATOM 2699 C C . LYS C 1 6 ? -27.988 28.179 -14.977 1.00 15.50 5 LYS C C 1
ATOM 2700 O O . LYS C 1 6 ? -27.162 27.677 -14.173 1.00 17.17 5 LYS C O 1
ATOM 2706 N N . SER C 1 7 ? -29.141 27.588 -15.270 1.00 15.07 6 SER C N 1
ATOM 2707 C CA . SER C 1 7 ? -29.471 26.307 -14.685 1.00 17.11 6 SER C CA 1
ATOM 2708 C C . SER C 1 7 ? -28.901 25.180 -15.524 1.00 16.32 6 SER C C 1
ATOM 2709 O O . SER C 1 7 ? -29.179 25.117 -16.728 1.00 18.16 6 SER C O 1
ATOM 2712 N N . ARG C 1 8 ? -28.140 24.292 -14.885 1.00 16.52 7 ARG C N 1
ATOM 2713 C CA . ARG C 1 8 ? -27.568 23.148 -15.592 1.00 16.58 7 ARG C CA 1
ATOM 2714 C C . ARG C 1 8 ? -27.808 21.852 -14.809 1.00 16.32 7 ARG C C 1
ATOM 2715 O O . ARG C 1 8 ? -27.713 21.851 -13.597 1.00 18.28 7 ARG C O 1
ATOM 2723 N N . LYS C 1 9 ? -28.135 20.778 -15.511 1.00 17.17 8 LYS C N 1
ATOM 2724 C CA . LYS C 1 9 ? -28.434 19.510 -14.836 1.00 17.76 8 LYS C CA 1
ATOM 2725 C C . LYS C 1 9 ? -27.381 18.467 -15.190 1.00 17.26 8 LYS C C 1
ATOM 2726 O O . LYS C 1 9 ? -27.073 18.254 -16.387 1.00 19.76 8 LYS C O 1
ATOM 2732 N N . ILE C 1 10 ? -26.834 17.830 -14.156 1.00 15.24 9 ILE C N 1
ATOM 2733 C CA . ILE C 1 10 ? -25.779 16.842 -14.314 1.00 16.24 9 ILE C CA 1
ATOM 2734 C C . ILE C 1 10 ? -26.260 15.535 -13.735 1.00 16.22 9 ILE C C 1
ATOM 2735 O O . ILE C 1 10 ? -26.679 15.519 -12.577 1.00 16.26 9 ILE C O 1
ATOM 2740 N N . ALA C 1 11 ? -26.144 14.434 -14.505 1.00 16.13 10 ALA C N 1
ATOM 2741 C CA . ALA C 1 11 ? -26.476 13.119 -13.976 1.00 15.51 10 ALA C CA 1
ATOM 2742 C C . ALA C 1 11 ? -25.228 12.444 -13.446 1.00 16.65 10 ALA C C 1
ATOM 2743 O O . ALA C 1 11 ? -24.182 12.545 -14.047 1.00 18.45 10 ALA C O 1
ATOM 2745 N N . ILE C 1 12 ? -25.354 11.830 -12.285 1.00 13.74 11 ILE C N 1
ATOM 2746 C CA . ILE C 1 12 ? -24.223 11.158 -11.651 1.00 14.19 11 ILE C CA 1
ATOM 2747 C C . ILE C 1 12 ? -24.501 9.661 -11.751 1.00 13.73 11 ILE C C 1
ATOM 2748 O O . ILE C 1 12 ? -25.502 9.179 -11.193 1.00 13.62 11 ILE C O 1
ATOM 2753 N N . LEU C 1 13 ? -23.631 8.955 -12.472 1.00 12.55 12 LEU C N 1
ATOM 2754 C CA . LEU C 1 13 ? -23.875 7.545 -12.828 1.00 13.33 12 LEU C CA 1
ATOM 2755 C C . LEU C 1 13 ? -22.823 6.679 -12.188 1.00 12.68 12 LEU C C 1
ATOM 2756 O O . LEU C 1 13 ? -21.763 7.166 -11.787 1.00 13.23 12 LEU C O 1
ATOM 2761 N N . GLY C 1 14 ? -23.156 5.413 -12.047 1.00 12.35 13 GLY C N 1
ATOM 2762 C CA . GLY C 1 14 ? -22.161 4.430 -11.644 1.00 11.99 13 GLY C CA 1
ATOM 2763 C C . GLY C 1 14 ? -22.823 3.289 -10.921 1.00 15.74 13 GLY C C 1
ATOM 2764 O O . GLY C 1 14 ? -23.994 3.263 -10.579 1.00 14.34 13 GLY C O 1
ATOM 2765 N N . TYR C 1 15 ? -22.013 2.296 -10.673 1.00 12.81 14 TYR C N 1
ATOM 2766 C CA . TYR C 1 15 ? -22.450 1.116 -9.970 1.00 13.81 14 TYR C CA 1
ATOM 2767 C C . TYR C 1 15 ? -22.832 1.371 -8.527 1.00 13.74 14 TYR C C 1
ATOM 2768 O O . TYR C 1 15 ? -22.387 2.330 -7.913 1.00 11.32 14 TYR C O 1
ATOM 2777 N N . ARG C 1 16 ? -23.638 0.473 -7.956 1.00 17.34 15 ARG C N 1
ATOM 2778 C CA . ARG C 1 16 ? -23.992 0.672 -6.545 1.00 22.69 15 ARG C CA 1
ATOM 2779 C C . ARG C 1 16 ? -22.783 0.721 -5.607 1.00 20.25 15 ARG C C 1
ATOM 2780 O O . ARG C 1 16 ? -21.752 0.009 -5.791 1.00 20.78 15 ARG C O 1
ATOM 2788 N N . SER C 1 17 ? -22.910 1.634 -4.650 1.00 16.03 16 SER C N 1
ATOM 2789 C CA A SER C 1 17 ? -22.027 1.765 -3.489 0.53 16.71 16 SER C CA 1
ATOM 2790 C CA B SER C 1 17 ? -22.027 1.764 -3.492 0.47 16.72 16 SER C CA 1
ATOM 2791 C C . SER C 1 17 ? -20.706 2.448 -3.800 1.00 16.32 16 SER C C 1
ATOM 2792 O O . SER C 1 17 ? -19.783 2.437 -2.947 1.00 19.14 16 SER C O 1
ATOM 2797 N N . VAL C 1 18 ? -20.582 3.057 -4.988 1.00 12.43 17 VAL C N 1
ATOM 2798 C CA . VAL C 1 18 ? -19.266 3.695 -5.301 1.00 11.84 17 VAL C CA 1
ATOM 2799 C C . VAL C 1 18 ? -19.119 5.035 -4.585 1.00 15.57 17 VAL C C 1
ATOM 2800 O O . VAL C 1 18 ? -18.029 5.580 -4.499 1.00 13.83 17 VAL C O 1
ATOM 2804 N N . GLY C 1 19 ? -20.236 5.607 -4.146 1.00 14.67 18 GLY C N 1
ATOM 2805 C CA . GLY C 1 19 ? -20.241 6.842 -3.364 1.00 13.80 18 GLY C CA 1
ATOM 2806 C C . GLY C 1 19 ? -20.960 7.983 -4.089 1.00 13.14 18 GLY C C 1
ATOM 2807 O O . GLY C 1 19 ? -20.690 9.175 -3.867 1.00 12.05 18 GLY C O 1
ATOM 2808 N N . LYS C 1 20 ? -21.839 7.630 -5.017 1.00 14.86 19 LYS C N 1
ATOM 2809 C CA . LYS C 1 20 ? -22.560 8.698 -5.755 1.00 16.05 19 LYS C CA 1
ATOM 2810 C C . LYS C 1 20 ? -23.323 9.655 -4.794 1.00 13.88 19 LYS C C 1
ATOM 2811 O O . LYS C 1 20 ? -23.201 10.901 -4.867 1.00 12.99 19 LYS C O 1
ATOM 2817 N N . SER C 1 21 ? -24.098 9.067 -3.875 1.00 12.99 20 SER C N 1
ATOM 2818 C CA . SER C 1 21 ? -24.847 9.904 -2.941 1.00 17.07 20 SER C CA 1
ATOM 2819 C C . SER C 1 21 ? -23.958 10.647 -1.991 1.00 15.05 20 SER C C 1
ATOM 2820 O O . SER C 1 21 ? -24.191 11.803 -1.708 1.00 16.50 20 SER C O 1
ATOM 2823 N N . SER C 1 22 ? -22.915 9.978 -1.506 1.00 13.38 21 SER C N 1
ATOM 2824 C CA . SER C 1 22 ? -22.007 10.576 -0.553 1.00 16.17 21 SER C CA 1
ATOM 2825 C C . SER C 1 22 ? -21.217 11.768 -1.139 1.00 15.47 21 SER C C 1
ATOM 2826 O O . SER C 1 22 ? -21.044 12.793 -0.467 1.00 16.70 21 SER C O 1
ATOM 2829 N N . LEU C 1 23 ? -20.818 11.648 -2.406 1.00 15.37 22 LEU C N 1
ATOM 2830 C CA . LEU C 1 23 ? -20.065 12.693 -3.086 1.00 17.14 22 LEU C CA 1
ATOM 2831 C C . LEU C 1 23 ? -20.998 13.862 -3.287 1.00 16.84 22 LEU C C 1
ATOM 2832 O O . LEU C 1 23 ? -20.667 15.003 -3.013 1.00 15.67 22 LEU C O 1
ATOM 2837 N N . THR C 1 24 ? -22.200 13.543 -3.733 1.00 14.01 23 THR C N 1
ATOM 2838 C CA . THR C 1 24 ? -23.157 14.611 -4.055 1.00 16.86 23 THR C CA 1
ATOM 2839 C C . THR C 1 24 ? -23.494 15.383 -2.799 1.00 18.05 23 THR C C 1
ATOM 2840 O O . THR C 1 24 ? -23.511 16.625 -2.798 1.00 19.95 23 THR C O 1
ATOM 2844 N N . ILE C 1 25 ? -23.804 14.675 -1.723 1.00 17.94 24 ILE C N 1
ATOM 2845 C CA . ILE C 1 25 ? -24.153 15.297 -0.448 1.00 19.89 24 ILE C CA 1
ATOM 2846 C C . ILE C 1 25 ? -22.983 16.055 0.210 1.00 20.19 24 ILE C C 1
ATOM 2847 O O . ILE C 1 25 ? -23.187 17.108 0.819 1.00 20.78 24 ILE C O 1
ATOM 2852 N N . GLN C 1 26 ? -21.753 15.548 0.097 1.00 15.85 25 GLN C N 1
ATOM 2853 C CA . GLN C 1 26 ? -20.609 16.329 0.542 1.00 16.97 25 GLN C CA 1
ATOM 2854 C C . GLN C 1 26 ? -20.550 17.683 -0.198 1.00 18.38 25 GLN C C 1
ATOM 2855 O O . GLN C 1 26 ? -20.357 18.714 0.402 1.00 19.47 25 GLN C O 1
ATOM 2861 N N . PHE C 1 27 ? -20.740 17.678 -1.506 1.00 18.28 26 PHE C N 1
ATOM 2862 C CA . PHE C 1 27 ? -20.746 18.936 -2.221 1.00 18.19 26 PHE C CA 1
ATOM 2863 C C . PHE C 1 27 ? -21.917 19.837 -1.797 1.00 20.58 26 PHE C C 1
ATOM 2864 O O . PHE C 1 27 ? -21.758 21.045 -1.524 1.00 22.51 26 PHE C O 1
ATOM 2872 N N . VAL C 1 28 ? -23.108 19.264 -1.752 1.00 18.73 27 VAL C N 1
ATOM 2873 C CA . VAL C 1 28 ? -24.286 20.149 -1.617 1.00 21.99 27 VAL C CA 1
ATOM 2874 C C . VAL C 1 28 ? -24.489 20.600 -0.182 1.00 23.26 27 VAL C C 1
ATOM 2875 O O . VAL C 1 28 ? -24.832 21.765 0.055 1.00 27.31 27 VAL C O 1
ATOM 2879 N N . GLU C 1 29 ? -24.257 19.725 0.780 1.00 25.10 28 GLU C N 1
ATOM 2880 C CA . GLU C 1 29 ? -24.523 20.043 2.176 1.00 28.39 28 GLU C CA 1
ATOM 2881 C C . GLU C 1 29 ? -23.277 20.199 3.049 1.00 30.82 28 GLU C C 1
ATOM 2882 O O . GLU C 1 29 ? -23.383 20.651 4.193 1.00 32.57 28 GLU C O 1
ATOM 2888 N N . GLY C 1 30 ? -22.110 19.809 2.530 1.00 30.10 29 GLY C N 1
ATOM 2889 C CA . GLY C 1 30 ? -20.854 19.940 3.254 1.00 30.23 29 GLY C CA 1
ATOM 2890 C C . GLY C 1 30 ? -20.667 18.909 4.356 1.00 29.71 29 GLY C C 1
ATOM 2891 O O . GLY C 1 30 ? -19.949 19.148 5.326 1.00 31.48 29 GLY C O 1
ATOM 2892 N N . GLN C 1 31 ? -21.315 17.757 4.210 1.00 27.45 30 GLN C N 1
ATOM 2893 C CA . GLN C 1 31 ? -21.321 16.741 5.255 1.00 27.57 30 GLN C CA 1
ATOM 2894 C C . GLN C 1 31 ? -21.086 15.403 4.600 1.00 26.90 30 GLN C C 1
ATOM 2895 O O . GLN C 1 31 ? -21.563 15.206 3.493 1.00 26.79 30 GLN C O 1
ATOM 2897 N N . PHE C 1 32 ? -20.337 14.516 5.269 1.00 26.43 31 PHE C N 1
ATOM 2898 C CA . PHE C 1 32 ? -20.199 13.121 4.872 1.00 26.21 31 PHE C CA 1
ATOM 2899 C C . PHE C 1 32 ? -21.309 12.334 5.574 1.00 28.50 31 PHE C C 1
ATOM 2900 O O . PHE C 1 32 ? -21.368 12.278 6.800 1.00 29.71 31 PHE C O 1
ATOM 2908 N N . VAL C 1 33 ? -22.199 11.737 4.806 1.00 31.22 32 VAL C N 1
ATOM 2909 C CA . VAL C 1 33 ? -23.281 10.992 5.439 1.00 34.71 32 VAL C CA 1
ATOM 2910 C C . VAL C 1 33 ? -22.916 9.516 5.595 1.00 36.94 32 VAL C C 1
ATOM 2911 O O . VAL C 1 33 ? -22.259 8.925 4.735 1.00 39.08 32 VAL C O 1
ATOM 2915 N N . ASP C 1 34 ? -23.331 8.945 6.724 1.00 40.05 33 ASP C N 1
ATOM 2916 C CA . ASP C 1 34 ? -23.117 7.533 7.033 1.00 40.66 33 ASP C CA 1
ATOM 2917 C C . ASP C 1 34 ? -23.872 6.564 6.103 1.00 41.81 33 ASP C C 1
ATOM 2918 O O . ASP C 1 34 ? -23.278 5.628 5.553 1.00 43.21 33 ASP C O 1
ATOM 2920 N N . SER C 1 35 ? -25.175 6.771 5.916 1.00 39.46 34 SER C N 1
ATOM 2921 C CA . SER C 1 35 ? -25.943 5.764 5.199 1.00 38.89 34 SER C CA 1
ATOM 2922 C C . SER C 1 35 ? -27.222 6.274 4.547 1.00 35.55 34 SER C C 1
ATOM 2923 O O . SER C 1 35 ? -28.332 6.087 5.063 1.00 38.44 34 SER C O 1
ATOM 2926 N N . TYR C 1 36 ? -27.049 6.862 3.377 1.00 29.03 35 TYR C N 1
ATOM 2927 C CA . TYR C 1 36 ? -28.134 7.370 2.569 1.00 24.99 35 TYR C CA 1
ATOM 2928 C C . TYR C 1 36 ? -28.744 6.260 1.720 1.00 21.59 35 TYR C C 1
ATOM 2929 O O . TYR C 1 36 ? -28.029 5.484 1.074 1.00 22.03 35 TYR C O 1
ATOM 2938 N N . ASP C 1 37 ? -30.071 6.174 1.754 1.00 20.10 36 ASP C N 1
ATOM 2939 C CA . ASP C 1 37 ? -30.794 5.087 1.092 1.00 20.97 36 ASP C CA 1
ATOM 2940 C C . ASP C 1 37 ? -30.277 4.771 -0.311 1.00 18.00 36 ASP C C 1
ATOM 2941 O O . ASP C 1 37 ? -30.379 5.583 -1.214 1.00 17.77 36 ASP C O 1
ATOM 2946 N N . PRO C 1 38 ? -29.733 3.563 -0.510 1.00 17.24 37 PRO C N 1
ATOM 2947 C CA . PRO C 1 38 ? -29.131 3.229 -1.817 1.00 17.95 37 PRO C CA 1
ATOM 2948 C C . PRO C 1 38 ? -30.121 3.074 -2.965 1.00 17.00 37 PRO C C 1
ATOM 2949 O O . PRO C 1 38 ? -29.715 3.027 -4.127 1.00 16.59 37 PRO C O 1
ATOM 2953 N N . THR C 1 39 ? -31.424 3.006 -2.659 1.00 16.93 38 THR C N 1
ATOM 2954 C CA . THR C 1 39 ? -32.413 2.741 -3.698 1.00 18.97 38 THR C CA 1
ATOM 2955 C C . THR C 1 39 ? -33.083 4.015 -4.209 1.00 18.18 38 THR C C 1
ATOM 2956 O O . THR C 1 39 ? -33.912 3.973 -5.096 1.00 19.79 38 THR C O 1
ATOM 2960 N N . ILE C 1 40 ? -32.668 5.154 -3.679 1.00 17.03 39 ILE C N 1
ATOM 2961 C CA . ILE C 1 40 ? -33.333 6.409 -3.997 1.00 19.29 39 ILE C CA 1
ATOM 2962 C C . ILE C 1 40 ? -32.553 7.265 -5.017 1.00 18.97 39 ILE C C 1
ATOM 2963 O O . ILE C 1 40 ? -31.322 7.435 -4.908 1.00 19.03 39 ILE C O 1
ATOM 2968 N N . GLU C 1 41 ? -33.287 7.845 -5.973 1.00 17.28 40 GLU C N 1
ATOM 2969 C CA . GLU C 1 41 ? -32.766 8.800 -6.893 1.00 16.44 40 GLU C CA 1
ATOM 2970 C C . GLU C 1 41 ? -33.420 10.136 -6.548 1.00 19.35 40 GLU C C 1
ATOM 2971 O O . GLU C 1 41 ? -34.628 10.246 -6.409 1.00 19.59 40 GLU C O 1
ATOM 2977 N N . ASN C 1 42 ? -32.589 11.128 -6.278 1.00 20.92 41 ASN C N 1
ATOM 2978 C CA . ASN C 1 42 ? -33.071 12.483 -6.006 1.00 20.70 41 ASN C CA 1
ATOM 2979 C C . ASN C 1 42 ? -32.241 13.511 -6.737 1.00 21.54 41 ASN C C 1
ATOM 2980 O O . ASN C 1 42 ? -31.076 13.259 -7.102 1.00 17.48 41 ASN C O 1
ATOM 2985 N N . THR C 1 43 ? -32.837 14.681 -6.920 1.00 23.51 42 THR C N 1
ATOM 2986 C CA . THR C 1 43 ? -32.176 15.790 -7.570 1.00 25.34 42 THR C CA 1
ATOM 2987 C C . THR C 1 43 ? -31.789 16.800 -6.513 1.00 24.22 42 THR C C 1
ATOM 2988 O O . THR C 1 43 ? -32.637 17.299 -5.789 1.00 23.59 42 THR C O 1
ATOM 2992 N N . PHE C 1 44 ? -30.492 17.050 -6.396 1.00 19.61 43 PHE C N 1
ATOM 2993 C CA . PHE C 1 44 ? -29.973 18.025 -5.452 1.00 23.38 43 PHE C CA 1
ATOM 2994 C C . PHE C 1 44 ? -29.624 19.313 -6.199 1.00 26.31 43 PHE C C 1
ATOM 2995 O O . PHE C 1 44 ? -29.272 19.268 -7.372 1.00 30.34 43 PHE C O 1
ATOM 3003 N N . THR C 1 45 ? -29.690 20.449 -5.523 1.00 23.34 44 THR C N 1
ATOM 3004 C CA A THR C 1 45 ? -29.346 21.724 -6.144 0.42 23.23 44 THR C CA 1
ATOM 3005 C CA B THR C 1 45 ? -29.338 21.707 -6.155 0.58 23.35 44 THR C CA 1
ATOM 3006 C C . THR C 1 45 ? -28.355 22.521 -5.316 1.00 22.35 44 THR C C 1
ATOM 3007 O O . THR C 1 45 ? -28.377 22.478 -4.079 1.00 23.63 44 THR C O 1
ATOM 3014 N N . LYS C 1 46 ? -27.486 23.249 -6.001 1.00 21.69 45 LYS C N 1
ATOM 3015 C CA . LYS C 1 46 ? -26.499 24.075 -5.317 1.00 23.22 45 LYS C CA 1
ATOM 3016 C C . LYS C 1 46 ? -26.100 25.218 -6.209 1.00 20.62 45 LYS C C 1
ATOM 3017 O O . LYS C 1 46 ? -25.902 24.998 -7.400 1.00 20.99 45 LYS C O 1
ATOM 3023 N N . LEU C 1 47 ? -26.016 26.438 -5.669 1.00 20.15 46 LEU C N 1
ATOM 3024 C CA . LEU C 1 47 ? -25.539 27.579 -6.447 1.00 21.42 46 LEU C CA 1
ATOM 3025 C C . LEU C 1 47 ? -24.011 27.569 -6.470 1.00 20.92 46 LEU C C 1
ATOM 3026 O O . LEU C 1 47 ? -23.409 27.512 -5.423 1.00 21.81 46 LEU C O 1
ATOM 3031 N N . ILE C 1 48 ? -23.402 27.624 -7.642 1.00 17.19 47 ILE C N 1
ATOM 3032 C CA . ILE C 1 48 ? -21.938 27.752 -7.698 1.00 16.32 47 ILE C CA 1
ATOM 3033 C C . ILE C 1 48 ? -21.512 28.755 -8.767 1.00 19.40 47 ILE C C 1
ATOM 3034 O O . ILE C 1 48 ? -22.202 28.984 -9.755 1.00 19.65 47 ILE C O 1
ATOM 3039 N N . THR C 1 49 ? -20.348 29.370 -8.572 1.00 16.08 48 THR C N 1
ATOM 3040 C CA . THR C 1 49 ? -19.852 30.300 -9.566 1.00 16.53 48 THR C CA 1
ATOM 3041 C C . THR C 1 49 ? -18.597 29.732 -10.190 1.00 17.64 48 THR C C 1
ATOM 3042 O O . THR C 1 49 ? -17.713 29.353 -9.476 1.00 17.92 48 THR C O 1
ATOM 3046 N N . VAL C 1 50 ? -18.559 29.604 -11.508 1.00 17.02 49 VAL C N 1
ATOM 3047 C CA . VAL C 1 50 ? -17.372 29.166 -12.197 1.00 17.19 49 VAL C CA 1
ATOM 3048 C C . VAL C 1 50 ? -16.913 30.156 -13.269 1.00 17.36 49 VAL C C 1
ATOM 3049 O O . VAL C 1 50 ? -17.674 30.519 -14.137 1.00 18.58 49 VAL C O 1
ATOM 3053 N N . ASN C 1 51 ? -15.634 30.555 -13.220 1.00 15.38 50 ASN C N 1
ATOM 3054 C CA . ASN C 1 51 ? -15.178 31.608 -14.083 1.00 15.84 50 ASN C CA 1
ATOM 3055 C C . ASN C 1 51 ? -16.078 32.850 -14.172 1.00 18.23 50 ASN C C 1
ATOM 3056 O O . ASN C 1 51 ? -16.330 33.381 -15.275 1.00 19.42 50 ASN C O 1
ATOM 3061 N N . GLY C 1 52 ? -16.545 33.320 -13.021 1.00 17.51 51 GLY C N 1
ATOM 3062 C CA . GLY C 1 52 ? -17.398 34.502 -12.992 1.00 15.25 51 GLY C CA 1
ATOM 3063 C C . GLY C 1 52 ? -18.866 34.252 -13.342 1.00 18.02 51 GLY C C 1
ATOM 3064 O O . GLY C 1 52 ? -19.666 35.135 -13.153 1.00 20.73 51 GLY C O 1
ATOM 3065 N N . GLN C 1 53 ? -19.213 33.051 -13.827 1.00 16.40 52 GLN C N 1
ATOM 3066 C CA . GLN C 1 53 ? -20.605 32.760 -14.201 1.00 17.35 52 GLN C CA 1
ATOM 3067 C C . GLN C 1 53 ? -21.343 32.013 -13.099 1.00 14.70 52 GLN C C 1
ATOM 3068 O O . GLN C 1 53 ? -20.850 31.023 -12.596 1.00 16.82 52 GLN C O 1
ATOM 3074 N N . GLU C 1 54 ? -22.536 32.515 -12.716 1.00 17.65 53 GLU C N 1
ATOM 3075 C CA . GLU C 1 54 ? -23.329 31.835 -11.693 1.00 20.26 53 GLU C CA 1
ATOM 3076 C C . GLU C 1 54 ? -24.148 30.696 -12.311 1.00 19.03 53 GLU C C 1
ATOM 3077 O O . GLU C 1 54 ? -24.738 30.890 -13.380 1.00 19.56 53 GLU C O 1
ATOM 3083 N N . TYR C 1 55 ? -24.160 29.523 -11.650 1.00 16.00 54 TYR C N 1
ATOM 3084 C CA . TYR C 1 55 ? -24.949 28.367 -12.077 1.00 16.76 54 TYR C CA 1
ATOM 3085 C C . TYR C 1 55 ? -25.861 27.945 -10.984 1.00 15.84 54 TYR C C 1
ATOM 3086 O O . TYR C 1 55 ? -25.446 27.928 -9.830 1.00 18.57 54 TYR C O 1
ATOM 3095 N N . HIS C 1 56 ? -27.120 27.609 -11.299 1.00 15.12 55 HIS C N 1
ATOM 3096 C CA . HIS C 1 56 ? -27.895 26.765 -10.461 1.00 19.93 55 HIS C CA 1
ATOM 3097 C C . HIS C 1 56 ? -27.691 25.345 -10.957 1.00 18.71 55 HIS C C 1
ATOM 3098 O O . HIS C 1 56 ? -28.200 24.951 -12.006 1.00 18.90 55 HIS C O 1
ATOM 3105 N N . LEU C 1 57 ? -26.852 24.607 -10.238 1.00 19.58 56 LEU C N 1
ATOM 3106 C CA . LEU C 1 57 ? -26.451 23.280 -10.679 1.00 24.16 56 LEU C CA 1
ATOM 3107 C C . LEU C 1 57 ? -27.373 22.234 -10.068 1.00 27.69 56 LEU C C 1
ATOM 3108 O O . LEU C 1 57 ? -27.424 22.104 -8.842 1.00 32.37 56 LEU C O 1
ATOM 3113 N N . GLN C 1 58 ? -28.117 21.515 -10.908 1.00 22.47 57 GLN C N 1
ATOM 3114 C CA A GLN C 1 58 ? -29.012 20.451 -10.449 0.58 22.28 57 GLN C CA 1
ATOM 3115 C CA B GLN C 1 58 ? -28.989 20.458 -10.423 0.42 22.33 57 GLN C CA 1
ATOM 3116 C C . GLN C 1 58 ? -28.289 19.110 -10.585 1.00 21.11 57 GLN C C 1
ATOM 3117 O O . GLN C 1 58 ? -27.877 18.760 -11.669 1.00 22.70 57 GLN C O 1
ATOM 3128 N N . LEU C 1 59 ? -28.148 18.374 -9.503 1.00 19.46 58 LEU C N 1
ATOM 3129 C CA . LEU C 1 59 ? -27.393 17.114 -9.584 1.00 20.16 58 LEU C CA 1
ATOM 3130 C C . LEU C 1 59 ? -28.342 15.938 -9.409 1.00 16.57 58 LEU C C 1
ATOM 3131 O O . LEU C 1 59 ? -28.883 15.744 -8.320 1.00 15.73 58 LEU C O 1
ATOM 3136 N N . VAL C 1 60 ? -28.500 15.138 -10.461 1.00 18.10 59 VAL C N 1
ATOM 3137 C CA . VAL C 1 60 ? -29.291 13.905 -10.396 1.00 18.59 59 VAL C CA 1
ATOM 3138 C C . VAL C 1 60 ? -28.451 12.700 -9.911 1.00 19.43 59 VAL C C 1
ATOM 3139 O O . VAL C 1 60 ? -27.672 12.113 -10.672 1.00 18.77 59 VAL C O 1
ATOM 3143 N N . ASP C 1 61 ? -28.613 12.391 -8.621 1.00 15.87 60 ASP C N 1
ATOM 3144 C CA . ASP C 1 61 ? -27.942 11.308 -7.892 1.00 15.72 60 ASP C CA 1
ATOM 3145 C C . ASP C 1 61 ? -28.687 10.026 -8.142 1.00 17.10 60 ASP C C 1
ATOM 3146 O O . ASP C 1 61 ? -29.563 9.669 -7.368 1.00 20.47 60 ASP C O 1
ATOM 3151 N N . THR C 1 62 ? -28.363 9.365 -9.249 1.00 18.10 61 THR C N 1
ATOM 3152 C CA . THR C 1 62 ? -29.038 8.147 -9.670 1.00 17.41 61 THR C CA 1
ATOM 3153 C C . THR C 1 62 ? -28.781 6.967 -8.738 1.00 20.18 61 THR C C 1
ATOM 3154 O O . THR C 1 62 ? -27.777 6.931 -8.004 1.00 21.49 61 THR C O 1
ATOM 3158 N N . ALA C 1 63 ? -29.732 6.027 -8.767 1.00 24.26 62 ALA C N 1
ATOM 3159 C CA . ALA C 1 63 ? -29.660 4.868 -7.875 1.00 25.72 62 ALA C CA 1
ATOM 3160 C C . ALA C 1 63 ? -28.607 3.850 -8.282 1.00 26.72 62 ALA C C 1
ATOM 3161 O O . ALA C 1 63 ? -28.276 2.983 -7.492 1.00 31.04 62 ALA C O 1
ATOM 3163 N N . GLY C 1 64 ? -28.091 3.933 -9.497 1.00 22.39 63 GLY C N 1
ATOM 3164 C CA . GLY C 1 64 ? -27.091 2.952 -9.882 1.00 22.67 63 GLY C CA 1
ATOM 3165 C C . GLY C 1 64 ? -27.414 2.190 -11.134 1.00 24.13 63 GLY C C 1
ATOM 3166 O O . GLY C 1 64 ? -28.590 1.993 -11.475 1.00 24.58 63 GLY C O 1
ATOM 3167 N N . GLN C 1 65 ? -26.370 1.750 -11.822 1.00 16.77 64 GLN C N 1
ATOM 3168 C CA . GLN C 1 65 ? -26.518 1.012 -13.054 1.00 17.42 64 GLN C CA 1
ATOM 3169 C C . GLN C 1 65 ? -25.585 -0.186 -13.004 1.00 20.49 64 GLN C C 1
ATOM 3170 O O . GLN C 1 65 ? -24.617 -0.221 -12.229 1.00 20.04 64 GLN C O 1
ATOM 3176 N N . ASP C 1 66 ? -25.860 -1.155 -13.850 1.00 23.77 65 ASP C N 1
ATOM 3177 C CA . ASP C 1 66 ? -24.880 -2.196 -14.012 1.00 26.84 65 ASP C CA 1
ATOM 3178 C C . ASP C 1 66 ? -24.849 -2.616 -15.460 1.00 29.17 65 ASP C C 1
ATOM 3179 O O . ASP C 1 66 ? -25.358 -1.910 -16.314 1.00 28.84 65 ASP C O 1
ATOM 3184 N N . GLU C 1 67 ? -24.284 -3.790 -15.729 1.00 32.38 66 GLU C N 1
ATOM 3185 C CA . GLU C 1 67 ? -24.064 -4.209 -17.107 1.00 35.89 66 GLU C CA 1
ATOM 3186 C C . GLU C 1 67 ? -25.366 -4.449 -17.862 1.00 35.28 66 GLU C C 1
ATOM 3187 O O . GLU C 1 67 ? -25.357 -4.509 -19.085 1.00 38.04 66 GLU C O 1
ATOM 3193 N N . TYR C 1 68 ? -26.478 -4.570 -17.140 1.00 33.33 67 TYR C N 1
ATOM 3194 C CA . TYR C 1 68 ? -27.770 -4.813 -17.753 1.00 35.02 67 TYR C CA 1
ATOM 3195 C C . TYR C 1 68 ? -28.728 -3.616 -17.673 1.00 36.27 67 TYR C C 1
ATOM 3196 O O . TYR C 1 68 ? -29.907 -3.733 -17.998 1.00 36.56 67 TYR C O 1
ATOM 3198 N N . SER C 1 69 ? -28.227 -2.467 -17.234 1.00 33.14 68 SER C N 1
ATOM 3199 C CA . SER C 1 69 ? -29.038 -1.256 -17.244 1.00 32.60 68 SER C CA 1
ATOM 3200 C C . SER C 1 69 ? -29.250 -0.777 -18.668 1.00 34.09 68 SER C C 1
ATOM 3201 O O . SER C 1 69 ? -28.437 -1.081 -19.536 1.00 33.01 68 SER C O 1
ATOM 3204 N N . ILE C 1 70 ? -30.316 0.010 -18.878 1.00 37.23 69 ILE C N 1
ATOM 3205 C CA . ILE C 1 70 ? -30.695 0.526 -20.198 1.00 37.85 69 ILE C CA 1
ATOM 3206 C C . ILE C 1 70 ? -30.643 2.043 -20.228 1.00 36.69 69 ILE C C 1
ATOM 3207 O O . ILE C 1 70 ? -30.841 2.702 -19.202 1.00 36.55 69 ILE C O 1
ATOM 3212 N N . PHE C 1 71 ? -30.353 2.597 -21.400 1.00 35.28 70 PHE C N 1
ATOM 3213 C CA . PHE C 1 71 ? -30.146 4.029 -21.532 1.00 36.24 70 PHE C CA 1
ATOM 3214 C C . PHE C 1 71 ? -30.920 4.565 -22.719 1.00 38.68 70 PHE C C 1
ATOM 3215 O O . PHE C 1 71 ? -30.332 4.939 -23.734 1.00 40.41 70 PHE C O 1
ATOM 3223 N N . PRO C 1 72 ? -32.251 4.597 -22.600 1.00 35.51 71 PRO C N 1
ATOM 3224 C CA . PRO C 1 72 ? -33.055 5.155 -23.687 1.00 35.85 71 PRO C CA 1
ATOM 3225 C C . PRO C 1 72 ? -32.914 6.669 -23.742 1.00 36.48 71 PRO C C 1
ATOM 3226 O O . PRO C 1 72 ? -32.794 7.287 -22.684 1.00 34.35 71 PRO C O 1
ATOM 3230 N N . GLN C 1 73 ? -32.935 7.243 -24.946 1.00 38.29 72 GLN C N 1
ATOM 3231 C CA . GLN C 1 73 ? -32.688 8.675 -25.118 1.00 41.48 72 GLN C CA 1
ATOM 3232 C C . GLN C 1 73 ? -33.646 9.521 -24.278 1.00 44.80 72 GLN C C 1
ATOM 3233 O O . GLN C 1 73 ? -33.328 10.659 -23.927 1.00 44.78 72 GLN C O 1
ATOM 3235 N N . THR C 1 74 ? -34.806 8.948 -23.950 1.00 45.92 73 THR C N 1
ATOM 3236 C CA . THR C 1 74 ? -35.755 9.548 -23.015 1.00 46.60 73 THR C CA 1
ATOM 3237 C C . THR C 1 74 ? -35.084 10.017 -21.711 1.00 48.61 73 THR C C 1
ATOM 3238 O O . THR C 1 74 ? -35.429 11.072 -21.178 1.00 49.58 73 THR C O 1
ATOM 3240 N N . TYR C 1 75 ? -34.120 9.239 -21.205 1.00 49.24 74 TYR C N 1
ATOM 3241 C CA . TYR C 1 75 ? -33.432 9.584 -19.952 1.00 49.06 74 TYR C CA 1
ATOM 3242 C C . TYR C 1 75 ? -32.481 10.776 -20.130 1.00 46.79 74 TYR C C 1
ATOM 3243 O O . TYR C 1 75 ? -32.049 11.372 -19.148 1.00 47.42 74 TYR C O 1
ATOM 3252 N N . SER C 1 76 ? -32.135 11.105 -21.374 1.00 45.01 75 SER C N 1
ATOM 3253 C CA . SER C 1 76 ? -31.155 12.162 -21.654 1.00 43.01 75 SER C CA 1
ATOM 3254 C C . SER C 1 76 ? -31.768 13.552 -21.788 1.00 41.21 75 SER C C 1
ATOM 3255 O O . SER C 1 76 ? -31.059 14.530 -22.009 1.00 40.43 75 SER C O 1
ATOM 3258 N N . ILE C 1 77 ? -33.086 13.650 -21.684 1.00 40.30 76 ILE C N 1
ATOM 3259 C CA . ILE C 1 77 ? -33.722 14.944 -21.893 1.00 38.85 76 ILE C CA 1
ATOM 3260 C C . ILE C 1 77 ? -33.406 15.878 -20.720 1.00 36.56 76 ILE C C 1
ATOM 3261 O O . ILE C 1 77 ? -33.552 15.496 -19.555 1.00 36.52 76 ILE C O 1
ATOM 3266 N N . ASP C 1 78 ? -32.934 17.081 -21.059 1.00 33.17 77 ASP C N 1
ATOM 3267 C CA . ASP C 1 78 ? -32.590 18.155 -20.106 1.00 31.71 77 ASP C CA 1
ATOM 3268 C C . ASP C 1 78 ? -31.277 17.926 -19.358 1.00 27.52 77 ASP C C 1
ATOM 3269 O O . ASP C 1 78 ? -30.925 18.710 -18.487 1.00 28.53 77 ASP C O 1
ATOM 3274 N N . ILE C 1 79 ? -30.540 16.8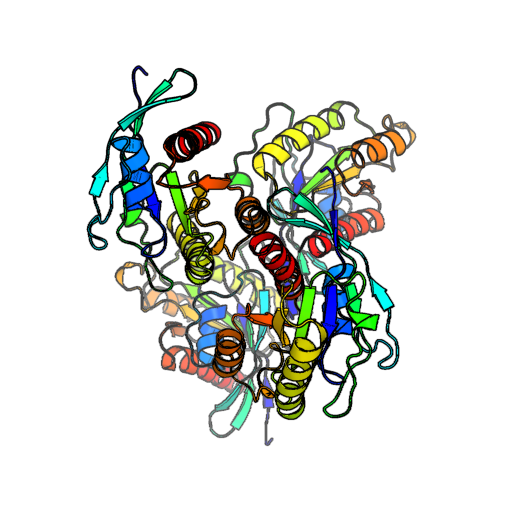74 -19.713 1.00 25.56 78 ILE C N 1
ATOM 3275 C CA . ILE C 1 79 ? -29.243 16.641 -19.076 1.00 21.03 78 ILE C CA 1
ATOM 3276 C C . ILE C 1 79 ? -28.092 17.335 -19.783 1.00 21.83 78 ILE C C 1
ATOM 3277 O O . ILE C 1 79 ? -27.888 17.134 -20.980 1.00 25.73 78 ILE C O 1
ATOM 3282 N N . ASN C 1 80 ? -27.314 18.122 -19.042 1.00 18.19 79 ASN C N 1
ATOM 3283 C CA . ASN C 1 80 ? -26.259 18.932 -19.644 1.00 18.60 79 ASN C CA 1
ATOM 3284 C C . ASN C 1 80 ? -24.875 18.352 -19.472 1.00 19.65 79 ASN C C 1
ATOM 3285 O O . ASN C 1 80 ? -23.913 18.928 -19.963 1.00 19.56 79 ASN C O 1
ATOM 3290 N N . GLY C 1 81 ? -24.762 17.265 -18.707 1.00 16.45 80 GLY C N 1
ATOM 3291 C CA . GLY C 1 81 ? -23.462 16.631 -18.486 1.00 15.35 80 GLY C CA 1
ATOM 3292 C C . GLY C 1 81 ? -23.598 15.399 -17.602 1.00 15.98 80 GLY C C 1
ATOM 3293 O O . GLY C 1 81 ? -24.613 15.183 -16.960 1.00 16.75 80 GLY C O 1
ATOM 3294 N N . TYR C 1 82 ? -22.586 14.546 -17.637 1.00 12.64 81 TYR C N 1
ATOM 3295 C CA . TYR C 1 82 ? -22.592 13.257 -16.925 1.00 14.39 81 TYR C CA 1
ATOM 3296 C C . TYR C 1 82 ? -21.309 13.078 -16.130 1.00 14.68 81 TYR C C 1
ATOM 3297 O O . TYR C 1 82 ? -20.225 13.384 -16.622 1.00 15.85 81 TYR C O 1
ATOM 3306 N N . ILE C 1 83 ? -21.440 12.646 -14.883 1.00 12.82 82 ILE C N 1
ATOM 3307 C CA . ILE C 1 83 ? -20.275 12.311 -14.081 1.00 13.07 82 ILE C CA 1
ATOM 3308 C C . ILE C 1 83 ? -20.386 10.817 -13.863 1.00 12.79 82 ILE C C 1
ATOM 3309 O O . ILE C 1 83 ? -21.437 10.358 -13.391 1.00 13.34 82 ILE C O 1
ATOM 3314 N N . LEU C 1 84 ? -19.356 10.102 -14.279 1.00 10.75 83 LEU C N 1
ATOM 3315 C CA . LEU C 1 84 ? -19.315 8.624 -14.234 1.00 13.75 83 LEU C CA 1
ATOM 3316 C C . LEU C 1 84 ? -18.385 8.276 -13.113 1.00 12.75 83 LEU C C 1
ATOM 3317 O O . LEU C 1 84 ? -17.174 8.632 -13.151 1.00 10.78 83 LEU C O 1
ATOM 3322 N N . VAL C 1 85 ? -18.919 7.632 -12.081 1.00 13.20 84 VAL C N 1
ATOM 3323 C CA . VAL C 1 85 ? -18.207 7.436 -10.844 1.00 11.20 84 VAL C CA 1
ATOM 3324 C C . VAL C 1 85 ? -17.893 5.934 -10.669 1.00 11.21 84 VAL C C 1
ATOM 3325 O O . VAL C 1 85 ? -18.757 5.084 -10.854 1.00 12.73 84 VAL C O 1
ATOM 3329 N N . TYR C 1 86 ? -16.665 5.628 -10.314 1.00 11.12 85 TYR C N 1
ATOM 3330 C CA . TYR C 1 86 ? -16.330 4.270 -9.811 1.00 13.49 85 TYR C CA 1
ATOM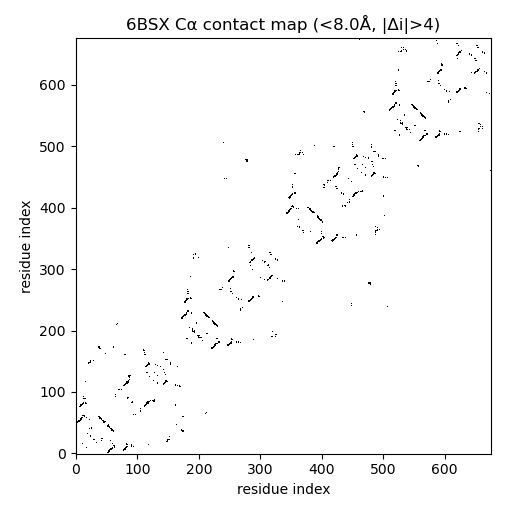 3331 C C . TYR C 1 86 ? -15.605 4.397 -8.448 1.00 11.69 85 TYR C C 1
ATOM 3332 O O . TYR C 1 86 ? -15.293 5.514 -8.018 1.00 12.89 85 TYR C O 1
ATOM 3341 N N . SER C 1 87 ? -15.384 3.280 -7.761 1.00 12.23 86 SER C N 1
ATOM 3342 C CA . SER C 1 87 ? -14.662 3.312 -6.524 1.00 12.60 86 SER C CA 1
ATOM 3343 C C . SER C 1 87 ? -13.258 2.736 -6.805 1.00 11.69 86 SER C C 1
ATOM 3344 O O . SER C 1 87 ? -13.199 1.674 -7.415 1.00 11.77 86 SER C O 1
ATOM 3347 N N . VAL C 1 88 ? -12.196 3.409 -6.373 1.00 10.82 87 VAL C N 1
ATOM 3348 C CA . VAL C 1 88 ? -10.858 2.855 -6.585 1.00 9.76 87 VAL C CA 1
ATOM 3349 C C . VAL C 1 88 ? -10.631 1.580 -5.779 1.00 13.05 87 VAL C C 1
ATOM 3350 O O . VAL C 1 88 ? -9.572 0.926 -5.945 1.00 12.37 87 VAL C O 1
ATOM 3354 N N . THR C 1 89 ? -11.578 1.238 -4.909 1.00 13.60 88 THR C N 1
ATOM 3355 C CA . THR C 1 89 ? -11.511 -0.011 -4.156 1.00 14.51 88 THR C CA 1
ATOM 3356 C C . THR C 1 89 ? -12.291 -1.163 -4.797 1.00 16.41 88 THR C C 1
ATOM 3357 O O . THR C 1 89 ? -12.331 -2.272 -4.232 1.00 19.15 88 THR C O 1
ATOM 3361 N N . SER C 1 90 ? -12.946 -0.929 -5.934 1.00 18.61 89 SER C N 1
ATOM 3362 C CA . SER C 1 90 ? -13.804 -1.973 -6.518 1.00 14.09 89 SER C CA 1
ATOM 3363 C C . SER C 1 90 ? -13.567 -2.185 -8.019 1.00 13.15 89 SER C C 1
ATOM 3364 O O . SER C 1 90 ? -13.990 -1.403 -8.858 1.00 13.15 89 SER C O 1
ATOM 3367 N N . ILE C 1 91 ? -12.855 -3.254 -8.352 1.00 14.28 90 ILE C N 1
ATOM 3368 C CA . ILE C 1 91 ? -12.678 -3.611 -9.744 1.00 13.73 90 ILE C CA 1
ATOM 3369 C C . ILE C 1 91 ? -13.961 -3.747 -10.503 1.00 14.65 90 ILE C C 1
ATOM 3370 O O . ILE C 1 91 ? -14.032 -3.330 -11.678 1.00 13.06 90 ILE C O 1
ATOM 3375 N N . LYS C 1 92 ? -14.970 -4.343 -9.848 1.00 15.43 91 LYS C N 1
ATOM 3376 C CA . LYS C 1 92 ? -16.271 -4.507 -10.441 1.00 18.30 91 LYS C CA 1
ATOM 3377 C C . LYS C 1 92 ? -16.788 -3.155 -10.858 1.00 13.97 91 LYS C C 1
ATOM 3378 O O . LYS C 1 92 ? -17.255 -2.989 -11.969 1.00 14.03 91 LYS C O 1
ATOM 3384 N N . SER C 1 93 ? -16.652 -2.182 -9.975 1.00 13.75 92 SER C N 1
ATOM 3385 C CA . SER C 1 93 ? -17.226 -0.843 -10.273 1.00 12.56 92 SER C CA 1
ATOM 3386 C C . SER C 1 93 ? -16.537 -0.181 -11.475 1.00 13.63 92 SER C C 1
ATOM 3387 O O . SER C 1 93 ? -17.120 0.627 -12.192 1.00 13.58 92 SER C O 1
ATOM 3390 N N . PHE C 1 94 ? -15.261 -0.510 -11.670 1.00 11.84 93 PHE C N 1
ATOM 3391 C CA . PHE C 1 94 ? -14.540 0.025 -12.800 1.00 11.94 93 PHE C CA 1
ATOM 3392 C C . PHE C 1 94 ? -14.897 -0.684 -14.084 1.00 13.51 93 PHE C C 1
ATOM 3393 O O . PHE C 1 94 ? -15.030 -0.074 -15.121 1.00 15.41 93 PHE C O 1
ATOM 3401 N N . GLU C 1 95 ? -15.029 -2.013 -14.056 1.00 15.07 94 GLU C N 1
ATOM 3402 C CA . GLU C 1 95 ? -15.528 -2.668 -15.242 1.00 15.47 94 GLU C CA 1
ATOM 3403 C C . GLU C 1 95 ? -16.939 -2.166 -15.597 1.00 16.68 94 GLU C C 1
ATOM 3404 O O . GLU C 1 95 ? -17.250 -1.977 -16.757 1.00 16.91 94 GLU C O 1
ATOM 3410 N N . VAL C 1 96 ? -17.749 -1.917 -14.586 1.00 16.55 95 VAL C N 1
ATOM 3411 C CA . VAL C 1 96 ? -19.136 -1.501 -14.839 1.00 14.69 95 VAL C CA 1
ATOM 3412 C C . VAL C 1 96 ? -19.152 -0.099 -15.481 1.00 17.91 95 VAL C C 1
ATOM 3413 O O . VAL C 1 96 ? -19.997 0.184 -16.317 1.00 18.31 95 VAL C O 1
ATOM 3417 N N . ILE C 1 97 ? -18.207 0.772 -15.122 1.00 14.94 96 ILE C N 1
ATOM 3418 C CA . ILE C 1 97 ? -18.311 2.165 -15.577 1.00 14.00 96 ILE C CA 1
ATOM 3419 C C . ILE C 1 97 ? -17.904 2.186 -17.045 1.00 14.53 96 ILE C C 1
ATOM 3420 O O . ILE C 1 97 ? -18.339 3.017 -17.800 1.00 15.02 96 ILE C O 1
ATOM 3425 N N . LYS C 1 98 ? -17.059 1.234 -17.453 1.00 13.81 97 LYS C N 1
ATOM 3426 C CA . LYS C 1 98 ? -16.749 1.100 -18.888 1.00 16.35 97 LYS C CA 1
ATOM 3427 C C . LYS C 1 98 ? -18.004 0.722 -19.705 1.00 18.80 97 LYS C C 1
ATOM 3428 O O . LYS C 1 98 ? -18.224 1.246 -20.804 1.00 19.03 97 LYS C O 1
ATOM 3434 N N . VAL C 1 99 ? -18.804 -0.207 -19.184 1.00 18.22 98 VAL C N 1
ATOM 3435 C CA . VAL C 1 99 ? -20.039 -0.638 -19.838 1.00 19.23 98 VAL C CA 1
ATOM 3436 C C . VAL C 1 99 ? -21.056 0.512 -19.895 1.00 20.15 98 VAL C C 1
ATOM 3437 O O . VAL C 1 99 ? -21.644 0.762 -20.946 1.00 18.54 98 VAL C O 1
ATOM 3441 N N . ILE C 1 100 ? -21.203 1.232 -18.782 1.00 17.62 99 ILE C N 1
ATOM 3442 C CA . ILE C 1 100 ? -22.126 2.390 -18.693 1.00 16.08 99 ILE C CA 1
ATOM 3443 C C . ILE C 1 100 ? -21.711 3.449 -19.736 1.00 17.38 99 ILE C C 1
ATOM 3444 O O . ILE C 1 100 ? -22.536 4.003 -20.455 1.00 19.78 99 ILE C O 1
ATOM 3449 N N . HIS C 1 101 ? -20.414 3.730 -19.843 1.00 17.35 100 HIS C N 1
ATOM 3450 C CA . HIS C 1 101 ? -19.957 4.695 -20.833 1.00 18.44 100 HIS C CA 1
ATOM 3451 C C . HIS C 1 101 ? -20.339 4.317 -22.264 1.00 18.17 100 HIS C C 1
ATOM 3452 O O . HIS C 1 101 ? -20.835 5.151 -23.040 1.00 21.27 100 HIS C O 1
ATOM 3459 N N . GLY C 1 102 ? -20.145 3.053 -22.603 1.00 19.12 101 GLY C N 1
ATOM 3460 C CA . GLY C 1 102 ? -20.467 2.633 -23.946 1.00 20.90 101 GLY C CA 1
ATOM 3461 C C . GLY C 1 102 ? -21.948 2.761 -24.226 1.00 20.78 101 GLY C C 1
ATOM 3462 O O . GLY C 1 102 ? -22.328 3.114 -25.331 1.00 23.31 101 GLY C O 1
ATOM 3463 N N . LYS C 1 103 ? -22.765 2.440 -23.239 1.00 20.76 102 LYS C N 1
ATOM 3464 C CA . LYS C 1 103 ? -24.224 2.567 -23.400 1.00 23.05 102 LYS C CA 1
ATOM 3465 C C . LYS C 1 103 ? -24.619 4.033 -23.463 1.00 24.11 102 LYS C C 1
ATOM 3466 O O . LYS C 1 103 ? -25.554 4.439 -24.182 1.00 25.43 102 LYS C O 1
ATOM 3472 N N . LEU C 1 104 ? -23.934 4.832 -22.663 1.00 21.46 103 LEU C N 1
ATOM 3473 C CA . LEU C 1 104 ? -24.235 6.264 -22.618 1.00 21.07 103 LEU C CA 1
ATOM 3474 C C . LEU C 1 104 ? -24.004 6.883 -23.992 1.00 23.15 103 LEU C C 1
ATOM 3475 O O . LEU C 1 104 ? -24.828 7.641 -24.474 1.00 25.05 103 LEU C O 1
ATOM 3480 N N . LEU C 1 105 ? -22.881 6.555 -24.620 1.00 26.24 104 LEU C N 1
ATOM 3481 C CA . LEU C 1 105 ? -22.571 7.045 -25.968 1.00 31.86 104 LEU C CA 1
ATOM 3482 C C . LEU C 1 105 ? -23.638 6.657 -26.977 1.00 35.93 104 LEU C C 1
ATOM 3483 O O . LEU C 1 105 ? -24.039 7.485 -27.806 1.00 37.51 104 LEU C O 1
ATOM 3488 N N . ASP C 1 106 ? -24.098 5.406 -26.908 1.00 38.13 105 ASP C N 1
ATOM 3489 C CA . ASP C 1 106 ? -25.119 4.934 -27.839 1.00 40.65 105 ASP C CA 1
ATOM 3490 C C . ASP C 1 106 ? -26.437 5.674 -27.594 1.00 40.96 105 ASP C C 1
ATOM 3491 O O . ASP C 1 106 ? -27.279 5.758 -28.486 1.00 43.06 105 ASP C O 1
ATOM 3496 N N . MET C 1 107 ? -26.612 6.222 -26.392 1.00 39.75 106 MET C N 1
ATOM 3497 C CA . MET C 1 107 ? -27.819 6.973 -26.071 1.00 39.28 106 MET C CA 1
ATOM 3498 C C . MET C 1 107 ? -27.779 8.381 -26.640 1.00 40.26 106 MET C C 1
ATOM 3499 O O . MET C 1 107 ? -28.718 8.808 -27.306 1.00 39.41 106 MET C O 1
ATOM 3504 N N . VAL C 1 108 ? -26.715 9.120 -26.364 1.00 42.20 107 VAL C N 1
ATOM 3505 C CA . VAL C 1 108 ? -26.679 10.514 -26.790 1.00 46.37 107 VAL C CA 1
ATOM 3506 C C . VAL C 1 108 ? -26.289 10.628 -28.255 1.00 50.82 107 VAL C C 1
ATOM 3507 O O . VAL C 1 108 ? -26.623 11.614 -28.917 1.00 51.59 107 VAL C O 1
ATOM 3511 N N . GLY C 1 109 ? -25.619 9.601 -28.768 1.00 54.07 108 GLY C N 1
ATOM 3512 C CA . GLY C 1 109 ? -25.086 9.641 -30.116 1.00 57.94 108 GLY C CA 1
ATOM 3513 C C . GLY C 1 109 ? -23.943 10.632 -30.171 1.00 61.60 108 GLY C C 1
ATOM 3514 O O . GLY C 1 109 ? -22.909 10.426 -29.530 1.00 62.91 108 GLY C O 1
ATOM 3515 N N . LYS C 1 110 ? -24.134 11.711 -30.925 1.00 63.65 109 LYS C N 1
ATOM 3516 C CA . LYS C 1 110 ? -23.155 12.793 -30.989 1.00 64.33 109 LYS C CA 1
ATOM 3517 C C . LYS C 1 110 ? -23.797 14.131 -30.609 1.00 64.04 109 LYS C C 1
ATOM 3518 O O . LYS C 1 110 ? -24.169 14.921 -31.474 1.00 63.54 109 LYS C O 1
ATOM 3520 N N . ILE C 1 113 ? -21.895 16.474 -25.528 1.00 43.04 112 ILE C N 1
ATOM 3521 C CA . ILE C 1 113 ? -22.172 16.343 -24.094 1.00 40.48 112 ILE C CA 1
ATOM 3522 C C . ILE C 1 113 ? -20.898 16.072 -23.278 1.00 34.09 112 ILE C C 1
ATOM 3523 O O . ILE C 1 113 ? -20.110 15.174 -23.594 1.00 33.21 112 ILE C O 1
ATOM 3525 N N . PRO C 1 114 ? -20.684 16.857 -22.213 1.00 29.77 113 PRO C N 1
ATOM 3526 C CA . PRO C 1 114 ? -19.489 16.611 -21.393 1.00 25.71 113 PRO C CA 1
ATOM 3527 C C . PRO C 1 114 ? -19.675 15.405 -20.501 1.00 22.47 113 PRO C C 1
ATOM 3528 O O . PRO C 1 114 ? -20.715 15.211 -19.884 1.00 21.37 113 PRO C O 1
ATOM 3532 N N . ILE C 1 115 ? -18.661 14.563 -20.484 1.00 21.23 114 ILE C N 1
ATOM 3533 C CA . ILE C 1 115 ? -18.655 13.380 -19.650 1.00 22.40 114 ILE C CA 1
ATOM 3534 C C . ILE C 1 115 ? -17.374 13.428 -18.845 1.00 20.61 114 ILE C C 1
ATOM 3535 O O . ILE C 1 115 ? -16.304 13.654 -19.426 1.00 23.20 114 ILE C O 1
ATOM 3540 N N . MET C 1 116 ? -17.436 13.282 -17.525 1.00 15.77 115 MET C N 1
ATOM 3541 C CA . MET C 1 116 ? -16.188 13.090 -16.817 1.00 15.41 115 MET C CA 1
ATOM 3542 C C . MET C 1 116 ? -16.197 11.817 -16.000 1.00 16.89 115 MET C C 1
ATOM 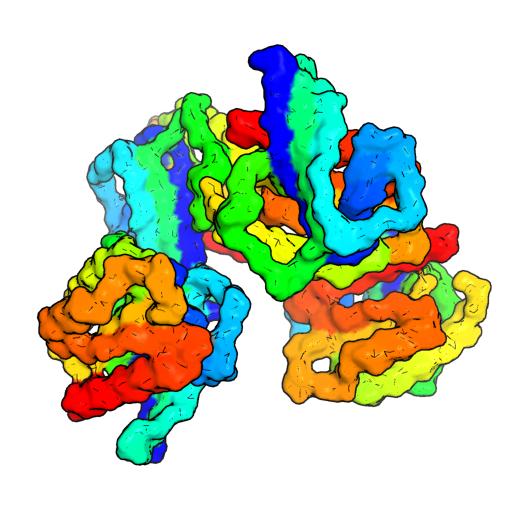3543 O O . MET C 1 116 ? -17.260 11.305 -15.656 1.00 16.71 115 MET C O 1
ATOM 3548 N N . LEU C 1 117 ? -14.990 11.348 -15.723 1.00 15.19 116 LEU C N 1
ATOM 3549 C CA . LEU C 1 117 ? -14.739 10.133 -14.948 1.00 12.54 116 LEU C CA 1
ATOM 3550 C C . LEU C 1 117 ? -14.160 10.438 -13.573 1.00 10.06 116 LEU C C 1
ATOM 3551 O O . LEU C 1 117 ? -13.205 11.211 -13.397 1.00 11.11 116 LEU C O 1
ATOM 3556 N N . VAL C 1 118 ? -14.712 9.805 -12.569 1.00 9.85 117 VAL C N 1
ATOM 3557 C CA . VAL C 1 118 ? -14.349 10.082 -11.204 1.00 9.22 117 VAL C CA 1
ATOM 3558 C C . VAL C 1 118 ? -14.105 8.799 -10.444 1.00 13.72 117 VAL C C 1
ATOM 3559 O O . VAL C 1 118 ? -14.963 7.929 -10.369 1.00 12.47 117 VAL C O 1
ATOM 3563 N N . GLY C 1 119 ? -12.898 8.699 -9.877 1.00 11.17 118 GLY C N 1
ATOM 3564 C CA . GLY C 1 119 ? -12.558 7.532 -9.087 1.00 13.05 118 GLY C CA 1
ATOM 3565 C C . GLY C 1 119 ? -12.634 7.919 -7.629 1.00 12.78 118 GLY C C 1
ATOM 3566 O O . GLY C 1 119 ? -11.802 8.692 -7.119 1.00 14.24 118 GLY C O 1
ATOM 3567 N N . ASN C 1 120 ? -13.659 7.429 -6.955 1.00 11.63 119 ASN C N 1
ATOM 3568 C CA . ASN C 1 120 ? -13.951 7.853 -5.593 1.00 11.01 119 ASN C CA 1
ATOM 3569 C C . ASN C 1 120 ? -13.412 6.938 -4.510 1.00 10.36 119 ASN C C 1
ATOM 3570 O O . ASN C 1 120 ? -12.886 5.866 -4.851 1.00 12.87 119 ASN C O 1
ATOM 3575 N N . LYS C 1 121 ? -13.508 7.341 -3.227 1.00 10.56 120 LYS C N 1
ATOM 3576 C CA . LYS C 1 121 ? -12.998 6.613 -2.046 1.00 12.01 120 LYS C CA 1
ATOM 3577 C C . LYS C 1 121 ? -11.472 6.569 -2.042 1.00 14.69 120 LYS C C 1
ATOM 3578 O O . LYS C 1 121 ? -10.871 5.586 -1.578 1.00 16.31 120 LYS C O 1
ATOM 3584 N N . LYS C 1 122 ? -10.848 7.633 -2.544 1.00 12.99 121 LYS C N 1
ATOM 3585 C CA . LYS C 1 122 ? -9.369 7.656 -2.594 1.00 13.03 121 LYS C CA 1
ATOM 3586 C C . LYS C 1 122 ? -8.758 7.662 -1.186 1.00 15.01 121 LYS C C 1
ATOM 3587 O O . LYS C 1 122 ? -7.541 7.389 -1.024 1.00 14.12 121 LYS C O 1
ATOM 3593 N N . ASP C 1 123 ? -9.568 7.904 -0.159 1.00 16.12 122 ASP C N 1
ATOM 3594 C CA . ASP C 1 123 ? -9.077 7.931 1.217 1.00 19.74 122 ASP C CA 1
ATOM 3595 C C . ASP C 1 123 ? -8.785 6.523 1.745 1.00 18.69 122 ASP C C 1
ATOM 3596 O O . ASP C 1 123 ? -8.052 6.396 2.721 1.00 18.33 122 ASP C O 1
ATOM 3601 N N . LEU C 1 124 ? -9.361 5.505 1.104 1.00 15.92 123 LEU C N 1
ATOM 3602 C CA . LEU C 1 124 ? -9.251 4.131 1.593 1.00 15.34 123 LEU C CA 1
ATOM 3603 C C . LEU C 1 124 ? -7.961 3.474 1.029 1.00 15.69 123 LEU C C 1
ATOM 3604 O O . LEU C 1 124 ? -8.032 2.503 0.236 1.00 14.82 123 LEU C O 1
ATOM 3609 N N . HIS C 1 125 ? -6.793 4.018 1.416 1.00 16.06 124 HIS C N 1
ATOM 3610 C CA . HIS C 1 125 ? -5.538 3.570 0.818 1.00 16.24 124 HIS C CA 1
ATOM 3611 C C . HIS C 1 125 ? -5.343 2.064 0.936 1.00 17.13 124 HIS C C 1
ATOM 3612 O O . HIS C 1 125 ? -4.856 1.456 0.010 1.00 19.22 124 HIS C O 1
ATOM 3619 N N . MET C 1 126 ? -5.749 1.472 2.054 1.00 15.19 125 MET C N 1
ATOM 3620 C CA . MET C 1 126 ? -5.517 0.029 2.230 1.00 19.60 125 MET C CA 1
ATOM 3621 C C . MET C 1 126 ? -6.384 -0.863 1.342 1.00 18.09 125 MET C C 1
ATOM 3622 O O . MET C 1 126 ? -6.093 -2.035 1.158 1.00 21.50 125 MET C O 1
ATOM 3627 N N . GLU C 1 127 ? -7.486 -0.325 0.832 1.00 16.11 126 GLU C N 1
ATOM 3628 C CA . GLU C 1 127 ? -8.406 -1.089 0.005 1.00 13.82 126 GLU C CA 1
ATOM 3629 C C . GLU C 1 127 ? -8.263 -0.784 -1.484 1.00 15.16 126 GLU C C 1
ATOM 3630 O O . GLU C 1 127 ? -8.891 -1.426 -2.313 1.00 16.82 126 GLU C O 1
ATOM 3636 N N . ARG C 1 128 ? -7.452 0.206 -1.833 1.00 14.19 127 ARG C N 1
ATOM 3637 C CA . ARG C 1 128 ? -7.305 0.573 -3.240 1.00 13.24 127 ARG C CA 1
ATOM 3638 C C . ARG C 1 128 ? -6.843 -0.561 -4.162 1.00 14.98 127 ARG C C 1
ATOM 3639 O O . ARG C 1 128 ? -5.864 -1.264 -3.849 1.00 17.42 127 ARG C O 1
ATOM 3647 N N . VAL C 1 129 ? -7.534 -0.776 -5.283 1.00 14.85 128 VAL C N 1
ATOM 3648 C CA . VAL C 1 129 ? -7.079 -1.778 -6.263 1.00 16.75 128 VAL C CA 1
ATOM 3649 C C . VAL C 1 129 ? -6.917 -1.213 -7.690 1.00 16.96 128 VAL C C 1
ATOM 3650 O O . VAL C 1 129 ? -6.375 -1.872 -8.594 1.00 16.20 128 VAL C O 1
ATOM 3654 N N . ILE C 1 130 ? -7.422 0.003 -7.908 1.00 14.31 129 ILE C N 1
ATOM 3655 C CA . ILE C 1 130 ? -7.234 0.713 -9.178 1.00 14.25 129 ILE C CA 1
ATOM 3656 C C . ILE C 1 130 ? -6.275 1.878 -8.920 1.00 13.61 129 ILE C C 1
ATOM 3657 O O . ILE C 1 130 ? -6.552 2.708 -8.021 1.00 14.74 129 ILE C O 1
ATOM 3662 N N . SER C 1 131 ? -5.160 1.924 -9.665 1.00 13.16 130 SER C N 1
ATOM 3663 C CA . SER C 1 131 ? -4.276 3.080 -9.646 1.00 15.26 130 SER C CA 1
ATOM 3664 C C . SER C 1 131 ? -4.904 4.340 -10.297 1.00 14.14 130 SER C C 1
ATOM 3665 O O . SER C 1 131 ? -5.831 4.290 -11.139 1.00 13.38 130 SER C O 1
ATOM 3668 N N . TYR C 1 132 ? -4.383 5.472 -9.864 1.00 15.34 131 TYR C N 1
ATOM 3669 C CA . TYR C 1 132 ? -4.665 6.758 -10.483 1.00 13.28 131 TYR C CA 1
ATOM 3670 C C . TYR C 1 132 ? -4.496 6.670 -12.019 1.00 12.94 131 TYR C C 1
ATOM 3671 O O . TYR C 1 132 ? -5.301 7.134 -12.792 1.00 13.39 131 TYR C O 1
ATOM 3680 N N . GLU C 1 133 ? -3.367 6.078 -12.461 1.00 12.68 132 GLU C N 1
ATOM 3681 C CA . GLU C 1 133 ? -3.044 6.038 -13.875 1.00 13.10 132 GLU C CA 1
ATOM 3682 C C . GLU C 1 133 ? -3.992 5.223 -14.746 1.00 14.77 132 GLU C C 1
ATOM 3683 O O . GLU C 1 133 ? -4.151 5.511 -15.941 1.00 15.46 132 GLU C O 1
ATOM 3689 N N . GLU C 1 134 ? -4.534 4.152 -14.183 1.00 13.62 133 GLU C N 1
ATOM 3690 C CA . GLU C 1 134 ? -5.494 3.312 -14.920 1.00 12.42 133 GLU C CA 1
ATOM 3691 C C . GLU C 1 134 ? -6.792 4.096 -15.169 1.00 11.83 133 GLU C C 1
ATOM 3692 O O . GLU C 1 134 ? -7.304 4.080 -16.292 1.00 12.82 133 GLU C O 1
ATOM 3698 N N . GLY C 1 135 ? -7.258 4.798 -14.141 1.00 11.60 134 GLY C N 1
ATOM 3699 C CA . GLY C 1 135 ? -8.419 5.683 -14.315 1.00 11.55 134 GLY C CA 1
ATOM 3700 C C . GLY C 1 135 ? -8.109 6.804 -15.314 1.00 14.61 134 GLY C C 1
ATOM 3701 O O . GLY C 1 135 ? -8.913 7.110 -16.216 1.00 13.15 134 GLY C O 1
ATOM 3702 N N . LYS C 1 136 ? -6.921 7.415 -15.186 1.00 12.62 135 LYS C N 1
ATOM 3703 C CA . LYS C 1 136 ? -6.559 8.536 -16.049 1.00 11.90 135 LYS C CA 1
ATOM 3704 C C . LYS C 1 136 ? -6.512 8.035 -17.508 1.00 15.01 135 LYS C C 1
ATOM 3705 O O . LYS C 1 136 ? -7.013 8.669 -18.399 1.00 14.34 135 LYS C O 1
ATOM 3711 N N . ALA C 1 137 ? -5.899 6.877 -17.762 1.00 16.21 136 ALA C N 1
ATOM 3712 C CA . ALA C 1 137 ? -5.824 6.361 -19.138 1.00 15.35 136 ALA C CA 1
ATOM 3713 C C . ALA C 1 137 ? -7.204 6.091 -19.757 1.00 15.00 136 ALA C C 1
ATOM 3714 O O . ALA C 1 137 ? -7.424 6.279 -20.972 1.00 17.65 136 ALA C O 1
ATOM 3716 N N . LEU C 1 138 ? -8.124 5.612 -18.928 1.00 14.18 137 LEU C N 1
ATOM 3717 C CA . LEU C 1 138 ? -9.487 5.330 -19.395 1.00 15.97 137 LEU C CA 1
ATOM 3718 C C . LEU C 1 138 ? -10.172 6.645 -19.823 1.00 13.33 137 LEU C C 1
ATOM 3719 O O . LEU C 1 138 ? -10.630 6.776 -20.953 1.00 12.11 137 LEU C O 1
ATOM 3724 N N . ALA C 1 139 ? -10.171 7.627 -18.937 1.00 16.16 138 ALA C N 1
ATOM 3725 C CA . ALA C 1 139 ? -10.661 8.965 -19.232 1.00 15.03 138 ALA C CA 1
ATOM 3726 C C . ALA C 1 139 ? -10.032 9.542 -20.507 1.00 15.96 138 ALA C C 1
ATOM 3727 O O . ALA C 1 139 ? -10.692 10.049 -21.381 1.00 16.68 138 ALA C O 1
ATOM 3729 N N . GLU C 1 140 ? -8.721 9.437 -20.614 1.00 13.61 139 GLU C N 1
ATOM 3730 C CA . GLU C 1 140 ? -8.069 9.941 -21.801 1.00 15.82 139 GLU C CA 1
ATOM 3731 C C . GLU C 1 140 ? -8.614 9.296 -23.057 1.00 15.64 139 GLU C C 1
ATOM 3732 O O . GLU C 1 140 ? -8.755 9.962 -24.083 1.00 17.78 139 GLU C O 1
ATOM 3738 N N . SER C 1 141 ? -8.895 8.003 -22.995 1.00 16.67 140 SER C N 1
ATOM 3739 C CA . SER C 1 141 ? -9.297 7.268 -24.178 1.00 17.02 140 SER C CA 1
ATOM 3740 C C . SER C 1 141 ? -10.726 7.667 -24.560 1.00 18.47 140 SER C C 1
ATOM 3741 O O . SER C 1 141 ? -11.126 7.499 -25.703 1.00 20.53 140 SER C O 1
ATOM 3744 N N . TRP C 1 142 ? -11.444 8.261 -23.601 1.00 18.81 141 TRP C N 1
ATOM 3745 C CA . TRP C 1 142 ? -12.809 8.784 -23.785 1.00 17.68 141 TRP C CA 1
ATOM 3746 C C . TRP C 1 142 ? -12.860 10.270 -24.146 1.00 17.63 141 TRP C C 1
ATOM 3747 O O . TRP C 1 142 ? -13.950 10.820 -24.296 1.00 19.78 141 TRP C O 1
ATOM 3758 N N . ASN C 1 143 ? -11.705 10.922 -24.253 1.00 16.41 142 ASN C N 1
ATOM 3759 C CA . ASN C 1 143 ? -11.652 12.395 -24.345 1.00 19.76 142 ASN C CA 1
ATOM 3760 C C . ASN C 1 143 ? -12.402 13.056 -23.181 1.00 20.04 142 ASN C C 1
ATOM 3761 O O . ASN C 1 143 ? -13.109 14.043 -23.367 1.00 22.91 142 ASN C O 1
ATOM 3766 N N . ALA C 1 144 ? -12.187 12.516 -21.977 1.00 20.19 143 ALA C N 1
ATOM 3767 C CA . ALA C 1 144 ? -12.891 12.889 -20.750 1.00 16.38 143 ALA C CA 1
ATOM 3768 C C . ALA C 1 144 ? -11.960 13.484 -19.685 1.00 16.01 143 ALA C C 1
ATOM 3769 O O . ALA C 1 144 ? -10.803 13.027 -19.548 1.00 16.65 143 ALA C O 1
ATOM 3771 N N . ALA C 1 145 ? -12.430 14.494 -18.926 1.00 15.33 144 ALA C N 1
ATOM 3772 C CA . ALA C 1 145 ? -11.745 14.888 -17.684 1.00 16.61 144 ALA C CA 1
ATOM 3773 C C . ALA C 1 145 ? -11.750 13.714 -16.650 1.00 14.12 144 ALA C C 1
ATOM 3774 O O . ALA C 1 145 ? -12.690 12.890 -16.628 1.00 14.55 144 ALA C O 1
ATOM 3776 N N . PHE C 1 146 ? -10.675 13.657 -15.855 1.00 13.43 145 PHE C N 1
ATOM 3777 C CA . PHE C 1 146 ? -10.521 12.716 -14.768 1.00 11.21 145 PHE C CA 1
ATOM 3778 C C . PHE C 1 146 ? -10.115 13.367 -13.450 1.00 11.61 145 PHE C C 1
ATOM 3779 O O . PHE C 1 146 ? -9.119 14.141 -13.385 1.00 12.51 145 PHE C O 1
ATOM 3787 N N . LEU C 1 147 ? -10.741 12.950 -12.372 1.00 12.28 146 LEU C N 1
ATOM 3788 C CA . LEU C 1 147 ? -10.348 13.340 -11.025 1.00 10.69 146 LEU C CA 1
ATOM 3789 C C . LEU C 1 147 ? -10.589 12.156 -10.120 1.00 14.58 146 LEU C C 1
ATOM 3790 O O . LEU C 1 147 ? -11.526 11.388 -10.339 1.00 14.33 146 LEU C O 1
ATOM 3795 N N . GLU C 1 148 ? -9.742 12.013 -9.111 1.00 14.40 147 GLU C N 1
ATOM 3796 C CA . GLU C 1 148 ? -10.103 11.176 -7.977 1.00 13.42 147 GLU C CA 1
ATOM 3797 C C . GLU C 1 148 ? -10.719 12.004 -6.866 1.00 14.03 147 GLU C C 1
ATOM 3798 O O . GLU C 1 148 ? -10.464 13.223 -6.763 1.00 17.08 147 GLU C O 1
ATOM 3804 N N . SER C 1 149 ? -11.556 11.361 -6.064 1.00 12.08 148 SER C N 1
ATOM 3805 C CA . SER C 1 149 ? -12.245 12.063 -4.988 1.00 14.98 148 SER C CA 1
ATOM 3806 C C . SER C 1 149 ? -12.332 11.213 -3.743 1.00 14.23 148 SER C C 1
ATOM 3807 O O . SER C 1 149 ? -12.168 10.018 -3.796 1.00 12.02 148 SER C O 1
ATOM 3810 N N . SER C 1 150 ? -12.682 11.859 -2.634 1.00 15.82 149 SER C N 1
ATOM 3811 C CA . SER C 1 150 ? -13.162 11.193 -1.418 1.00 15.61 149 SER C CA 1
ATOM 3812 C C . SER C 1 150 ? -14.403 11.953 -0.964 1.00 16.33 149 SER C C 1
ATOM 3813 O O . SER C 1 150 ? -14.343 13.179 -0.807 1.00 16.51 149 SER C O 1
ATOM 3816 N N . ALA C 1 151 ? -15.503 11.249 -0.742 1.00 15.66 150 ALA C N 1
ATOM 3817 C CA . ALA C 1 151 ? -16.700 11.923 -0.219 1.00 15.72 150 ALA C CA 1
ATOM 3818 C C . ALA C 1 151 ? -16.474 12.451 1.209 1.00 18.80 150 ALA C C 1
ATOM 3819 O O . ALA C 1 151 ? -17.290 13.219 1.737 1.00 21.82 150 ALA C O 1
ATOM 3821 N N . LYS C 1 152 ? -15.357 12.067 1.824 1.00 16.78 151 LYS C N 1
ATOM 3822 C CA . LYS C 1 152 ? -14.978 12.602 3.146 1.00 19.18 151 LYS C CA 1
ATOM 3823 C C . LYS C 1 152 ? -14.254 13.954 3.088 1.00 19.79 151 LYS C C 1
ATOM 3824 O O . LYS C 1 152 ? -14.000 14.572 4.123 1.00 22.88 151 LYS C O 1
ATOM 3830 N N . GLU C 1 153 ? -13.855 14.364 1.890 1.00 19.53 152 GLU C N 1
ATOM 3831 C CA . GLU C 1 153 ? -13.001 15.535 1.697 1.00 22.83 152 GLU C CA 1
ATOM 3832 C C . GLU C 1 153 ? -13.715 16.561 0.837 1.00 21.99 152 GLU C C 1
ATOM 3833 O O . GLU C 1 153 ? -13.810 16.404 -0.384 1.00 20.99 152 GLU C O 1
ATOM 3839 N N . ASN C 1 154 ? -14.220 17.613 1.464 1.00 21.11 153 ASN C N 1
ATOM 3840 C CA . ASN C 1 154 ? -15.123 18.503 0.768 1.00 20.31 153 ASN C CA 1
ATOM 3841 C C . ASN C 1 154 ? -14.495 19.076 -0.489 1.00 20.36 153 ASN C C 1
ATOM 3842 O O . ASN C 1 154 ? -15.131 19.121 -1.532 1.00 20.92 153 ASN C O 1
ATOM 3847 N N . GLN C 1 155 ? -13.224 19.467 -0.422 1.00 20.54 154 GLN C N 1
ATOM 3848 C CA . GLN C 1 155 ? -12.643 20.121 -1.578 1.00 20.71 154 GLN C CA 1
ATOM 3849 C C . GLN C 1 155 ? -12.588 19.196 -2.788 1.00 17.04 154 GLN C C 1
ATOM 3850 O O . GLN C 1 155 ? -12.665 19.663 -3.910 1.00 19.18 154 GLN C O 1
ATOM 3856 N N . THR C 1 156 ? -12.415 17.890 -2.584 1.00 16.20 155 THR C N 1
ATOM 3857 C CA . THR C 1 156 ? -12.376 17.000 -3.741 1.00 16.39 155 THR C CA 1
ATOM 3858 C C . THR C 1 156 ? -13.738 16.886 -4.396 1.00 15.20 155 THR C C 1
ATOM 3859 O O . THR C 1 156 ? -13.839 16.743 -5.611 1.00 17.14 155 THR C O 1
ATOM 3863 N N . ALA C 1 157 ? -14.781 17.037 -3.608 1.00 16.11 156 ALA C N 1
ATOM 3864 C CA . ALA C 1 157 ? -16.156 17.037 -4.164 1.00 18.25 156 ALA C CA 1
ATOM 3865 C C . ALA C 1 157 ? -16.459 18.317 -4.974 1.00 19.01 156 ALA C C 1
ATOM 3866 O O . ALA C 1 157 ? -16.965 18.252 -6.103 1.00 19.62 156 ALA C O 1
ATOM 3868 N N . VAL C 1 158 ? -16.119 19.464 -4.405 1.00 19.30 157 VAL C N 1
ATOM 3869 C CA . VAL C 1 158 ? -16.206 20.716 -5.139 1.00 19.28 157 VAL C CA 1
ATOM 3870 C C . VAL C 1 158 ? -15.393 20.667 -6.437 1.00 19.06 157 VAL C C 1
ATOM 3871 O O . VAL C 1 158 ? -15.902 21.042 -7.505 1.00 18.27 157 VAL C O 1
ATOM 3875 N N . ASP C 1 159 ? -14.177 20.102 -6.405 1.00 16.48 158 ASP C N 1
ATOM 3876 C CA . ASP C 1 159 ? -13.401 20.119 -7.632 1.00 15.19 158 ASP C CA 1
ATOM 3877 C C . ASP C 1 159 ? -14.068 19.341 -8.755 1.00 14.40 158 ASP C C 1
ATOM 3878 O O . ASP C 1 159 ? -13.854 19.682 -9.933 1.00 16.46 158 ASP C O 1
ATOM 3883 N N . VAL C 1 160 ? -14.756 18.240 -8.410 1.00 13.92 159 VAL C N 1
ATOM 3884 C CA . VAL C 1 160 ? -15.472 17.436 -9.400 1.00 15.52 159 VAL C CA 1
ATOM 3885 C C . VAL C 1 160 ? -16.603 18.224 -10.095 1.00 17.14 159 VAL C C 1
ATOM 3886 O O . VAL C 1 160 ? -16.668 18.314 -11.336 1.00 16.42 159 VAL C O 1
ATOM 3890 N N . PHE C 1 161 ? -17.415 18.880 -9.302 1.00 17.45 160 PHE C N 1
ATOM 3891 C CA . PHE C 1 161 ? -18.547 19.633 -9.906 1.00 17.08 160 PHE C CA 1
ATOM 3892 C C . PHE C 1 161 ? -18.107 20.960 -10.588 1.00 20.32 160 PHE C C 1
ATOM 3893 O O . PHE C 1 161 ? -18.652 21.347 -11.655 1.00 22.25 160 PHE C O 1
ATOM 3901 N N . ARG C 1 162 ? -17.089 21.630 -10.041 1.00 19.34 161 ARG C N 1
ATOM 3902 C CA . ARG C 1 162 ? -16.511 22.744 -10.765 1.00 18.97 161 ARG C CA 1
ATOM 3903 C C . ARG C 1 162 ? -15.997 22.275 -12.114 1.00 19.63 161 ARG C C 1
ATOM 3904 O O . ARG C 1 162 ? -16.194 22.945 -13.115 1.00 17.87 161 ARG C O 1
ATOM 3912 N N . ARG C 1 163 ? -15.295 21.122 -12.147 1.00 16.23 162 ARG C N 1
ATOM 3913 C CA . ARG C 1 163 ? -14.702 20.738 -13.388 1.00 15.09 162 ARG C CA 1
ATOM 3914 C C . ARG C 1 163 ? -15.703 20.357 -14.459 1.00 15.21 162 ARG C C 1
ATOM 3915 O O . ARG C 1 163 ? -15.481 20.655 -15.644 1.00 15.89 162 ARG C O 1
ATOM 3923 N N . ILE C 1 164 ? -16.807 19.711 -14.068 1.00 15.61 163 ILE C N 1
ATOM 3924 C CA . ILE C 1 164 ? -17.776 19.276 -15.089 1.00 16.46 163 ILE C CA 1
ATOM 3925 C C . ILE C 1 164 ? -18.411 20.527 -15.750 1.00 13.45 163 ILE C C 1
ATOM 3926 O O . ILE C 1 164 ? -18.619 20.548 -16.961 1.00 15.03 163 ILE C O 1
ATOM 3931 N N . ILE C 1 165 ? -18.595 21.566 -14.963 1.00 13.64 164 ILE C N 1
ATOM 3932 C CA . ILE C 1 165 ? -19.062 22.866 -15.503 1.00 17.78 164 ILE C CA 1
ATOM 3933 C C . ILE C 1 165 ? -18.034 23.511 -16.443 1.00 18.31 164 ILE C C 1
ATOM 3934 O O . ILE C 1 165 ? -18.387 23.966 -17.521 1.00 18.81 164 ILE C O 1
ATOM 3939 N N . LEU C 1 166 ? -16.752 23.448 -16.088 1.00 16.72 165 LEU C N 1
ATOM 3940 C CA . LEU C 1 166 ? -15.754 23.991 -16.993 1.00 14.59 165 LEU C CA 1
ATOM 3941 C C . LEU C 1 166 ? -15.809 23.236 -18.294 1.00 16.16 165 LEU C C 1
ATOM 3942 O O . LEU C 1 166 ? -15.734 23.811 -19.366 1.00 17.91 165 LEU C O 1
ATOM 3947 N N . GLU C 1 167 ? -15.918 21.900 -18.209 1.00 17.01 166 GLU C N 1
ATOM 3948 C CA . GLU C 1 167 ? -15.941 21.132 -19.440 1.00 18.57 166 GLU C CA 1
ATOM 3949 C C . GLU C 1 167 ? -17.170 21.395 -20.298 1.00 18.85 166 GLU C C 1
ATOM 3950 O O . GLU C 1 167 ? -17.080 21.430 -21.540 1.00 21.38 166 GLU C O 1
ATOM 3956 N N . ALA C 1 168 ? -18.318 21.555 -19.653 1.00 16.95 167 ALA C N 1
ATOM 3957 C CA . ALA C 1 168 ? -19.552 21.893 -20.382 1.00 19.25 167 ALA C CA 1
ATOM 3958 C C . ALA C 1 168 ? -19.416 23.204 -21.189 1.00 19.43 167 ALA C C 1
ATOM 3959 O O . ALA C 1 168 ? -19.847 23.286 -22.345 1.00 20.14 167 ALA C O 1
ATOM 3961 N N . GLU C 1 169 ? -18.804 24.197 -20.584 1.00 18.25 168 GLU C N 1
ATOM 3962 C CA . GLU C 1 169 ? -18.558 25.469 -21.255 1.00 23.78 168 GLU C CA 1
ATOM 3963 C C . GLU C 1 169 ? -17.594 25.388 -22.453 1.00 23.40 168 GLU C C 1
ATOM 3964 O O . GLU C 1 169 ? -17.806 26.056 -23.445 1.00 24.54 168 GLU C O 1
ATOM 3970 N N . LYS C 1 170 ? -16.560 24.553 -22.393 1.00 20.43 169 LYS C N 1
ATOM 3971 C CA . LYS C 1 170 ? -15.687 24.393 -23.559 1.00 22.89 169 LYS C CA 1
ATOM 3972 C C . LYS C 1 170 ? -16.377 23.883 -24.816 1.00 27.73 169 LYS C C 1
ATOM 3973 O O . LYS C 1 170 ? -16.040 24.295 -25.932 1.00 27.01 169 LYS C O 1
ATOM 3979 N N . LEU C 1 171 ? -17.342 22.985 -24.631 1.00 30.69 170 LEU C N 1
ATOM 3980 C CA . LEU C 1 171 ? -18.090 22.445 -25.747 1.00 36.43 170 LEU C CA 1
ATOM 3981 C C . LEU C 1 171 ? -19.127 23.450 -26.202 1.00 42.20 170 LEU C C 1
ATOM 3982 O O . LEU C 1 171 ? -19.455 23.519 -27.388 1.00 43.76 170 LEU C O 1
ATOM 3987 N N . GLU C 1 172 ? -19.637 24.226 -25.251 1.00 45.94 171 GLU C N 1
ATOM 3988 C CA . GLU C 1 172 ? -20.733 25.167 -25.523 1.00 49.45 171 GLU C CA 1
ATOM 3989 C C . GLU C 1 172 ? -20.216 26.483 -26.076 1.00 52.60 171 GLU C C 1
ATOM 3990 O O . GLU C 1 172 ? -19.370 26.498 -26.970 1.00 54.90 171 GLU C O 1
ATOM 3992 N N . PRO D 1 3 ? 10.137 11.069 -3.033 1.00 27.73 2 PRO D N 1
ATOM 3993 C CA . PRO D 1 3 ? 11.325 11.114 -3.900 1.00 28.56 2 PRO D CA 1
ATOM 3994 C C . PRO D 1 3 ? 10.977 11.081 -5.381 1.00 28.18 2 PRO D C 1
ATOM 3995 O O . PRO D 1 3 ? 9.908 10.564 -5.771 1.00 27.61 2 PRO D O 1
ATOM 3999 N N . GLN D 1 4 ? 11.884 11.575 -6.212 1.00 25.52 3 GLN D N 1
ATOM 4000 C CA . GLN D 1 4 ? 11.630 11.636 -7.633 1.00 27.42 3 GLN D CA 1
ATOM 4001 C C . GLN D 1 4 ? 11.432 10.259 -8.216 1.00 26.04 3 GLN D C 1
ATOM 4002 O O . GLN D 1 4 ? 10.591 10.060 -9.105 1.00 24.25 3 GLN D O 1
ATOM 4008 N N . SER D 1 5 ? 12.195 9.304 -7.712 1.00 23.41 4 SER D N 1
ATOM 4009 C CA . SER D 1 5 ? 12.002 7.912 -8.164 1.00 23.27 4 SER D CA 1
ATOM 4010 C C . SER D 1 5 ? 12.498 6.865 -7.139 1.00 21.59 4 SER D C 1
ATOM 4011 O O . SER D 1 5 ? 13.393 7.119 -6.330 1.00 24.01 4 SER D O 1
ATOM 4014 N N . LYS D 1 6 ? 11.871 5.695 -7.169 1.00 19.10 5 LYS D N 1
ATOM 4015 C CA . LYS D 1 6 ? 12.171 4.573 -6.269 1.00 18.89 5 LYS D CA 1
ATOM 4016 C C . LYS D 1 6 ? 12.475 3.326 -7.103 1.00 16.94 5 LYS D C 1
ATOM 4017 O O . LYS D 1 6 ? 11.627 2.896 -7.915 1.00 18.51 5 LYS D O 1
ATOM 4023 N N . SER D 1 7 ? 13.606 2.690 -6.811 1.00 17.06 6 SER D N 1
ATOM 4024 C CA . SER D 1 7 ? 13.957 1.430 -7.428 1.00 17.99 6 SER D CA 1
ATOM 4025 C C . SER D 1 7 ? 13.432 0.308 -6.585 1.00 18.59 6 SER D C 1
ATOM 4026 O O . SER D 1 7 ? 13.719 0.247 -5.393 1.00 19.29 6 SER D O 1
ATOM 4029 N N . ARG D 1 8 ? 12.637 -0.566 -7.206 1.00 16.67 7 ARG D N 1
ATOM 4030 C CA . ARG D 1 8 ? 12.067 -1.711 -6.497 1.00 16.01 7 ARG D CA 1
ATOM 4031 C C . ARG D 1 8 ? 12.330 -2.999 -7.270 1.00 15.58 7 ARG D C 1
ATOM 4032 O O . ARG D 1 8 ? 12.244 -3.008 -8.490 1.00 17.55 7 ARG D O 1
ATOM 4040 N N . LYS D 1 9 ? 12.645 -4.076 -6.567 1.00 16.77 8 LYS D N 1
ATOM 4041 C CA . LYS D 1 9 ? 12.951 -5.331 -7.275 1.00 17.19 8 LYS D CA 1
ATOM 4042 C C . LYS D 1 9 ? 11.889 -6.367 -6.933 1.00 16.33 8 LYS D C 1
ATOM 4043 O O . LYS D 1 9 ? 11.598 -6.618 -5.748 1.00 17.88 8 LYS D O 1
ATOM 4049 N N . ILE D 1 10 ? 11.323 -6.978 -7.969 1.00 14.63 9 ILE D N 1
ATOM 4050 C CA . ILE D 1 10 ? 10.233 -7.944 -7.800 1.00 15.37 9 ILE D CA 1
ATOM 4051 C C . ILE D 1 10 ? 10.655 -9.298 -8.385 1.00 16.59 9 ILE D C 1
ATOM 4052 O O . ILE D 1 10 ? 10.993 -9.362 -9.570 1.00 15.83 9 ILE D O 1
ATOM 4057 N N . ALA D 1 11 ? 10.605 -10.369 -7.578 1.00 16.82 10 ALA D N 1
ATOM 4058 C CA . ALA D 1 11 ? 10.893 -11.711 -8.103 1.00 18.64 10 ALA D CA 1
ATOM 4059 C C . ALA D 1 11 ? 9.646 -12.354 -8.662 1.00 17.26 10 ALA D C 1
ATOM 4060 O O . ALA D 1 11 ? 8.592 -12.315 -8.043 1.00 18.73 10 ALA D O 1
ATOM 4062 N N . ILE D 1 12 ? 9.769 -12.964 -9.830 1.00 16.55 11 ILE D N 1
ATOM 4063 C CA . ILE D 1 12 ? 8.636 -13.657 -10.455 1.00 13.06 11 ILE D CA 1
ATOM 4064 C C . ILE D 1 12 ? 8.911 -15.173 -10.336 1.00 14.68 11 ILE D C 1
ATOM 4065 O O . ILE D 1 12 ? 9.887 -15.647 -10.918 1.00 15.82 11 ILE D O 1
ATOM 4070 N N . LEU D 1 13 ? 8.043 -15.880 -9.601 1.00 10.05 12 LEU D N 1
ATOM 4071 C CA . LEU D 1 13 ? 8.291 -17.304 -9.262 1.00 12.72 12 LEU D CA 1
ATOM 4072 C C . LEU D 1 13 ? 7.226 -18.192 -9.893 1.00 12.33 12 LEU D C 1
ATOM 4073 O O . LEU D 1 13 ? 6.159 -17.702 -10.267 1.00 15.61 12 LEU D O 1
ATOM 4078 N N . GLY D 1 14 ? 7.518 -19.491 -10.029 1.00 12.59 13 GLY D N 1
ATOM 4079 C CA . GLY D 1 14 ? 6.478 -20.416 -10.523 1.00 12.72 13 GLY D CA 1
ATOM 4080 C C . GLY D 1 14 ? 7.154 -21.614 -11.194 1.00 14.00 13 GLY D C 1
ATOM 4081 O O . GLY D 1 14 ? 8.365 -21.617 -11.499 1.00 12.92 13 GLY D O 1
ATOM 4082 N N . TYR D 1 15 ? 6.347 -22.608 -11.479 1.00 12.10 14 TYR D N 1
ATOM 4083 C CA . TYR D 1 15 ? 6.778 -23.853 -12.138 1.00 11.74 14 TYR D CA 1
ATOM 4084 C C . TYR D 1 15 ? 7.152 -23.570 -13.580 1.00 13.03 14 TYR D C 1
ATOM 4085 O O . TYR D 1 15 ? 6.783 -22.510 -14.134 1.00 10.08 14 TYR D O 1
ATOM 4094 N N . ARG D 1 16 ? 7.914 -24.481 -14.190 1.00 17.82 15 ARG D N 1
ATOM 4095 C CA . ARG D 1 16 ? 8.312 -24.357 -15.595 1.00 19.61 15 ARG D CA 1
ATOM 4096 C C . ARG D 1 16 ? 7.118 -24.174 -16.513 1.00 20.12 15 ARG D C 1
ATOM 4097 O O . ARG D 1 16 ? 6.052 -24.800 -16.349 1.00 21.93 15 ARG D O 1
ATOM 4099 N N . SER D 1 17 ? 7.285 -23.249 -17.449 1.00 17.68 16 SER D N 1
ATOM 4100 C CA . SER D 1 17 ? 6.407 -23.087 -18.602 1.00 16.73 16 SER D CA 1
ATOM 4101 C C . SER D 1 17 ? 5.095 -22.400 -18.277 1.00 15.17 16 SER D C 1
ATOM 4102 O O . SER D 1 17 ? 4.211 -22.374 -19.141 1.00 18.65 16 SER D O 1
ATOM 4105 N N . VAL D 1 18 ? 4.968 -21.825 -17.081 1.00 10.57 17 VAL D N 1
ATOM 4106 C CA . VAL D 1 18 ? 3.661 -21.139 -16.775 1.00 10.53 17 VAL D CA 1
ATOM 4107 C C . VAL D 1 18 ? 3.544 -19.782 -17.457 1.00 14.58 17 VAL D C 1
ATOM 4108 O O . VAL D 1 18 ? 2.434 -19.196 -17.518 1.00 13.73 17 VAL D O 1
ATOM 4112 N N . GLY D 1 19 ? 4.664 -19.261 -17.928 1.00 14.90 18 GLY D N 1
ATOM 4113 C CA . GLY D 1 19 ? 4.705 -18.002 -18.670 1.00 14.49 18 GLY D CA 1
ATOM 4114 C C . GLY D 1 19 ? 5.400 -16.842 -17.971 1.00 14.30 18 GLY D C 1
ATOM 4115 O O . GLY D 1 19 ? 5.089 -15.667 -18.235 1.00 12.83 18 GLY D O 1
ATOM 4116 N N . LYS D 1 20 ? 6.301 -17.146 -17.042 1.00 13.83 19 LYS D N 1
ATOM 4117 C CA . LYS D 1 20 ? 6.970 -16.069 -16.291 1.00 14.90 19 LYS D CA 1
ATOM 4118 C C . LYS D 1 20 ? 7.736 -15.159 -17.281 1.00 14.77 19 LYS D C 1
ATOM 4119 O O . LYS D 1 20 ? 7.617 -13.896 -17.261 1.00 12.80 19 LYS D O 1
ATOM 4125 N N . SER D 1 21 ? 8.542 -15.775 -18.154 1.00 13.51 20 SER D N 1
ATOM 4126 C CA . SER D 1 21 ? 9.254 -14.971 -19.146 1.00 16.69 20 SER D CA 1
ATOM 4127 C C . SER D 1 21 ? 8.322 -14.193 -20.072 1.00 17.24 20 SER D C 1
ATOM 4128 O O . SER D 1 21 ? 8.511 -13.007 -20.296 1.00 16.33 20 SER D O 1
ATOM 4131 N N . SER D 1 22 ? 7.300 -14.864 -20.588 1.00 14.70 21 SER D N 1
ATOM 4132 C CA . SER D 1 22 ? 6.406 -14.264 -21.549 1.00 15.62 21 SER D CA 1
ATOM 4133 C C . SER D 1 22 ? 5.617 -13.093 -20.952 1.00 15.97 21 SER D C 1
ATOM 4134 O O . SER D 1 22 ? 5.468 -12.035 -21.573 1.00 16.32 21 SER D O 1
ATOM 4137 N N . LEU D 1 23 ? 5.196 -13.266 -19.700 1.00 15.99 22 LEU D N 1
ATOM 4138 C CA . LEU D 1 23 ? 4.461 -12.180 -19.033 1.00 17.03 22 LEU D CA 1
ATOM 4139 C C . LEU D 1 23 ? 5.399 -10.985 -18.814 1.00 18.32 22 LEU D C 1
ATOM 4140 O O . LEU D 1 23 ? 5.067 -9.828 -19.091 1.00 17.57 22 LEU D O 1
ATOM 4145 N N . THR D 1 24 ? 6.620 -11.281 -18.394 1.00 15.63 23 THR D N 1
ATOM 4146 C CA . THR D 1 24 ? 7.573 -10.226 -18.034 1.00 16.82 23 THR D CA 1
ATOM 4147 C C . THR D 1 24 ? 7.968 -9.462 -19.294 1.00 18.37 23 THR D C 1
ATOM 4148 O O . THR D 1 24 ? 8.000 -8.216 -19.306 1.00 18.32 23 THR D O 1
ATOM 4152 N N . ILE D 1 25 ? 8.217 -10.198 -20.374 1.00 18.13 24 ILE D N 1
ATOM 4153 C CA . ILE D 1 25 ? 8.582 -9.614 -21.665 1.00 19.52 24 ILE D CA 1
ATOM 4154 C C . ILE D 1 25 ? 7.434 -8.846 -22.337 1.00 19.57 24 ILE D C 1
ATOM 4155 O O . ILE D 1 25 ? 7.667 -7.796 -22.920 1.00 22.02 24 ILE D O 1
ATOM 4160 N N . GLN D 1 26 ? 6.201 -9.350 -22.234 1.00 15.79 25 GLN D N 1
ATOM 4161 C CA . GLN D 1 26 ? 5.026 -8.529 -22.626 1.00 16.55 25 GLN D CA 1
ATOM 4162 C C . GLN D 1 26 ? 5.026 -7.181 -21.896 1.00 19.08 25 GLN D C 1
ATOM 4163 O O . GLN D 1 26 ? 4.834 -6.133 -22.500 1.00 18.95 25 GLN D O 1
ATOM 4169 N N . PHE D 1 27 ? 5.212 -7.186 -20.584 1.00 19.38 26 PHE D N 1
ATOM 4170 C CA . PHE D 1 27 ? 5.165 -5.909 -19.880 1.00 19.16 26 PHE D CA 1
ATOM 4171 C C . PHE D 1 27 ? 6.346 -4.982 -20.289 1.00 21.21 26 PHE D C 1
ATOM 4172 O O . PHE D 1 27 ? 6.204 -3.792 -20.594 1.00 21.23 26 PHE D O 1
ATOM 4180 N N . VAL D 1 28 ? 7.532 -5.545 -20.336 1.00 19.64 27 VAL D N 1
ATOM 4181 C CA . VAL D 1 28 ? 8.700 -4.681 -20.503 1.00 23.51 27 VAL D CA 1
ATOM 4182 C C . VAL D 1 28 ? 8.899 -4.260 -21.949 1.00 26.75 27 VAL D C 1
ATOM 4183 O O . VAL D 1 28 ? 9.233 -3.115 -22.213 1.00 31.47 27 VAL D O 1
ATOM 4187 N N . GLU D 1 29 ? 8.643 -5.158 -22.887 1.00 29.48 28 GLU D N 1
ATOM 4188 C CA . GLU D 1 29 ? 8.870 -4.870 -24.301 1.00 32.03 28 GLU D CA 1
ATOM 4189 C C . GLU D 1 29 ? 7.615 -4.816 -25.201 1.00 33.35 28 GLU D C 1
ATOM 4190 O O . GLU D 1 29 ? 7.719 -4.523 -26.398 1.00 33.67 28 GLU D O 1
ATOM 4196 N N . GLY D 1 30 ? 6.444 -5.102 -24.638 1.00 31.62 29 GLY D N 1
ATOM 4197 C CA . GLY D 1 30 ? 5.191 -4.986 -25.373 1.00 31.64 29 GLY D CA 1
ATOM 4198 C C . GLY D 1 30 ? 5.080 -6.018 -26.477 1.00 31.40 29 GLY D C 1
ATOM 4199 O O . GLY D 1 30 ? 4.396 -5.816 -27.481 1.00 32.76 29 GLY D O 1
ATOM 4200 N N . GLN D 1 31 ? 5.752 -7.142 -26.284 1.00 29.25 30 GLN D N 1
ATOM 4201 C CA . GLN D 1 31 ? 5.840 -8.178 -27.311 1.00 28.79 30 GLN D CA 1
ATOM 4202 C C . GLN D 1 31 ? 5.502 -9.522 -26.690 1.00 27.26 30 GLN D C 1
ATOM 4203 O O . GLN D 1 31 ? 5.828 -9.754 -25.537 1.00 26.97 30 GLN D O 1
ATOM 4205 N N . PHE D 1 32 ? 4.862 -10.398 -27.460 1.00 25.44 31 PHE D N 1
ATOM 4206 C CA . PHE D 1 32 ? 4.651 -11.752 -27.006 1.00 25.71 31 PHE D CA 1
ATOM 4207 C C . PHE D 1 32 ? 5.643 -12.635 -27.726 1.00 26.78 31 PHE D C 1
ATOM 4208 O O . PHE D 1 32 ? 5.582 -12.789 -28.956 1.00 26.59 31 PHE D O 1
ATOM 4216 N N . VAL D 1 33 ? 6.556 -13.215 -26.963 1.00 29.20 32 VAL D N 1
ATOM 4217 C CA . VAL D 1 33 ? 7.599 -14.034 -27.557 1.00 32.10 32 VAL D CA 1
ATOM 4218 C C . VAL D 1 33 ? 7.228 -15.521 -27.504 1.00 33.70 32 VAL D C 1
ATOM 4219 O O . VAL D 1 33 ? 6.627 -15.990 -26.539 1.00 35.62 32 VAL D O 1
ATOM 4223 N N . ASP D 1 34 ? 7.587 -16.244 -28.565 1.00 37.84 33 ASP D N 1
ATOM 4224 C CA . ASP D 1 34 ? 7.289 -17.671 -28.710 1.00 38.28 33 ASP D CA 1
ATOM 4225 C C . ASP D 1 34 ? 8.182 -18.617 -27.880 1.00 38.54 33 ASP D C 1
ATOM 4226 O O . ASP D 1 34 ? 7.724 -19.663 -27.377 1.00 38.72 33 ASP D O 1
ATOM 4228 N N . SER D 1 35 ? 9.454 -18.260 -27.721 1.00 36.91 34 SER D N 1
ATOM 4229 C CA . SER D 1 35 ? 10.399 -19.223 -27.181 1.00 37.45 34 SER D CA 1
ATOM 4230 C C . SER D 1 35 ? 11.634 -18.607 -26.552 1.00 35.26 34 SER D C 1
ATOM 4231 O O . SER D 1 35 ? 12.740 -18.704 -27.096 1.00 39.61 34 SER D O 1
ATOM 4234 N N . TYR D 1 36 ? 11.439 -18.001 -25.394 1.00 28.22 35 TYR D N 1
ATOM 4235 C CA . TYR D 1 36 ? 12.517 -17.463 -24.601 1.00 23.69 35 TYR D CA 1
ATOM 4236 C C . TYR D 1 36 ? 13.138 -18.586 -23.773 1.00 21.79 35 TYR D C 1
ATOM 4237 O O . TYR D 1 36 ? 12.416 -19.328 -23.095 1.00 20.18 35 TYR D O 1
ATOM 4246 N N . ASP D 1 37 ? 14.470 -18.719 -23.840 1.00 17.49 36 ASP D N 1
ATOM 4247 C CA . ASP D 1 37 ? 15.190 -19.788 -23.168 1.00 19.51 36 ASP D CA 1
ATOM 4248 C C . ASP D 1 37 ? 14.671 -20.107 -21.762 1.00 17.83 36 ASP D C 1
ATOM 4249 O O . ASP D 1 37 ? 14.784 -19.289 -20.852 1.00 15.43 36 ASP D O 1
ATOM 4254 N N . PRO D 1 38 ? 14.135 -21.319 -21.571 1.00 15.77 37 PRO D N 1
ATOM 4255 C CA . PRO D 1 38 ? 13.545 -21.724 -20.287 1.00 17.13 37 PRO D CA 1
ATOM 4256 C C . PRO D 1 38 ? 14.502 -21.813 -19.114 1.00 15.85 37 PRO D C 1
ATOM 4257 O O . PRO D 1 38 ? 14.040 -21.871 -17.966 1.00 14.66 37 PRO D O 1
ATOM 4261 N N . THR D 1 39 ? 15.824 -21.806 -19.386 1.00 15.90 38 THR D N 1
ATOM 4262 C CA . THR D 1 39 ? 16.813 -22.070 -18.352 1.00 18.75 38 THR D CA 1
ATOM 4263 C C . THR D 1 39 ? 17.500 -20.815 -17.831 1.00 19.14 38 THR D C 1
ATOM 4264 O O . THR D 1 39 ? 18.365 -20.863 -16.942 1.00 20.14 38 THR D O 1
ATOM 4268 N N . ILE D 1 40 ? 17.087 -19.677 -18.386 1.00 15.73 39 ILE D N 1
ATOM 4269 C CA . ILE D 1 40 ? 17.716 -18.417 -18.100 1.00 20.51 39 ILE D CA 1
ATOM 4270 C C . ILE D 1 40 ? 16.911 -17.582 -17.082 1.00 19.54 39 ILE D C 1
ATOM 4271 O O . ILE D 1 40 ? 15.662 -17.444 -17.186 1.00 18.30 39 ILE D O 1
ATOM 4276 N N . GLU D 1 41 ? 17.648 -17.021 -16.116 1.00 16.38 40 GLU D N 1
ATOM 4277 C CA . GLU D 1 41 ? 17.151 -16.011 -15.213 1.00 17.80 40 GLU D CA 1
ATOM 4278 C C . GLU D 1 41 ? 17.810 -14.672 -15.578 1.00 20.14 40 GLU D C 1
ATOM 4279 O O . GLU D 1 41 ? 19.027 -14.556 -15.644 1.00 21.20 40 GLU D O 1
ATOM 4285 N N . ASN D 1 42 ? 16.981 -13.670 -15.864 1.00 18.81 41 ASN D N 1
ATOM 4286 C CA . ASN D 1 42 ? 17.487 -12.332 -16.100 1.00 21.09 41 ASN D CA 1
ATOM 4287 C C . ASN D 1 42 ? 16.631 -11.352 -15.383 1.00 22.81 41 ASN D C 1
ATOM 4288 O O . ASN D 1 42 ? 15.476 -11.660 -15.054 1.00 15.58 41 ASN D O 1
ATOM 4293 N N . THR D 1 43 ? 17.219 -10.195 -15.130 1.00 23.40 42 THR D N 1
ATOM 4294 C CA . THR D 1 43 ? 16.541 -9.066 -14.515 1.00 24.88 42 THR D CA 1
ATOM 4295 C C . THR D 1 43 ? 16.186 -8.035 -15.578 1.00 25.33 42 THR D C 1
ATOM 4296 O O . THR D 1 43 ? 17.059 -7.536 -16.307 1.00 24.24 42 THR D O 1
ATOM 4300 N N . PHE D 1 44 ? 14.888 -7.751 -15.687 1.00 21.61 43 PHE D N 1
ATOM 4301 C CA . PHE D 1 44 ? 14.381 -6.800 -16.636 1.00 24.21 43 PHE D CA 1
ATOM 4302 C C . PHE D 1 44 ? 13.982 -5.524 -15.890 1.00 24.63 43 PHE D C 1
ATOM 4303 O O . PHE D 1 44 ? 13.660 -5.557 -14.708 1.00 27.53 43 PHE D O 1
ATOM 4311 N N . THR D 1 45 ? 14.052 -4.402 -16.572 1.00 23.07 44 THR D N 1
ATOM 4312 C CA A THR D 1 45 ? 13.783 -3.115 -15.958 0.58 22.91 44 THR D CA 1
ATOM 4313 C CA B THR D 1 45 ? 13.729 -3.154 -15.924 0.42 22.82 44 THR D CA 1
ATOM 4314 C C . THR D 1 45 ? 12.797 -2.310 -16.782 1.00 22.76 44 THR D C 1
ATOM 4315 O O . THR D 1 45 ? 12.789 -2.384 -18.024 1.00 23.31 44 THR D O 1
ATOM 4322 N N . LYS D 1 46 ? 11.950 -1.575 -16.096 1.00 22.29 45 LYS D N 1
ATOM 4323 C CA . LYS D 1 46 ? 10.942 -0.763 -16.762 1.00 21.60 45 LYS D CA 1
ATOM 4324 C C . LYS D 1 46 ? 10.541 0.373 -15.857 1.00 20.63 45 LYS D C 1
ATOM 4325 O O . LYS D 1 46 ? 10.367 0.186 -14.651 1.00 23.19 45 LYS D O 1
ATOM 4331 N N . LEU D 1 47 ? 10.423 1.566 -16.414 1.00 18.43 46 LEU D N 1
ATOM 4332 C CA . LEU D 1 47 ? 9.986 2.705 -15.604 1.00 19.59 46 LEU D CA 1
ATOM 4333 C C . LEU D 1 47 ? 8.459 2.743 -15.631 1.00 20.11 46 LEU D C 1
ATOM 4334 O O . LEU D 1 47 ? 7.874 2.651 -16.695 1.00 19.39 46 LEU D O 1
ATOM 4339 N N . ILE D 1 48 ? 7.848 2.841 -14.463 1.00 16.17 47 ILE D N 1
ATOM 4340 C CA . ILE D 1 48 ? 6.389 2.954 -14.354 1.00 17.42 47 ILE D CA 1
ATOM 4341 C C . ILE D 1 48 ? 6.006 3.930 -13.260 1.00 18.19 47 ILE D C 1
ATOM 4342 O O . ILE D 1 48 ? 6.715 4.101 -12.251 1.00 19.99 47 ILE D O 1
ATOM 4347 N N . THR D 1 49 ? 4.861 4.584 -13.456 1.00 14.82 48 THR D N 1
ATOM 4348 C CA . THR D 1 49 ? 4.377 5.515 -12.455 1.00 16.16 48 THR D CA 1
ATOM 4349 C C . THR D 1 49 ? 3.126 4.948 -11.850 1.00 13.65 48 THR D C 1
ATOM 4350 O O . THR D 1 49 ? 2.254 4.518 -12.592 1.00 17.29 48 THR D O 1
ATOM 4354 N N . VAL D 1 50 ? 3.060 4.884 -10.524 1.00 14.66 49 VAL D N 1
ATOM 4355 C CA . VAL D 1 50 ? 1.873 4.361 -9.816 1.00 14.79 49 VAL D CA 1
ATOM 4356 C C . VAL D 1 50 ? 1.449 5.323 -8.709 1.00 16.87 49 VAL D C 1
ATOM 4357 O O . VAL D 1 50 ? 2.213 5.664 -7.825 1.00 17.08 49 VAL D O 1
ATOM 4361 N N . ASN D 1 51 ? 0.177 5.711 -8.750 1.00 14.91 50 ASN D N 1
ATOM 4362 C CA . ASN D 1 51 ? -0.299 6.828 -7.964 1.00 16.06 50 ASN D CA 1
ATOM 4363 C C . ASN D 1 51 ? 0.642 8.020 -7.890 1.00 16.66 50 ASN D C 1
ATOM 4364 O O . ASN D 1 51 ? 0.925 8.560 -6.810 1.00 17.36 50 ASN D O 1
ATOM 4369 N N . GLY D 1 52 ? 1.067 8.446 -9.067 1.00 14.23 51 GLY D N 1
ATOM 4370 C CA . GLY D 1 52 ? 1.925 9.595 -9.185 1.00 12.66 51 GLY D CA 1
ATOM 4371 C C . GLY D 1 52 ? 3.360 9.392 -8.757 1.00 18.42 51 GLY D C 1
ATOM 4372 O O . GLY D 1 52 ? 4.150 10.296 -8.889 1.00 19.75 51 GLY D O 1
ATOM 4373 N N . GLN D 1 53 ? 3.685 8.212 -8.227 1.00 16.99 52 GLN D N 1
ATOM 4374 C CA . GLN D 1 53 ? 5.090 7.951 -7.888 1.00 17.27 52 GLN D CA 1
ATOM 4375 C C . GLN D 1 53 ? 5.828 7.179 -8.976 1.00 16.06 52 GLN D C 1
ATOM 4376 O O . GLN D 1 53 ? 5.353 6.144 -9.436 1.00 18.49 52 GLN D O 1
ATOM 4382 N N . GLU D 1 54 ? 7.007 7.687 -9.371 1.00 18.90 53 GLU D N 1
ATOM 4383 C CA . GLU D 1 54 ? 7.853 7.036 -10.368 1.00 18.58 53 GLU D CA 1
ATOM 4384 C C . GLU D 1 54 ? 8.654 5.866 -9.752 1.00 15.70 53 GLU D C 1
ATOM 4385 O O . GLU D 1 54 ? 9.208 6.013 -8.645 1.00 16.63 53 GLU D O 1
ATOM 4387 N N . TYR D 1 55 ? 8.654 4.711 -10.431 1.00 16.85 54 TYR D N 1
ATOM 4388 C CA . TYR D 1 55 ? 9.447 3.545 -10.026 1.00 16.82 54 TYR D CA 1
ATOM 4389 C C . TYR D 1 55 ? 10.337 3.097 -11.150 1.00 18.23 54 TYR D C 1
ATOM 4390 O O . TYR D 1 55 ? 9.890 3.064 -12.302 1.00 20.51 54 TYR D O 1
ATOM 4399 N N . HIS D 1 56 ? 11.599 2.753 -10.838 1.00 14.43 55 HIS D N 1
ATOM 4400 C CA . HIS D 1 56 ? 12.401 1.905 -11.663 1.00 20.03 55 HIS D CA 1
ATOM 4401 C C . HIS D 1 56 ? 12.191 0.474 -11.179 1.00 19.43 55 HIS D C 1
ATOM 4402 O O . HIS D 1 56 ? 12.608 0.099 -10.104 1.00 18.23 55 HIS D O 1
ATOM 4409 N N . LEU D 1 57 ? 11.405 -0.272 -11.941 1.00 22.33 56 LEU D N 1
ATOM 4410 C CA . LEU D 1 57 ? 10.935 -1.573 -11.507 1.00 24.98 56 LEU D CA 1
ATOM 4411 C C . LEU D 1 57 ? 11.910 -2.609 -12.059 1.00 26.61 56 LEU D C 1
ATOM 4412 O O . LEU D 1 57 ? 12.069 -2.702 -13.271 1.00 30.71 56 LEU D O 1
ATOM 4417 N N . GLN D 1 58 ? 12.583 -3.344 -11.173 1.00 23.64 57 GLN D N 1
ATOM 4418 C CA A GLN D 1 58 ? 13.488 -4.432 -11.559 0.41 24.54 57 GLN D CA 1
ATOM 4419 C CA B GLN D 1 58 ? 13.476 -4.424 -11.575 0.59 24.40 57 GLN D CA 1
ATOM 4420 C C . GLN D 1 58 ? 12.765 -5.774 -11.433 1.00 23.37 57 GLN D C 1
ATOM 4421 O O . GLN D 1 58 ? 12.328 -6.127 -10.352 1.00 24.88 57 GLN D O 1
ATOM 4432 N N . LEU D 1 59 ? 12.626 -6.508 -12.531 1.00 19.57 58 LEU D N 1
ATOM 4433 C CA . LEU D 1 59 ? 11.881 -7.768 -12.490 1.00 19.12 58 LEU D CA 1
ATOM 4434 C C . LEU D 1 59 ? 12.809 -8.976 -12.692 1.00 15.33 58 LEU D C 1
ATOM 4435 O O . LEU D 1 59 ? 13.347 -9.158 -13.782 1.00 15.70 58 LEU D O 1
ATOM 4440 N N . VAL D 1 60 ? 12.922 -9.789 -11.652 1.00 14.58 59 VAL D N 1
ATOM 4441 C CA . VAL D 1 60 ? 13.794 -11.005 -11.677 1.00 15.84 59 VAL D CA 1
ATOM 4442 C C . VAL D 1 60 ? 12.939 -12.189 -12.188 1.00 16.92 59 VAL D C 1
ATOM 4443 O O . VAL D 1 60 ? 12.118 -12.771 -11.443 1.00 18.10 59 VAL D O 1
ATOM 4447 N N . ASP D 1 61 ? 13.086 -12.466 -13.486 1.00 14.79 60 ASP D N 1
ATOM 4448 C CA . ASP D 1 61 ? 12.337 -13.514 -14.206 1.00 14.63 60 ASP D CA 1
ATOM 4449 C C . ASP D 1 61 ? 13.066 -14.848 -13.951 1.00 15.33 60 ASP D C 1
ATOM 4450 O O . ASP D 1 61 ? 13.927 -15.205 -14.728 1.00 18.09 60 ASP D O 1
ATOM 4455 N N . THR D 1 62 ? 12.768 -15.500 -12.835 1.00 16.16 61 THR D N 1
ATOM 4456 C CA . THR D 1 62 ? 13.503 -16.702 -12.431 1.00 18.14 61 THR D CA 1
ATOM 4457 C C . THR D 1 62 ? 13.229 -17.860 -13.377 1.00 18.93 61 THR D C 1
ATOM 4458 O O . THR D 1 62 ? 12.282 -17.810 -14.156 1.00 21.08 61 THR D O 1
ATOM 4462 N N . ALA D 1 63 ? 14.134 -18.877 -13.350 1.00 19.65 62 ALA D N 1
ATOM 4463 C CA . ALA D 1 63 ? 13.960 -19.989 -14.279 1.00 24.47 62 ALA D CA 1
ATOM 4464 C C . ALA D 1 63 ? 13.042 -21.101 -13.760 1.00 26.45 62 ALA D C 1
ATOM 4465 O O . ALA D 1 63 ? 12.931 -22.191 -14.369 1.00 31.89 62 ALA D O 1
ATOM 4467 N N . GLY D 1 64 ? 12.477 -20.904 -12.594 1.00 23.41 63 GLY D N 1
ATOM 4468 C CA . GLY D 1 64 ? 11.456 -21.843 -12.188 1.00 24.54 63 GLY D CA 1
ATOM 4469 C C . GLY D 1 64 ? 11.786 -22.643 -10.972 1.00 21.76 63 GLY D C 1
ATOM 4470 O O . GLY D 1 64 ? 12.947 -22.914 -10.664 1.00 20.32 63 GLY D O 1
ATOM 4471 N N . GLN D 1 65 ? 10.748 -23.015 -10.257 1.00 17.34 64 GLN D N 1
ATOM 4472 C CA . GLN D 1 65 ? 10.916 -23.796 -9.061 1.00 20.18 64 GLN D CA 1
ATOM 4473 C C . GLN D 1 65 ? 9.971 -24.988 -9.116 1.00 23.63 64 GLN D C 1
ATOM 4474 O O . GLN D 1 65 ? 8.978 -24.986 -9.873 1.00 23.08 64 GLN D O 1
ATOM 4480 N N . ASP D 1 66 ? 10.271 -26.008 -8.326 1.00 24.68 65 ASP D N 1
ATOM 4481 C CA . ASP D 1 66 ? 9.304 -27.091 -8.157 1.00 27.85 65 ASP D CA 1
ATOM 4482 C C . ASP D 1 66 ? 9.143 -27.456 -6.688 1.00 30.36 65 ASP D C 1
ATOM 4483 O O . ASP D 1 66 ? 9.666 -26.780 -5.818 1.00 30.00 65 ASP D O 1
ATOM 4488 N N . GLU D 1 67 ? 8.469 -28.567 -6.410 1.00 33.30 66 GLU D N 1
ATOM 4489 C CA . GLU D 1 67 ? 8.279 -28.966 -5.021 1.00 36.16 66 GLU D CA 1
ATOM 4490 C C . GLU D 1 67 ? 9.593 -29.268 -4.281 1.00 35.41 66 GLU D C 1
ATOM 4491 O O . GLU D 1 67 ? 9.579 -29.410 -3.065 1.00 37.06 66 GLU D O 1
ATOM 4497 N N . TYR D 1 68 ? 10.714 -29.342 -4.996 1.00 35.17 67 TYR D N 1
ATOM 4498 C CA . TYR D 1 68 ? 12.000 -29.681 -4.389 1.00 36.90 67 TYR D CA 1
ATOM 4499 C C . TYR D 1 68 ? 13.008 -28.532 -4.447 1.00 34.95 67 TYR D C 1
ATOM 4500 O O . TYR D 1 68 ? 14.198 -28.716 -4.210 1.00 34.42 67 TYR D O 1
ATOM 4509 N N . SER D 1 69 ? 12.519 -27.346 -4.794 1.00 29.28 68 SER D N 1
ATOM 4510 C CA . SER D 1 69 ? 13.340 -26.149 -4.807 1.00 28.01 68 SER D CA 1
ATOM 4511 C C . SER D 1 69 ? 13.627 -25.661 -3.401 1.00 30.87 68 SER D C 1
ATOM 4512 O O . SER D 1 69 ? 12.939 -26.042 -2.476 1.00 30.59 68 SER D O 1
ATOM 4515 N N . ILE D 1 70 ? 14.595 -24.757 -3.261 1.00 34.70 69 ILE D N 1
ATOM 4516 C CA . ILE D 1 70 ? 15.011 -24.267 -1.947 1.00 35.78 69 ILE D CA 1
ATOM 4517 C C . ILE D 1 70 ? 14.995 -22.754 -1.909 1.00 35.32 69 ILE D C 1
ATOM 4518 O O . ILE D 1 70 ? 15.197 -22.092 -2.929 1.00 34.80 69 ILE D O 1
ATOM 4523 N N . PHE D 1 71 ? 14.724 -22.206 -0.732 1.00 35.25 70 PHE D N 1
ATOM 4524 C CA . PHE D 1 71 ? 14.595 -20.769 -0.597 1.00 35.58 70 PHE D CA 1
ATOM 4525 C C . PHE D 1 71 ? 15.424 -20.273 0.573 1.00 37.27 70 PHE D C 1
ATOM 4526 O O . PHE D 1 71 ? 14.882 -19.863 1.604 1.00 40.31 70 PHE D O 1
ATOM 4534 N N . PRO D 1 72 ? 16.749 -20.304 0.415 1.00 35.97 71 PRO D N 1
ATOM 4535 C CA . PRO D 1 72 ? 17.613 -19.713 1.436 1.00 35.75 71 PRO D CA 1
ATOM 4536 C C . PRO D 1 72 ? 17.360 -18.223 1.543 1.00 34.37 71 PRO D C 1
ATOM 4537 O O . PRO D 1 72 ? 17.146 -17.609 0.512 1.00 30.64 71 PRO D O 1
ATOM 4541 N N . GLN D 1 73 ? 17.437 -17.663 2.750 1.00 37.89 72 GLN D N 1
ATOM 4542 C CA . GLN D 1 73 ? 17.195 -16.236 2.961 1.00 41.22 72 GLN D CA 1
ATOM 4543 C C . GLN D 1 73 ? 18.133 -15.352 2.137 1.00 44.59 72 GLN D C 1
ATOM 4544 O O . GLN D 1 73 ? 17.815 -14.200 1.851 1.00 41.40 72 GLN D O 1
ATOM 4546 N N . THR D 1 74 ? 19.277 -15.905 1.739 1.00 48.99 73 THR D N 1
ATOM 4547 C CA . THR D 1 74 ? 20.212 -15.214 0.851 1.00 53.59 73 THR D CA 1
ATOM 4548 C C . THR D 1 74 ? 19.550 -14.673 -0.438 1.00 57.12 73 THR D C 1
ATOM 4549 O O . THR D 1 74 ? 20.110 -13.802 -1.100 1.00 59.06 73 THR D O 1
ATOM 4551 N N . TYR D 1 75 ? 18.364 -15.176 -0.786 1.00 58.77 74 TYR D N 1
ATOM 4552 C CA . TYR D 1 75 ? 17.637 -14.698 -1.972 1.00 57.90 74 TYR D CA 1
ATOM 4553 C C . TYR D 1 75 ? 16.754 -13.486 -1.663 1.00 55.37 74 TYR D C 1
ATOM 4554 O O . TYR D 1 75 ? 16.551 -12.617 -2.511 1.00 54.73 74 TYR D O 1
ATOM 4563 N N . SER D 1 76 ? 16.220 -13.442 -0.446 1.00 53.93 75 SER D N 1
ATOM 4564 C CA . SER D 1 76 ? 15.341 -12.356 -0.038 1.00 52.12 75 SER D CA 1
ATOM 4565 C C . SER D 1 76 ? 16.070 -11.014 -0.024 1.00 50.47 75 SER D C 1
ATOM 4566 O O . SER D 1 76 ? 15.433 -9.968 0.055 1.00 48.88 75 SER D O 1
ATOM 4569 N N . ILE D 1 77 ? 17.401 -11.042 -0.104 1.00 49.90 76 ILE D N 1
ATOM 4570 C CA . ILE D 1 77 ? 18.168 -9.804 -0.104 1.00 48.32 76 ILE D CA 1
ATOM 4571 C C . ILE D 1 77 ? 17.861 -9.015 -1.373 1.00 45.03 76 ILE D C 1
ATOM 4572 O O . ILE D 1 77 ? 17.905 -9.563 -2.480 1.00 44.38 76 ILE D O 1
ATOM 4577 N N . ASP D 1 78 ? 17.534 -7.737 -1.167 1.00 40.40 77 ASP D N 1
ATOM 4578 C CA . ASP D 1 78 ? 17.183 -6.759 -2.206 1.00 37.31 77 ASP D CA 1
ATOM 4579 C C . ASP D 1 78 ? 15.786 -6.949 -2.811 1.00 32.27 77 ASP D C 1
ATOM 4580 O O . ASP D 1 78 ? 15.351 -6.082 -3.574 1.00 31.12 77 ASP D O 1
ATOM 4585 N N . ILE D 1 79 ? 15.082 -8.033 -2.454 1.00 29.33 78 ILE D N 1
ATOM 4586 C CA . ILE D 1 79 ? 13.742 -8.285 -3.019 1.00 24.13 78 ILE D CA 1
ATOM 4587 C C . ILE D 1 79 ? 12.606 -7.589 -2.264 1.00 23.67 78 ILE D C 1
ATOM 4588 O O . ILE D 1 79 ? 12.416 -7.797 -1.059 1.00 25.83 78 ILE D O 1
ATOM 4593 N N . ASN D 1 80 ? 11.833 -6.786 -2.998 1.00 20.03 79 ASN D N 1
ATOM 4594 C CA . ASN D 1 80 ? 10.774 -5.966 -2.421 1.00 22.31 79 ASN D CA 1
ATOM 4595 C C . ASN D 1 80 ? 9.358 -6.523 -2.598 1.00 21.25 79 ASN D C 1
ATOM 4596 O O . ASN D 1 80 ? 8.418 -5.938 -2.099 1.00 20.67 79 ASN D O 1
ATOM 4601 N N . GLY D 1 81 ? 9.199 -7.599 -3.368 1.00 19.35 80 GLY D N 1
ATOM 4602 C CA . GLY D 1 81 ? 7.901 -8.214 -3.580 1.00 16.01 80 GLY D CA 1
ATOM 4603 C C . GLY D 1 81 ? 8.049 -9.456 -4.458 1.00 17.05 80 GLY D C 1
ATOM 4604 O O . GLY D 1 81 ? 9.049 -9.630 -5.140 1.00 20.29 80 GLY D O 1
ATOM 4605 N N . TYR D 1 82 ? 7.052 -10.305 -4.409 1.00 14.45 81 TYR D N 1
ATOM 4606 C CA . TYR D 1 82 ? 7.032 -11.597 -5.119 1.00 16.00 81 TYR D CA 1
ATOM 4607 C C . TYR D 1 82 ? 5.743 -11.762 -5.889 1.00 15.99 81 TYR D C 1
ATOM 4608 O O . TYR D 1 82 ? 4.675 -11.583 -5.330 1.00 17.78 81 TYR D O 1
ATOM 4617 N N . ILE D 1 83 ? 5.849 -12.096 -7.172 1.00 12.67 82 ILE D N 1
ATOM 4618 C CA . ILE D 1 83 ? 4.720 -12.536 -7.961 1.00 10.61 82 ILE D CA 1
ATOM 4619 C C . ILE D 1 83 ? 4.823 -14.036 -8.187 1.00 13.16 82 ILE D C 1
ATOM 4620 O O . ILE D 1 83 ? 5.835 -14.495 -8.702 1.00 12.61 82 ILE D O 1
ATOM 4625 N N . LEU D 1 84 ? 3.799 -14.762 -7.790 1.00 11.36 83 LEU D N 1
ATOM 4626 C CA . LEU D 1 84 ? 3.796 -16.247 -7.865 1.00 13.48 83 LEU D CA 1
ATOM 4627 C C . LEU D 1 84 ? 2.846 -16.595 -8.982 1.00 14.87 83 LEU D C 1
ATOM 4628 O O . LEU D 1 84 ? 1.608 -16.304 -8.905 1.00 12.88 83 LEU D O 1
ATOM 4633 N N . VAL D 1 85 ? 3.371 -17.225 -10.017 1.00 12.25 84 VAL D N 1
ATOM 4634 C CA . VAL D 1 85 ? 2.645 -17.446 -11.240 1.00 9.99 84 VAL D CA 1
ATOM 4635 C C . VAL D 1 85 ? 2.316 -18.933 -11.378 1.00 10.29 84 VAL D C 1
ATOM 4636 O O . VAL D 1 85 ? 3.186 -19.811 -11.231 1.00 13.20 84 VAL D O 1
ATOM 4640 N N . TYR D 1 86 ? 1.083 -19.242 -11.701 1.00 9.65 85 TYR D N 1
ATOM 4641 C CA . TYR D 1 86 ? 0.791 -20.614 -12.228 1.00 12.12 85 TYR D CA 1
ATOM 4642 C C . TYR D 1 86 ? 0.084 -20.461 -13.604 1.00 12.70 85 TYR D C 1
ATOM 4643 O O . TYR D 1 86 ? -0.240 -19.331 -14.014 1.00 13.14 85 TYR D O 1
ATOM 4652 N N . SER D 1 87 ? -0.213 -21.584 -14.255 1.00 11.89 86 SER D N 1
ATOM 4653 C CA . SER D 1 87 ? -0.947 -21.603 -15.505 1.00 12.69 86 SER D CA 1
ATOM 4654 C C . SER D 1 87 ? -2.340 -22.126 -15.238 1.00 12.73 86 SER D C 1
ATOM 4655 O O . SER D 1 87 ? -2.448 -23.201 -14.662 1.00 13.11 86 SER D O 1
ATOM 4658 N N . VAL D 1 88 ? -3.381 -21.445 -15.704 1.00 10.81 87 VAL D N 1
ATOM 4659 C CA . VAL D 1 88 ? -4.709 -22.011 -15.471 1.00 9.94 87 VAL D CA 1
ATOM 4660 C C . VAL D 1 88 ? -4.960 -23.281 -16.297 1.00 12.39 87 VAL D C 1
ATOM 4661 O O . VAL D 1 88 ? -5.997 -23.922 -16.158 1.00 13.84 87 VAL D O 1
ATOM 4665 N N . THR D 1 89 ? -3.980 -23.682 -17.114 1.00 13.25 88 THR D N 1
ATOM 4666 C CA . THR D 1 89 ? -4.054 -24.898 -17.920 1.00 11.85 88 THR D CA 1
ATOM 4667 C C . THR D 1 89 ? -3.240 -26.044 -17.299 1.00 13.57 88 THR D C 1
ATOM 4668 O O . THR D 1 89 ? -3.182 -27.140 -17.869 1.00 16.52 88 THR D O 1
ATOM 4672 N N . SER D 1 90 ? -2.652 -25.807 -16.136 1.00 14.29 89 SER D N 1
ATOM 4673 C CA . SER D 1 90 ? -1.784 -26.818 -15.528 1.00 13.11 89 SER D CA 1
ATOM 4674 C C . SER D 1 90 ? -2.067 -27.045 -14.035 1.00 11.80 89 SER D C 1
ATOM 4675 O O . SER D 1 90 ? -1.625 -26.301 -13.191 1.00 11.32 89 SER D O 1
ATOM 4678 N N . ILE D 1 91 ? -2.837 -28.092 -13.720 1.00 14.00 90 ILE D N 1
ATOM 4679 C CA . ILE D 1 91 ? -2.960 -28.492 -12.311 1.00 14.47 90 ILE D CA 1
ATOM 4680 C C . ILE D 1 91 ? -1.616 -28.589 -11.577 1.00 14.30 90 ILE D C 1
ATOM 4681 O O . ILE D 1 91 ? -1.502 -28.137 -10.418 1.00 12.25 90 ILE D O 1
ATOM 4686 N N . LYS D 1 92 ? -0.623 -29.189 -12.249 1.00 14.96 91 LYS D N 1
ATOM 4687 C CA . LYS D 1 92 ? 0.653 -29.368 -11.652 1.00 17.45 91 LYS D CA 1
ATOM 4688 C C . LYS D 1 92 ? 1.179 -28.018 -11.225 1.00 16.39 91 LYS D C 1
ATOM 4689 O O . LYS D 1 92 ? 1.658 -27.871 -10.105 1.00 16.77 91 LYS D O 1
ATOM 4695 N N . SER D 1 93 ? 1.051 -27.024 -12.099 1.00 13.08 92 SER D N 1
ATOM 4696 C CA . SER D 1 93 ? 1.653 -25.716 -11.806 1.00 13.82 92 SER D CA 1
ATOM 4697 C C . SER D 1 93 ? 0.983 -25.054 -10.600 1.00 14.32 92 SER D C 1
ATOM 4698 O O . SER D 1 93 ? 1.617 -24.331 -9.840 1.00 12.33 92 SER D O 1
ATOM 4701 N N . PHE D 1 94 ? -0.306 -25.362 -10.407 1.00 12.05 93 PHE D N 1
ATOM 4702 C CA . PHE D 1 94 ? -1.056 -24.834 -9.295 1.00 14.90 93 PHE D CA 1
ATOM 4703 C C . PHE D 1 94 ? -0.687 -25.528 -7.997 1.00 14.27 93 PHE D C 1
ATOM 4704 O O . PHE D 1 94 ? -0.556 -24.906 -6.970 1.00 15.65 93 PHE D O 1
ATOM 4712 N N . GLU D 1 95 ? -0.575 -26.845 -8.021 1.00 14.91 94 GLU D N 1
ATOM 4713 C CA . GLU D 1 95 ? -0.096 -27.572 -6.850 1.00 13.86 94 GLU D CA 1
ATOM 4714 C C . GLU D 1 95 ? 1.294 -27.059 -6.458 1.00 14.61 94 GLU D C 1
ATOM 4715 O O . GLU D 1 95 ? 1.592 -26.886 -5.294 1.00 16.98 94 GLU D O 1
ATOM 4721 N N . VAL D 1 96 ? 2.100 -26.771 -7.463 1.00 14.38 95 VAL D N 1
ATOM 4722 C CA . VAL D 1 96 ? 3.482 -26.363 -7.206 1.00 14.77 95 VAL D CA 1
ATOM 4723 C C . VAL D 1 96 ? 3.522 -24.969 -6.576 1.00 16.11 95 VAL D C 1
ATOM 4724 O O . VAL D 1 96 ? 4.345 -24.708 -5.681 1.00 15.39 95 VAL D O 1
ATOM 4728 N N . ILE D 1 97 ? 2.618 -24.087 -6.998 1.00 15.44 96 ILE D N 1
ATOM 4729 C CA . ILE D 1 97 ? 2.705 -22.712 -6.505 1.00 14.30 96 ILE D CA 1
ATOM 4730 C C . ILE D 1 97 ? 2.316 -22.706 -5.027 1.00 15.20 96 ILE D C 1
ATOM 4731 O O . ILE D 1 97 ? 2.751 -21.850 -4.269 1.00 15.52 96 ILE D O 1
ATOM 4736 N N . LYS D 1 98 ? 1.472 -23.649 -4.612 1.00 14.35 97 LYS D N 1
ATOM 4737 C CA . LYS D 1 98 ? 1.148 -23.790 -3.183 1.00 15.72 97 LYS D CA 1
ATOM 4738 C C . LYS D 1 98 ? 2.403 -24.139 -2.362 1.00 19.64 97 LYS D C 1
ATOM 4739 O O . LYS D 1 98 ? 2.628 -23.579 -1.271 1.00 17.62 97 LYS D O 1
ATOM 4745 N N . VAL D 1 99 ? 3.207 -25.086 -2.853 1.00 21.46 98 VAL D N 1
ATOM 4746 C CA . VAL D 1 99 ? 4.448 -25.463 -2.210 1.00 21.33 98 VAL D CA 1
ATOM 4747 C C . VAL D 1 99 ? 5.486 -24.350 -2.177 1.00 18.88 98 VAL D C 1
ATOM 4748 O O . VAL D 1 99 ? 6.061 -24.089 -1.122 1.00 18.89 98 VAL D O 1
ATOM 4752 N N . ILE D 1 100 ? 5.670 -23.668 -3.311 1.00 16.92 99 ILE D N 1
ATOM 4753 C CA . ILE D 1 100 ? 6.565 -22.497 -3.409 1.00 14.60 99 ILE D CA 1
ATOM 4754 C C . ILE D 1 100 ? 6.151 -21.470 -2.340 1.00 16.07 99 ILE D C 1
ATOM 4755 O O . ILE D 1 100 ? 6.983 -20.971 -1.581 1.00 18.34 99 ILE D O 1
ATOM 4760 N N . HIS D 1 101 ? 4.847 -21.175 -2.231 1.00 16.73 100 HIS D N 1
ATOM 4761 C CA . HIS D 1 101 ? 4.430 -20.179 -1.244 1.00 17.51 100 HIS D CA 1
ATOM 4762 C C . HIS D 1 101 ? 4.792 -20.548 0.198 1.00 17.99 100 HIS D C 1
ATOM 4763 O O . HIS D 1 101 ? 5.294 -19.707 0.986 1.00 18.54 100 HIS D O 1
ATOM 4770 N N . GLY D 1 102 ? 4.608 -21.822 0.536 1.00 17.54 101 GLY D N 1
ATOM 4771 C CA . GLY D 1 102 ? 4.876 -22.235 1.893 1.00 19.40 101 GLY D CA 1
ATOM 4772 C C . GLY D 1 102 ? 6.358 -22.070 2.182 1.00 21.59 101 GLY D C 1
ATOM 4773 O O . GLY D 1 102 ? 6.739 -21.658 3.265 1.00 23.42 101 GLY D O 1
ATOM 4774 N N . LYS D 1 103 ? 7.181 -22.365 1.194 1.00 20.67 102 LYS D N 1
ATOM 4775 C CA . LYS D 1 103 ? 8.632 -22.229 1.390 1.00 23.36 102 LYS D CA 1
ATOM 4776 C C . LYS D 1 103 ? 9.049 -20.767 1.410 1.00 23.71 102 LYS D C 1
ATOM 4777 O O . LYS D 1 103 ? 9.985 -20.376 2.114 1.00 23.36 102 LYS D O 1
ATOM 4783 N N . LEU D 1 104 ? 8.352 -19.963 0.622 1.00 24.62 103 LEU D N 1
ATOM 4784 C CA . LEU D 1 104 ? 8.628 -18.539 0.589 1.00 23.79 103 LEU D CA 1
ATOM 4785 C C . LEU D 1 104 ? 8.318 -17.952 1.960 1.00 23.54 103 LEU D C 1
ATOM 4786 O O . LEU D 1 104 ? 9.063 -17.132 2.455 1.00 22.18 103 LEU D O 1
ATOM 4791 N N . LEU D 1 105 ? 7.224 -18.373 2.581 1.00 26.28 104 LEU D N 1
ATOM 4792 C CA . LEU D 1 105 ? 6.900 -17.871 3.921 1.00 30.02 104 LEU D CA 1
ATOM 4793 C C . LEU D 1 105 ? 8.013 -18.195 4.917 1.00 33.25 104 LEU D C 1
ATOM 4794 O O . LEU D 1 105 ? 8.425 -17.332 5.702 1.00 34.88 104 LEU D O 1
ATOM 4799 N N . ASP D 1 106 ? 8.511 -19.429 4.863 1.00 32.39 105 ASP D N 1
ATOM 4800 C CA . ASP D 1 106 ? 9.598 -19.859 5.741 1.00 33.75 105 ASP D CA 1
ATOM 4801 C C . ASP D 1 106 ? 10.840 -19.003 5.524 1.00 32.68 105 ASP D C 1
ATOM 4802 O O . ASP D 1 106 ? 11.573 -18.726 6.469 1.00 33.55 105 ASP D O 1
ATOM 4807 N N . MET D 1 107 ? 11.061 -18.567 4.286 1.00 30.66 106 MET D N 1
ATOM 4808 C CA . MET D 1 107 ? 12.225 -17.759 3.975 1.00 34.09 106 MET D CA 1
ATOM 4809 C C . MET D 1 107 ? 12.117 -16.357 4.584 1.00 37.59 106 MET D C 1
ATOM 4810 O O . MET D 1 107 ? 13.023 -15.914 5.284 1.00 38.84 106 MET D O 1
ATOM 4815 N N . VAL D 1 108 ? 11.019 -15.654 4.336 1.00 39.55 107 VAL D N 1
ATOM 4816 C CA . VAL D 1 108 ? 10.966 -14.250 4.749 1.00 43.78 107 VAL D CA 1
ATOM 4817 C C . VAL D 1 108 ? 10.381 -14.048 6.138 1.00 49.95 107 VAL D C 1
ATOM 4818 O O . VAL D 1 108 ? 10.519 -12.964 6.706 1.00 52.18 107 VAL D O 1
ATOM 4822 N N . GLY D 1 109 ? 9.747 -15.076 6.695 1.00 50.62 108 GLY D N 1
ATOM 4823 C CA . GLY D 1 109 ? 9.161 -14.960 8.019 1.00 53.51 108 GLY D CA 1
ATOM 4824 C C . GLY D 1 109 ? 8.129 -13.846 8.084 1.00 57.40 108 GLY D C 1
ATOM 4825 O O . GLY D 1 109 ? 7.135 -13.876 7.357 1.00 58.81 108 GLY D O 1
ATOM 4826 N N . LYS D 1 110 ? 8.371 -12.853 8.937 1.00 59.26 109 LYS D N 1
ATOM 4827 C CA . LYS D 1 110 ? 7.438 -11.735 9.082 1.00 61.16 109 LYS D CA 1
ATOM 4828 C C . LYS D 1 110 ? 8.111 -10.392 8.804 1.00 61.73 109 LYS D C 1
ATOM 4829 O O . LYS D 1 110 ? 8.601 -9.727 9.714 1.00 62.11 109 LYS D O 1
ATOM 4831 N N . VAL D 1 111 ? 8.126 -10.001 7.535 1.00 61.64 110 VAL D N 1
ATOM 4832 C CA . VAL D 1 111 ? 8.678 -8.715 7.137 1.00 61.39 110 VAL D CA 1
ATOM 4833 C C . VAL D 1 111 ? 7.687 -7.960 6.247 1.00 61.11 110 VAL D C 1
ATOM 4834 O O . VAL D 1 111 ? 6.816 -8.563 5.616 1.00 60.52 110 VAL D O 1
ATOM 4836 N N . PRO D 1 114 ? 5.157 -7.939 0.151 1.00 23.84 113 PRO D N 1
ATOM 4837 C CA . PRO D 1 114 ? 3.969 -8.301 -0.626 1.00 22.18 113 PRO D CA 1
ATOM 4838 C C . PRO D 1 114 ? 4.172 -9.498 -1.540 1.00 20.72 113 PRO D C 1
ATOM 4839 O O . PRO D 1 114 ? 5.189 -9.662 -2.220 1.00 21.19 113 PRO D O 1
ATOM 4843 N N . ILE D 1 115 ? 3.158 -10.338 -1.546 1.00 20.77 114 ILE D N 1
ATOM 4844 C CA . ILE D 1 115 ? 3.153 -11.525 -2.372 1.00 21.51 114 ILE D CA 1
ATOM 4845 C C . ILE D 1 115 ? 1.850 -11.493 -3.141 1.00 18.95 114 ILE D C 1
ATOM 4846 O O . ILE D 1 115 ? 0.803 -11.344 -2.517 1.00 26.00 114 ILE D O 1
ATOM 4851 N N . MET D 1 116 ? 1.882 -11.597 -4.471 1.00 15.54 115 MET D N 1
ATOM 4852 C CA . MET D 1 116 ? 0.628 -11.768 -5.204 1.00 17.13 115 MET D CA 1
ATOM 4853 C C . MET D 1 116 ? 0.577 -13.053 -6.030 1.00 16.36 115 MET D C 1
ATOM 4854 O O . MET D 1 116 ? 1.604 -13.634 -6.351 1.00 16.92 115 MET D O 1
ATOM 4859 N N . LEU D 1 117 ? -0.632 -13.492 -6.343 1.00 13.41 116 LEU D N 1
ATOM 4860 C CA . LEU D 1 117 ? -0.836 -14.725 -7.081 1.00 12.38 116 LEU D CA 1
ATOM 4861 C C . LEU D 1 117 ? -1.402 -14.423 -8.448 1.00 13.15 116 LEU D C 1
ATOM 4862 O O . LEU D 1 117 ? -2.391 -13.665 -8.564 1.00 13.61 116 LEU D O 1
ATOM 4867 N N . VAL D 1 118 ? -0.846 -15.048 -9.473 1.00 11.74 117 VAL D N 1
ATOM 4868 C CA . VAL D 1 118 ? -1.261 -14.799 -10.847 1.00 11.05 117 VAL D CA 1
ATOM 4869 C C . VAL D 1 118 ? -1.512 -16.091 -11.605 1.00 12.00 117 VAL D C 1
ATOM 4870 O O . VAL D 1 118 ? -0.653 -16.985 -11.634 1.00 12.79 117 VAL D O 1
ATOM 4874 N N . GLY D 1 119 ? -2.733 -16.170 -12.164 1.00 11.44 118 GLY D N 1
ATOM 4875 C CA . GLY D 1 119 ? -3.199 -17.251 -13.005 1.00 14.11 118 GLY D CA 1
ATOM 4876 C C . GLY D 1 119 ? -3.020 -16.898 -14.455 1.00 12.53 118 GLY D C 1
ATOM 4877 O O . GLY D 1 119 ? -3.803 -16.177 -15.007 1.00 14.46 118 GLY D O 1
ATOM 4878 N N . ASN D 1 120 ? -1.942 -17.368 -15.074 1.00 11.58 119 ASN D N 1
ATOM 4879 C CA . ASN D 1 120 ? -1.661 -16.967 -16.446 1.00 11.08 119 ASN D CA 1
ATOM 4880 C C . ASN D 1 120 ? -2.242 -17.920 -17.498 1.00 10.58 119 ASN D C 1
ATOM 4881 O O . ASN D 1 120 ? -2.778 -18.973 -17.149 1.00 11.20 119 ASN D O 1
ATOM 4886 N N . LYS D 1 121 ? -2.105 -17.575 -18.783 1.00 8.46 120 LYS D N 1
ATOM 4887 C CA . LYS D 1 121 ? -2.632 -18.299 -19.934 1.00 10.67 120 LYS D CA 1
ATOM 4888 C C . LYS D 1 121 ? -4.168 -18.297 -19.974 1.00 14.01 120 LYS D C 1
ATOM 4889 O O . LYS D 1 121 ? -4.763 -19.213 -20.523 1.00 12.91 120 LYS D O 1
ATOM 4895 N N . LYS D 1 122 ? -4.766 -17.212 -19.483 1.00 10.12 121 LYS D N 1
ATOM 4896 C CA . LYS D 1 122 ? -6.249 -17.198 -19.480 1.00 10.72 121 LYS D CA 1
ATOM 4897 C C . LYS D 1 122 ? -6.842 -17.195 -20.874 1.00 12.77 121 LYS D C 1
ATOM 4898 O O . LYS D 1 122 ? -8.054 -17.480 -21.028 1.00 13.48 121 LYS D O 1
ATOM 4904 N N . ASP D 1 123 ? -6.061 -16.842 -21.891 1.00 15.08 122 ASP D N 1
ATOM 4905 C CA . ASP D 1 123 ? -6.550 -16.877 -23.265 1.00 19.39 122 ASP D CA 1
ATOM 4906 C C . ASP D 1 123 ? -6.820 -18.296 -23.782 1.00 17.99 122 ASP D C 1
ATOM 4907 O O . ASP D 1 123 ? -7.530 -18.435 -24.768 1.00 18.11 122 ASP D O 1
ATOM 4912 N N . LEU D 1 124 ? -6.252 -19.324 -23.141 1.00 13.67 123 LEU D N 1
ATOM 4913 C CA . LEU D 1 124 ? -6.398 -20.678 -23.644 1.00 14.01 123 LEU D CA 1
ATOM 4914 C C . LEU D 1 124 ? -7.654 -21.336 -23.079 1.00 16.03 123 LEU D C 1
ATOM 4915 O O . LEU D 1 124 ? -7.542 -22.282 -22.280 1.00 14.82 123 LEU D O 1
ATOM 4920 N N . HIS D 1 125 ? -8.836 -20.814 -23.448 1.00 16.86 124 HIS D N 1
ATOM 4921 C CA . HIS D 1 125 ? -10.090 -21.291 -22.870 1.00 17.75 124 HIS D CA 1
ATOM 4922 C C . HIS D 1 125 ? -10.306 -22.808 -22.994 1.00 18.22 124 HIS D C 1
ATOM 4923 O O . HIS D 1 125 ? -10.822 -23.430 -22.072 1.00 19.14 124 HIS D O 1
ATOM 4930 N N . MET D 1 126 ? -9.943 -23.398 -24.124 1.00 17.78 125 MET D N 1
ATOM 4931 C CA . MET D 1 126 ? -10.171 -24.835 -24.288 1.00 20.62 125 MET D CA 1
ATOM 4932 C C . MET D 1 126 ? -9.297 -25.683 -23.376 1.00 18.87 125 MET D C 1
ATOM 4933 O O . MET D 1 126 ? -9.578 -26.872 -23.173 1.00 20.95 125 MET D O 1
ATOM 4938 N N . GLU D 1 127 ? -8.207 -25.099 -22.852 1.00 17.28 126 GLU D N 1
ATOM 4939 C CA . GLU D 1 127 ? -7.255 -25.857 -22.057 1.00 13.27 126 GLU D CA 1
ATOM 4940 C C . GLU D 1 127 ? -7.375 -25.587 -20.553 1.00 14.87 126 GLU D C 1
ATOM 4941 O O . GLU D 1 127 ? -6.708 -26.197 -19.749 1.00 15.47 126 GLU D O 1
ATOM 4947 N N . ARG D 1 128 ? -8.183 -24.609 -20.180 1.00 13.36 127 ARG D N 1
ATOM 4948 C CA . ARG D 1 128 ? -8.318 -24.263 -18.778 1.00 12.26 127 ARG D CA 1
ATOM 4949 C C . ARG D 1 128 ? -8.757 -25.437 -17.903 1.00 16.40 127 ARG D C 1
ATOM 4950 O O . ARG D 1 128 ? -9.740 -26.097 -18.216 1.00 19.57 127 ARG D O 1
ATOM 4958 N N . VAL D 1 129 ? -8.084 -25.648 -16.774 1.00 15.78 128 VAL D N 1
ATOM 4959 C CA . VAL D 1 129 ? -8.533 -26.650 -15.781 1.00 15.25 128 VAL D CA 1
ATOM 4960 C C . VAL D 1 129 ? -8.672 -26.090 -14.365 1.00 14.31 128 VAL D C 1
ATOM 4961 O O . VAL D 1 129 ? -9.238 -26.724 -13.446 1.00 13.43 128 VAL D O 1
ATOM 4965 N N . ILE D 1 130 ? -8.187 -24.861 -14.188 1.00 13.51 129 ILE D N 1
ATOM 4966 C CA . ILE D 1 130 ? -8.331 -24.150 -12.928 1.00 11.17 129 ILE D CA 1
ATOM 4967 C C . ILE D 1 130 ? -9.291 -22.963 -13.146 1.00 11.76 129 ILE D C 1
ATOM 4968 O O . ILE D 1 130 ? -9.027 -22.135 -14.018 1.00 12.18 129 ILE D O 1
ATOM 4973 N N . SER D 1 131 ? -10.388 -22.942 -12.409 1.00 14.30 130 SER D N 1
ATOM 4974 C CA . SER D 1 131 ? -11.298 -21.807 -12.437 1.00 14.41 130 SER D CA 1
ATOM 4975 C C . SER D 1 131 ? -10.730 -20.546 -11.792 1.00 12.59 130 SER D C 1
ATOM 4976 O O . SER D 1 131 ? -9.772 -20.579 -10.981 1.00 14.83 130 SER D O 1
ATOM 4979 N N . TYR D 1 132 ? -11.326 -19.414 -12.160 1.00 12.03 131 TYR D N 1
ATOM 4980 C CA . TYR D 1 132 ? -10.977 -18.145 -11.584 1.00 11.84 131 TYR D CA 1
ATOM 4981 C C . TYR D 1 132 ? -11.112 -18.257 -10.064 1.00 12.29 131 TYR D C 1
ATOM 4982 O O . TYR D 1 132 ? -10.283 -17.787 -9.293 1.00 13.79 131 TYR D O 1
ATOM 4991 N N . GLU D 1 133 ? -12.223 -18.866 -9.637 1.00 12.08 132 GLU D N 1
ATOM 4992 C CA . GLU D 1 133 ? -12.586 -18.893 -8.226 1.00 14.05 132 GLU D CA 1
ATOM 4993 C C . GLU D 1 133 ? -11.608 -19.638 -7.347 1.00 13.58 132 GLU D C 1
ATOM 4994 O O . GLU D 1 133 ? -11.380 -19.267 -6.182 1.00 16.66 132 GLU D O 1
ATOM 5000 N N . GLU D 1 134 ? -11.082 -20.719 -7.886 1.00 12.97 133 GLU D N 1
ATOM 5001 C CA . GLU D 1 134 ? -10.178 -21.582 -7.130 1.00 14.09 133 GLU D CA 1
ATOM 5002 C C . GLU D 1 134 ? -8.870 -20.833 -6.903 1.00 13.40 133 GLU D C 1
ATOM 5003 O O . GLU D 1 134 ? -8.324 -20.872 -5.808 1.00 14.65 133 GLU D O 1
ATOM 5009 N N . GLY D 1 135 ? -8.446 -20.062 -7.900 1.00 13.75 134 GLY D N 1
ATOM 5010 C CA . GLY D 1 135 ? -7.272 -19.214 -7.717 1.00 14.92 134 GLY D CA 1
ATOM 5011 C C . GLY D 1 135 ? -7.531 -18.085 -6.723 1.00 15.02 134 GLY D C 1
ATOM 5012 O O . GLY D 1 135 ? -6.719 -17.844 -5.812 1.00 14.73 134 GLY D O 1
ATOM 5013 N N . LYS D 1 136 ? -8.685 -17.420 -6.859 1.00 13.86 135 LYS D N 1
ATOM 5014 C CA . LYS D 1 136 ? -8.994 -16.326 -5.956 1.00 12.77 135 LYS D CA 1
ATOM 5015 C C . LYS D 1 136 ? -9.032 -16.839 -4.496 1.00 13.46 135 LYS D C 1
ATOM 5016 O O . LYS D 1 136 ? -8.536 -16.201 -3.568 1.00 14.20 135 LYS D O 1
ATOM 5022 N N . ALA D 1 137 ? -9.620 -18.010 -4.274 1.00 13.79 136 ALA D N 1
ATOM 5023 C CA . ALA D 1 137 ? -9.751 -18.491 -2.906 1.00 14.86 136 ALA D CA 1
ATOM 5024 C C . ALA D 1 137 ? -8.377 -18.812 -2.310 1.00 15.61 136 ALA D C 1
ATOM 5025 O O . ALA D 1 137 ? -8.133 -18.543 -1.122 1.00 16.93 136 ALA D O 1
ATOM 5027 N N . LEU D 1 138 ? -7.481 -19.340 -3.136 1.00 14.48 137 LEU D N 1
ATOM 5028 C CA . LEU D 1 138 ? -6.104 -19.584 -2.673 1.00 15.08 137 LEU D CA 1
ATOM 5029 C C . LEU D 1 138 ? -5.472 -18.278 -2.251 1.00 13.22 137 LEU D C 1
ATOM 5030 O O . LEU D 1 138 ? -4.968 -18.158 -1.133 1.00 14.62 137 LEU D O 1
ATOM 5035 N N . ALA D 1 139 ? -5.497 -17.285 -3.135 1.00 14.98 138 ALA D N 1
ATOM 5036 C CA . ALA D 1 139 ? -4.948 -15.971 -2.792 1.00 15.37 138 ALA D CA 1
ATOM 5037 C C . ALA D 1 139 ? -5.574 -15.373 -1.522 1.00 15.69 138 ALA D C 1
ATOM 5038 O O . ALA D 1 139 ? -4.871 -14.860 -0.667 1.00 17.07 138 ALA D O 1
ATOM 5040 N N . GLU D 1 140 ? -6.895 -15.426 -1.394 1.00 15.69 139 GLU D N 1
ATOM 5041 C CA . GLU D 1 140 ? -7.511 -14.933 -0.170 1.00 18.60 139 GLU D CA 1
ATOM 5042 C C . GLU D 1 140 ? -6.978 -15.601 1.093 1.00 17.82 139 GLU D C 1
ATOM 5043 O O . GLU D 1 140 ? -6.802 -14.941 2.117 1.00 18.25 139 GLU D O 1
ATOM 5049 N N . SER D 1 141 ? -6.708 -16.897 1.022 1.00 18.67 140 SER D N 1
ATOM 5050 C CA . SER D 1 141 ? -6.231 -17.656 2.156 1.00 18.52 140 SER D CA 1
ATOM 5051 C C . SER D 1 141 ? -4.796 -17.246 2.507 1.00 20.77 140 SER D C 1
ATOM 5052 O O . SER D 1 141 ? -4.318 -17.499 3.611 1.00 23.17 140 SER D O 1
ATOM 5055 N N . TRP D 1 142 ? -4.120 -16.610 1.547 1.00 18.45 141 TRP D N 1
ATOM 5056 C CA . TRP D 1 142 ? -2.764 -16.080 1.729 1.00 17.92 141 TRP D CA 1
ATOM 5057 C C . TRP D 1 142 ? -2.780 -14.607 2.098 1.00 17.40 141 TRP D C 1
ATOM 5058 O O . TRP D 1 142 ? -1.700 -14.026 2.269 1.00 20.37 141 TRP D O 1
ATOM 5069 N N . ASN D 1 143 ? -3.968 -14.009 2.160 1.00 18.62 142 ASN D N 1
ATOM 5070 C CA . ASN D 1 143 ? -4.080 -12.559 2.290 1.00 18.79 142 ASN D CA 1
ATOM 5071 C C . ASN D 1 143 ? -3.267 -11.896 1.177 1.00 20.70 142 ASN D C 1
ATOM 5072 O O . ASN D 1 143 ? -2.505 -10.973 1.423 1.00 23.65 142 ASN D O 1
ATOM 5077 N N . ALA D 1 144 ? -3.441 -12.395 -0.053 1.00 19.72 143 ALA D N 1
ATOM 5078 C CA . ALA D 1 144 ? -2.706 -11.931 -1.230 1.00 18.18 143 ALA D CA 1
ATOM 5079 C C . ALA D 1 144 ? -3.640 -11.432 -2.327 1.00 18.22 143 ALA D C 1
ATOM 5080 O O . ALA D 1 144 ? -4.771 -11.912 -2.430 1.00 19.35 143 ALA D O 1
ATOM 5082 N N . ALA D 1 145 ? -3.181 -10.437 -3.099 1.00 16.40 144 ALA D N 1
ATOM 5083 C CA . ALA D 1 145 ? -3.849 -10.011 -4.335 1.00 17.18 144 ALA D CA 1
ATOM 5084 C C . ALA D 1 145 ? -3.839 -11.167 -5.363 1.00 16.11 144 ALA D C 1
ATOM 5085 O O . ALA D 1 145 ? -2.922 -11.985 -5.370 1.00 14.52 144 ALA D O 1
ATOM 5087 N N . PHE D 1 146 ? -4.896 -11.223 -6.175 1.00 15.10 145 PHE D N 1
ATOM 5088 C CA . PHE D 1 146 ? -5.079 -12.186 -7.253 1.00 13.15 145 PHE D CA 1
ATOM 5089 C C . PHE D 1 146 ? -5.468 -11.550 -8.569 1.00 12.56 145 PHE D C 1
ATOM 5090 O O . PHE D 1 146 ? -6.454 -10.734 -8.618 1.00 12.00 145 PHE D O 1
ATOM 5098 N N . LEU D 1 147 ? -4.812 -11.938 -9.643 1.00 12.61 146 LEU D N 1
ATOM 5099 C CA . LEU D 1 147 ? -5.220 -11.572 -10.989 1.00 11.60 146 LEU D CA 1
ATOM 5100 C C . LEU D 1 147 ? -5.019 -12.729 -11.890 1.00 13.72 146 LEU D C 1
ATOM 5101 O O . LEU D 1 147 ? -4.111 -13.522 -11.670 1.00 14.08 146 LEU D O 1
ATOM 5106 N N . GLU D 1 148 ? -5.829 -12.827 -12.929 1.00 12.31 147 GLU D N 1
ATOM 5107 C CA . GLU D 1 148 ? -5.464 -13.688 -14.041 1.00 12.34 147 GLU D CA 1
ATOM 5108 C C . GLU D 1 148 ? -4.870 -12.836 -15.147 1.00 12.18 147 GLU D C 1
ATOM 5109 O O . GLU D 1 148 ? -5.127 -11.615 -15.242 1.00 12.93 147 GLU D O 1
ATOM 5115 N N . SER D 1 149 ? -4.065 -13.466 -15.989 1.00 10.94 148 SER D N 1
ATOM 5116 C CA . SER D 1 149 ? -3.384 -12.775 -17.050 1.00 11.34 148 SER D CA 1
ATOM 5117 C C . SER D 1 149 ? -3.268 -13.623 -18.284 1.00 11.77 148 SER D C 1
ATOM 5118 O O . SER D 1 149 ? -3.401 -14.847 -18.244 1.00 11.17 148 SER D O 1
ATOM 5121 N N . SER D 1 150 ? -2.927 -12.968 -19.384 1.00 13.16 149 SER D N 1
ATOM 5122 C CA . SER D 1 150 ? -2.467 -13.640 -20.601 1.00 14.10 149 SER D CA 1
ATOM 5123 C C . SER D 1 150 ? -1.250 -12.898 -21.062 1.00 15.10 149 SER D C 1
ATOM 5124 O O . SER D 1 150 ? -1.314 -11.682 -21.195 1.00 14.90 149 SER D O 1
ATOM 5127 N N . ALA D 1 151 ? -0.152 -13.615 -21.275 1.00 14.43 150 ALA D N 1
ATOM 5128 C CA . ALA D 1 151 ? 1.044 -12.966 -21.809 1.00 14.38 150 ALA D CA 1
ATOM 5129 C C . ALA D 1 151 ? 0.835 -12.441 -23.238 1.00 16.24 150 ALA D C 1
ATOM 5130 O O . ALA D 1 151 ? 1.683 -11.699 -23.759 1.00 17.72 150 ALA D O 1
ATOM 5132 N N . LYS D 1 152 ? -0.281 -12.800 -23.869 1.00 16.82 151 LYS D N 1
ATOM 5133 C CA . LYS D 1 152 ? -0.595 -12.268 -25.203 1.00 18.52 151 LYS D CA 1
ATOM 5134 C C . LYS D 1 152 ? -1.347 -10.934 -25.146 1.00 19.34 151 LYS D C 1
ATOM 5135 O O . LYS D 1 152 ? -1.591 -10.325 -26.182 1.00 24.08 151 LYS D O 1
ATOM 5141 N N . GLU D 1 153 ? -1.767 -10.544 -23.949 1.00 17.52 152 GLU D N 1
ATOM 5142 C CA . GLU D 1 153 ? -2.572 -9.333 -23.753 1.00 19.81 152 GLU D CA 1
ATOM 5143 C C . GLU D 1 153 ? -1.849 -8.304 -22.873 1.00 17.85 152 GLU D C 1
ATOM 5144 O O . GLU D 1 153 ? -1.843 -8.414 -21.651 1.00 18.32 152 GLU D O 1
ATOM 5150 N N . ASN D 1 154 ? -1.242 -7.308 -23.503 1.00 20.42 153 ASN D N 1
ATOM 5151 C CA . ASN D 1 154 ? -0.419 -6.333 -22.781 1.00 19.85 153 ASN D CA 1
ATOM 5152 C C . ASN D 1 154 ? -1.091 -5.749 -21.528 1.00 19.88 153 ASN D C 1
ATOM 5153 O O . ASN D 1 154 ? -0.471 -5.628 -20.475 1.00 20.08 153 ASN D O 1
ATOM 5158 N N . GLN D 1 155 ? -2.381 -5.400 -21.603 1.00 20.54 154 GLN D N 1
ATOM 5159 C CA . GLN D 1 155 ? -2.956 -4.743 -20.446 1.00 20.20 154 GLN D CA 1
ATOM 5160 C C . GLN D 1 155 ? -2.974 -5.629 -19.229 1.00 18.10 154 GLN D C 1
ATOM 5161 O O . GLN D 1 155 ? -2.887 -5.146 -18.102 1.00 19.62 154 GLN D O 1
ATOM 5167 N N . THR D 1 156 ? -3.120 -6.930 -19.440 1.00 18.34 155 THR D N 1
ATOM 5168 C CA . THR D 1 156 ? -3.212 -7.838 -18.319 1.00 19.41 155 THR D CA 1
ATOM 5169 C C . THR D 1 156 ? -1.833 -7.965 -17.684 1.00 14.17 155 THR D C 1
ATOM 5170 O O . THR D 1 156 ? -1.733 -8.101 -16.474 1.00 17.20 155 THR D O 1
ATOM 5174 N N . ALA D 1 157 ? -0.780 -7.850 -18.480 1.00 15.65 156 ALA D N 1
ATOM 5175 C CA . ALA D 1 157 ? 0.569 -7.837 -17.903 1.00 20.28 156 ALA D CA 1
ATOM 5176 C C . ALA D 1 157 ? 0.859 -6.550 -17.104 1.00 20.63 156 ALA D C 1
ATOM 5177 O O . ALA D 1 157 ? 1.381 -6.600 -15.986 1.00 19.70 156 ALA D O 1
ATOM 5179 N N . VAL D 1 158 ? 0.477 -5.411 -17.660 1.00 21.24 157 VAL D N 1
ATOM 5180 C CA . VAL D 1 158 ? 0.606 -4.131 -16.953 1.00 20.53 157 VAL D CA 1
ATOM 5181 C C . VAL D 1 158 ? -0.163 -4.163 -15.630 1.00 19.92 157 VAL D C 1
ATOM 5182 O O . VAL D 1 158 ? 0.325 -3.712 -14.587 1.00 18.36 157 VAL D O 1
ATOM 5186 N N . ASP D 1 159 ? -1.358 -4.735 -15.661 1.00 19.32 158 ASP D N 1
ATOM 5187 C CA . ASP D 1 159 ? -2.163 -4.774 -14.446 1.00 19.33 158 ASP D CA 1
ATOM 5188 C C . ASP D 1 159 ? -1.466 -5.559 -13.336 1.00 16.56 158 ASP D C 1
ATOM 5189 O O . ASP D 1 159 ? -1.577 -5.192 -12.145 1.00 16.87 158 ASP D O 1
ATOM 5194 N N . VAL D 1 160 ? -0.795 -6.649 -13.694 1.00 16.26 159 VAL D N 1
ATOM 5195 C CA . VAL D 1 160 ? -0.071 -7.431 -12.703 1.00 15.08 159 VAL D CA 1
ATOM 5196 C C . VAL D 1 160 ? 1.056 -6.631 -12.034 1.00 14.37 159 VAL D C 1
ATOM 5197 O O . VAL D 1 160 ? 1.155 -6.549 -10.783 1.00 14.91 159 VAL D O 1
ATOM 5201 N N . PHE D 1 161 ? 1.826 -5.926 -12.826 1.00 16.99 160 PHE D N 1
ATOM 5202 C CA . PHE D 1 161 ? 2.949 -5.206 -12.199 1.00 19.96 160 PHE D CA 1
ATOM 5203 C C . PHE D 1 161 ? 2.563 -3.877 -11.526 1.00 21.44 160 PHE D C 1
ATOM 5204 O O . PHE D 1 161 ? 3.208 -3.475 -10.538 1.00 20.28 160 PHE D O 1
ATOM 5212 N N . ARG D 1 162 ? 1.490 -3.228 -11.982 1.00 18.96 161 ARG D N 1
ATOM 5213 C CA . ARG D 1 162 ? 0.969 -2.075 -11.253 1.00 18.99 161 ARG D CA 1
ATOM 5214 C C . ARG D 1 162 ? 0.496 -2.539 -9.892 1.00 17.98 161 ARG D C 1
ATOM 5215 O O . ARG D 1 162 ? 0.726 -1.854 -8.888 1.00 17.25 161 ARG D O 1
ATOM 5223 N N . ARG D 1 163 ? -0.139 -3.726 -9.859 1.00 16.38 162 ARG D N 1
ATOM 5224 C CA . ARG D 1 163 ? -0.788 -4.158 -8.644 1.00 18.38 162 ARG D CA 1
ATOM 5225 C C . ARG D 1 163 ? 0.207 -4.550 -7.559 1.00 17.37 162 ARG D C 1
ATOM 5226 O O . ARG D 1 163 ? -0.024 -4.236 -6.377 1.00 17.28 162 ARG D O 1
ATOM 5234 N N . ILE D 1 164 ? 1.293 -5.220 -7.946 1.00 18.41 163 ILE D N 1
ATOM 5235 C CA . ILE D 1 164 ? 2.303 -5.604 -6.946 1.00 19.47 163 ILE D CA 1
ATOM 5236 C C . ILE D 1 164 ? 2.921 -4.347 -6.325 1.00 15.38 163 ILE D C 1
ATOM 5237 O O . ILE D 1 164 ? 3.191 -4.319 -5.131 1.00 15.51 163 ILE D O 1
ATOM 5242 N N . ILE D 1 165 ? 3.104 -3.304 -7.120 1.00 17.57 164 ILE D N 1
ATOM 5243 C CA . ILE D 1 165 ? 3.558 -2.020 -6.582 1.00 20.03 164 ILE D CA 1
ATOM 5244 C C . ILE D 1 165 ? 2.489 -1.364 -5.690 1.00 17.15 164 ILE D C 1
ATOM 5245 O O . ILE D 1 165 ? 2.781 -0.913 -4.604 1.00 17.38 164 ILE D O 1
ATOM 5250 N N . LEU D 1 166 ? 1.230 -1.452 -6.071 1.00 17.26 165 LEU D N 1
ATOM 5251 C CA . LEU D 1 166 ? 0.212 -0.934 -5.150 1.00 17.70 165 LEU D CA 1
ATOM 5252 C C . LEU D 1 166 ? 0.267 -1.658 -3.819 1.00 17.29 165 LEU D C 1
ATOM 5253 O O . LEU D 1 166 ? 0.178 -1.059 -2.758 1.00 19.72 165 LEU D O 1
ATOM 5258 N N . GLU D 1 167 ? 0.392 -2.988 -3.885 1.00 16.52 166 GLU D N 1
ATOM 5259 C CA . GLU D 1 167 ? 0.436 -3.739 -2.652 1.00 20.64 166 GLU D CA 1
ATOM 5260 C C . GLU D 1 167 ? 1.700 -3.456 -1.824 1.00 20.50 166 GLU D C 1
ATOM 5261 O O . GLU D 1 167 ? 1.648 -3.387 -0.592 1.00 21.65 166 GLU D O 1
ATOM 5267 N N . ALA D 1 168 ? 2.824 -3.263 -2.487 1.00 18.90 167 ALA D N 1
ATOM 5268 C CA . ALA D 1 168 ? 4.065 -2.961 -1.749 1.00 20.00 167 ALA D CA 1
ATOM 5269 C C . ALA D 1 168 ? 3.933 -1.655 -0.941 1.00 22.80 167 ALA D C 1
ATOM 5270 O O . ALA D 1 168 ? 4.449 -1.524 0.183 1.00 23.19 167 ALA D O 1
ATOM 5272 N N . GLU D 1 169 ? 3.227 -0.703 -1.506 1.00 20.11 168 GLU D N 1
ATOM 5273 C CA . GLU D 1 169 ? 3.125 0.604 -0.876 1.00 25.01 168 GLU D CA 1
ATOM 5274 C C . GLU D 1 169 ? 2.172 0.576 0.322 1.00 25.65 168 GLU D C 1
ATOM 5275 O O . GLU D 1 169 ? 2.433 1.235 1.325 1.00 27.00 168 GLU D O 1
ATOM 5281 N N . LYS D 1 170 ? 1.110 -0.227 0.237 1.00 23.20 169 LYS D N 1
ATOM 5282 C CA . LYS D 1 170 ? 0.211 -0.439 1.372 1.00 26.69 169 LYS D CA 1
ATOM 5283 C C . LYS D 1 170 ? 0.887 -0.953 2.638 1.00 30.39 169 LYS D C 1
ATOM 5284 O O . LYS D 1 170 ? 0.513 -0.566 3.756 1.00 29.84 169 LYS D O 1
ATOM 5290 N N . LEU D 1 171 ? 1.865 -1.849 2.454 1.00 33.96 170 LEU D N 1
ATOM 5291 C CA . LEU D 1 171 ? 2.604 -2.403 3.559 1.00 37.09 170 LEU D CA 1
ATOM 5292 C C . LEU D 1 171 ? 3.669 -1.430 4.008 1.00 42.62 170 LEU D C 1
ATOM 5293 O O . LEU D 1 171 ? 3.984 -1.357 5.197 1.00 44.24 170 LEU D O 1
ATOM 5298 N N . GLU D 1 172 ? 4.221 -0.679 3.058 1.00 45.88 171 GLU D N 1
ATOM 5299 C CA . GLU D 1 172 ? 5.286 0.273 3.367 1.00 48.85 171 GLU D CA 1
ATOM 5300 C C . GLU D 1 172 ? 4.711 1.487 4.073 1.00 51.53 171 GLU D C 1
ATOM 5301 O O . GLU D 1 172 ? 4.589 1.495 5.296 1.00 53.21 171 GLU D O 1
#